Protein AF-A0A4Z1HRL2-F1 (afdb_monomer)

Organism: NCBI:txid54673

Secondary structure (DSSP, 8-state):
-PPPPHHHHHHHHH----PPEEE-PPP--S-----------------------GGGT--PPPPPHHHHHHHHHTSHHHHHHHHHHHHHHHHHHHHH---HHHHHHHHHHHHHHHHHHHHHHHHHHHHHHHHHHHHHHHHHHHHHHHHHHHTTSGGGSHHHHTTS-----EETTEEHHHHHHHHHHH-S-S---HHHHHHHHHHHHHHHHHTSHHHHHHHHHHHHHHHHHGGGGTT-HHHHHHHHHHHHHHHHHHHHHHHHHHHHHHHHHHHHHHHHHHHHHHHHHHHHHHHT--PPPPPEEEPPP---HHHHHHHHHHHHHHSHHHHHHHHHHHHHHHHHGGGGTT-HHHHHHHHHHHHHHHHHHHHHHHHHHHHHHHHHHHHHHHHHHHHHHHHHHTTPPPP-----PPPPHHHHHHHHHHHHHT-HHHHHHHHHHHHHHHHHHHHHHHHHHHHHHHHHHHHHHHHHHHHHHHHHHHHHHHHHHHT--SPPPTT--------S------SS-----THHHHTT-

Solvent-accessible surface area (backbone atoms only — not comparable to full-atom values): 29790 Å² total; per-residue (Å²): 134,81,77,74,49,73,64,54,51,48,47,46,69,54,39,65,70,75,64,59,49,71,25,50,29,60,63,72,66,89,69,73,77,77,77,80,82,82,91,79,90,80,92,69,97,68,84,71,80,80,79,80,49,72,82,72,55,58,88,75,77,84,82,51,75,66,54,52,52,41,54,49,62,18,28,73,65,45,41,52,51,54,50,48,53,51,48,52,51,54,52,50,35,66,74,74,51,75,44,68,66,58,43,51,52,50,28,25,53,25,24,47,50,37,30,55,48,49,33,40,47,37,29,45,49,54,52,50,50,54,53,50,54,44,50,50,25,21,52,51,12,43,47,57,44,47,49,57,46,46,67,71,38,74,75,32,36,71,78,60,28,71,71,49,79,71,50,82,61,62,52,93,92,33,55,53,66,68,52,48,60,54,43,67,74,46,68,62,86,56,85,75,46,70,65,56,54,52,49,53,52,49,51,53,51,51,51,55,48,66,60,27,46,64,46,55,52,52,50,52,51,52,51,52,50,53,58,71,50,27,70,85,58,69,64,34,72,70,62,52,45,52,54,47,34,53,49,26,52,50,47,36,52,51,47,50,49,47,40,28,53,50,45,50,52,50,54,54,49,53,52,52,50,55,50,50,54,50,52,50,49,53,50,46,37,52,46,28,66,75,67,70,55,80,75,72,43,51,75,24,71,48,76,50,80,91,69,54,75,66,53,48,52,51,49,36,51,46,43,34,39,29,34,75,59,28,54,48,53,52,50,52,54,50,51,52,51,60,68,49,30,72,81,59,68,65,36,70,69,60,48,50,55,53,20,52,51,27,40,54,50,31,56,43,45,54,25,45,43,39,24,54,51,50,54,49,50,54,54,49,50,57,52,50,53,52,48,52,56,50,50,45,53,52,31,54,41,67,29,32,73,75,82,74,82,80,78,78,70,82,75,52,68,51,57,49,51,33,50,52,51,54,52,52,48,23,31,66,68,48,37,51,44,50,56,46,51,55,52,52,51,53,51,49,51,53,52,52,50,54,50,52,53,51,50,51,53,50,49,52,51,52,52,52,51,49,53,54,52,52,53,51,50,54,54,51,50,53,51,51,54,53,49,59,62,72,72,65,90,76,84,89,70,97,80,72,82,75,80,79,85,81,83,73,82,82,82,73,91,65,98,72,84,87,71,79,50,75,65,74,60,60,79,77,113

InterPro domains:
  IPR007251 Low affinity iron permease, Fet4 [PF04120] (67-140)
  IPR007251 Low affinity iron permease, Fet4 [PF04120] (203-267)
  IPR007251 Low affinity iron permease, Fet4 [PF04120] (316-393)

Nearest PDB structures (foldseek):
  7ux1-assembly1_A  TM=2.959E-01  e=8.407E+00  Escherichia coli K-12
  7zr1-assembly1_C  TM=1.144E-01  e=2.364E+00  Thermochaetoides thermophila
  8q72-assembly1_B  TM=1.720E-01  e=5.592E+00  Escherichia coli

Mean predicted aligned error: 13.32 Å

pLDDT: mean 78.17, std 18.63, range [27.83, 96.69]

Foldseek 3Di:
DDDPDPVVVVVCVLFVQPFWQKAAWQFDDPDDPPPDDDDDDDPDDDPDPDPCDLVRTDPDDDDDPLNVVLLVLLAPVVLVVLVVVLVVLVVVCVVVPVDLVSLLLLLLVLLLLLLVLLLSLLLVLVVLLSRLVNLLQNLVLLLVLLVVLLVLDPCLPLVNQVVDAFDQDDDPNHGPVVVVVVCLVCLVPDDCPPVNVVVVVVLVVVVCVCLWVVVVVVVVVVVVVLVVCCVVVVVDPVSVSVVSSVVSSVSSSVSSSVSNVSSVVSVSVVSSSSVVSSVSNVSSNVSCVVSVDRDGGDIGIRHRDDDDPLLSVLSSVSSCSNDVNVVVVSVVVVVVLVVCCVVVVVDSVSSVVSSVVSNLSSLLSQLSSLQSSVVSVVSSVVSVVVSLVSVCVSSSSNSHDRPDDPPPDPDDPRRVVSVVVSVVSNDSVVSVVSVVCVVVVVVVVVVVVVVVVVVVVVVVVVVVVVVVVVVVVVVVVVVVVVVVVVPDDDDDDPPDDDDDPPDDDDPPPDDDDPPPDPVVVVVPD

Sequence (525 aa):
MTSPSTWQKFKHFISPTKQPIRAAAISQTSHPTPKKAAGRPSLNGKREPILITTKDVISKPRRNMLDIITKAAGSNWVFVTMMAIMLVWVIFGFINGTTDTWQIVMQNASSIQVYLTDILLLRQASNASNSLLTTIAELQSRNQTSERLLRQLSSCQWMETHKNPAQKLLKDDKPVETNADNILLTSGGGDISKARYMWNNTCKTVAKGLGSIWTYILYWIGIFFWVGIGPLFQFSDTWQLYVNTATAVALTFTSIFLQNIQQQQEDNLEQCLEYALRVDSEVEWRLREITNDYQPNPIFEIPAPTISWVDRSIDIFADVMGSGVGLLITLIVTIVWIAVGPILEFNDNWWLIIGTFTGLAGFIDGFVLRNVYYRDEKVAEVQFEKIVESDDRLLDLLNIPSPYQTTIKPRNFSTRASAAAGEFCASSSVSVASVGVIIEGFLLLILIQAHNIANAVRGADFQSLLKKRLLLNHYICELSENSNRSSSPYPHNPDERSIDNADFYPIDDNDNDIKISVHQIEDRV

Radius of gyration: 38.11 Å; Cα contacts (8 Å, |Δi|>4): 366; chains: 1; bounding box: 109×72×122 Å

Structure (mmCIF, N/CA/C/O backbone):
data_AF-A0A4Z1HRL2-F1
#
_entry.id   AF-A0A4Z1HRL2-F1
#
loop_
_atom_site.group_PDB
_atom_site.id
_atom_site.type_symbol
_atom_site.label_atom_id
_atom_site.label_alt_id
_atom_site.label_comp_id
_atom_site.label_asym_id
_atom_site.label_entity_id
_atom_site.label_seq_id
_atom_site.pdbx_PDB_ins_code
_atom_site.Cartn_x
_atom_site.Cartn_y
_atom_site.Cartn_z
_atom_site.occupancy
_atom_site.B_iso_or_equiv
_atom_site.auth_seq_id
_atom_site.auth_comp_id
_atom_site.auth_asym_id
_atom_site.auth_atom_id
_atom_site.pdbx_PDB_model_num
ATOM 1 N N . MET A 1 1 ? -38.965 14.122 -8.056 1.00 40.12 1 MET A N 1
ATOM 2 C CA . MET A 1 1 ? -37.587 13.594 -7.960 1.00 40.12 1 MET A CA 1
ATOM 3 C C . MET A 1 1 ? -37.202 13.053 -9.326 1.00 40.12 1 MET A C 1
ATOM 5 O O . MET A 1 1 ? -37.711 12.017 -9.728 1.00 40.12 1 MET A O 1
ATOM 9 N N . THR A 1 2 ? -36.417 13.804 -10.094 1.00 49.47 2 THR A N 1
ATOM 10 C CA . THR A 1 2 ? -35.908 13.357 -11.395 1.00 49.47 2 THR A CA 1
ATOM 11 C C . THR A 1 2 ? -34.869 12.259 -11.163 1.00 49.47 2 THR A C 1
ATOM 13 O O . THR A 1 2 ? -33.970 12.423 -10.341 1.00 49.47 2 THR A O 1
ATOM 16 N N . SER A 1 3 ? -35.017 11.112 -11.834 1.00 46.31 3 SER A N 1
ATOM 17 C CA . SER A 1 3 ? -34.006 10.045 -11.816 1.00 46.31 3 SER A CA 1
ATOM 18 C C . SER A 1 3 ? -32.644 10.646 -12.183 1.00 46.31 3 SER A C 1
ATOM 20 O O . SER A 1 3 ? -32.584 11.357 -13.190 1.00 46.31 3 SER A O 1
ATOM 22 N N . PRO A 1 4 ? -31.557 10.345 -11.447 1.00 60.31 4 PRO A N 1
ATOM 23 C CA . PRO A 1 4 ? -30.230 10.819 -11.819 1.00 60.31 4 PRO A CA 1
ATOM 24 C C . PRO A 1 4 ? -29.905 10.377 -13.249 1.00 60.31 4 PRO A C 1
ATOM 26 O O . PRO A 1 4 ? -30.276 9.268 -13.663 1.00 60.31 4 PRO A O 1
ATOM 29 N N . SER A 1 5 ? -29.264 11.260 -14.018 1.00 79.56 5 SER A N 1
ATOM 30 C CA . SER A 1 5 ? -28.914 10.981 -15.413 1.00 79.56 5 SER A CA 1
ATOM 31 C C . SER A 1 5 ? -27.994 9.760 -15.498 1.00 79.56 5 SER A C 1
ATOM 33 O O . SER A 1 5 ? -27.280 9.439 -14.548 1.00 79.56 5 SER A O 1
ATOM 35 N N . THR A 1 6 ? -27.979 9.059 -16.632 1.00 71.56 6 THR A N 1
ATOM 36 C CA . THR A 1 6 ? -27.098 7.897 -16.854 1.00 71.56 6 THR A CA 1
ATOM 37 C C . THR A 1 6 ? -25.632 8.246 -16.581 1.00 71.56 6 THR A C 1
ATOM 39 O O . THR A 1 6 ? -24.905 7.446 -16.004 1.00 71.56 6 THR A O 1
ATOM 42 N N . TRP A 1 7 ? -25.237 9.488 -16.883 1.00 53.06 7 TRP A N 1
ATOM 43 C CA . TRP A 1 7 ? -23.931 10.051 -16.547 1.00 53.06 7 TRP A CA 1
ATOM 44 C C . TRP A 1 7 ? -23.720 10.253 -15.043 1.00 53.06 7 TRP A C 1
ATOM 46 O O . TRP A 1 7 ? -22.651 9.946 -14.536 1.00 53.06 7 TRP A O 1
ATOM 56 N N . GLN A 1 8 ? -24.723 10.722 -14.295 1.00 61.47 8 GLN A N 1
ATOM 57 C CA . GLN A 1 8 ? -24.633 10.820 -12.833 1.00 61.47 8 GLN A CA 1
ATOM 58 C C . GLN A 1 8 ? -24.573 9.444 -12.168 1.00 61.47 8 GLN A C 1
ATOM 60 O O . GLN A 1 8 ? -23.827 9.282 -11.210 1.00 61.47 8 GLN A O 1
ATOM 65 N N . LYS A 1 9 ? -25.302 8.449 -12.691 1.00 66.94 9 LYS A N 1
ATOM 66 C CA . LYS A 1 9 ? -25.217 7.053 -12.234 1.00 66.94 9 LYS A CA 1
ATOM 67 C C . LYS A 1 9 ? -23.841 6.458 -12.528 1.00 66.94 9 LYS A C 1
ATOM 69 O O . LYS A 1 9 ? -23.254 5.854 -11.644 1.00 66.94 9 LYS A O 1
ATOM 74 N N . PHE A 1 10 ? -23.303 6.694 -13.723 1.00 57.84 10 PHE A N 1
ATOM 75 C CA . PHE A 1 10 ? -21.953 6.280 -14.106 1.00 57.84 10 PHE A CA 1
ATOM 76 C C . PHE A 1 10 ? -20.871 6.988 -13.277 1.00 57.84 10 PHE A C 1
ATOM 78 O O . PHE A 1 10 ? -19.960 6.345 -12.776 1.00 57.84 10 PHE A O 1
ATOM 85 N N . LYS A 1 11 ? -21.014 8.294 -13.029 1.00 55.50 11 LYS A N 1
ATOM 86 C CA . LYS A 1 11 ? -20.115 9.077 -12.171 1.00 55.50 11 LYS A CA 1
ATOM 87 C C . LYS A 1 11 ? -20.155 8.609 -10.713 1.00 55.50 11 LYS A C 1
ATOM 89 O O . LYS A 1 11 ? -19.102 8.485 -10.105 1.00 55.50 11 LYS A O 1
ATOM 94 N N . HIS A 1 12 ? -21.338 8.310 -10.174 1.00 58.16 12 HIS A N 1
ATOM 95 C CA . HIS A 1 12 ? -21.486 7.706 -8.843 1.00 58.16 12 HIS A CA 1
ATOM 96 C C . HIS A 1 12 ? -20.959 6.270 -8.775 1.00 58.16 12 HIS A C 1
ATOM 98 O O . HIS A 1 12 ? -20.525 5.842 -7.712 1.00 58.16 12 HIS A O 1
ATOM 104 N N . PHE A 1 13 ? -21.015 5.534 -9.885 1.00 56.78 13 PHE A N 1
ATOM 105 C CA . PHE A 1 13 ? -20.488 4.177 -9.991 1.00 56.78 13 PHE A CA 1
ATOM 106 C C . PHE A 1 13 ? -18.954 4.154 -10.054 1.00 56.78 13 PHE A C 1
ATOM 108 O O . PHE A 1 13 ? -18.340 3.289 -9.445 1.00 56.78 13 PHE A O 1
ATOM 115 N N . ILE A 1 14 ? -18.342 5.112 -10.756 1.00 48.16 14 ILE A N 1
ATOM 116 C CA . ILE A 1 14 ? -16.882 5.216 -10.915 1.00 48.16 14 ILE A CA 1
ATOM 117 C C . ILE A 1 14 ? -16.211 5.918 -9.732 1.00 48.16 14 ILE A C 1
ATOM 119 O O . ILE A 1 14 ? -15.077 5.599 -9.402 1.00 48.16 14 ILE A O 1
ATOM 123 N N . SER A 1 15 ? -16.894 6.865 -9.090 1.00 53.22 15 SER A N 1
ATOM 124 C CA . SER A 1 15 ? -16.384 7.567 -7.913 1.00 53.22 15 SER A CA 1
ATOM 125 C C . SER A 1 15 ? -17.505 7.746 -6.892 1.00 53.22 15 SER A C 1
ATOM 127 O O . SER A 1 15 ? -18.213 8.767 -6.895 1.00 53.22 15 SER A O 1
ATOM 129 N N . PRO A 1 16 ? -17.717 6.758 -6.008 1.00 56.84 16 PRO A N 1
ATOM 130 C CA . PRO A 1 16 ? -18.502 6.992 -4.818 1.00 56.84 16 PRO A CA 1
ATOM 131 C C . PRO A 1 16 ? -17.687 7.936 -3.931 1.00 56.84 16 PRO A C 1
ATOM 133 O O . PRO A 1 16 ? -16.772 7.514 -3.238 1.00 56.84 16 PRO A O 1
ATOM 136 N N . THR A 1 17 ? -18.010 9.233 -3.939 1.00 60.03 17 THR A N 1
ATOM 137 C CA . THR A 1 17 ? -17.521 10.163 -2.907 1.00 60.03 17 THR A CA 1
ATOM 138 C C . THR A 1 17 ? -17.622 9.480 -1.548 1.00 60.03 17 THR A C 1
ATOM 140 O O . THR A 1 17 ? -18.733 9.041 -1.230 1.00 60.03 17 THR A O 1
ATOM 143 N N . LYS A 1 18 ? -16.507 9.382 -0.797 1.00 67.69 18 LYS A N 1
ATOM 144 C CA . LYS A 1 18 ? -16.465 8.742 0.530 1.00 67.69 18 LYS A CA 1
ATOM 145 C C . LYS A 1 18 ? -17.692 9.182 1.325 1.00 67.69 18 LYS A C 1
ATOM 147 O O . LYS A 1 18 ? -17.846 10.358 1.652 1.00 67.69 18 LYS A O 1
ATOM 152 N N . GLN A 1 19 ? -18.622 8.251 1.515 1.00 73.94 19 GLN A N 1
ATOM 153 C CA . GLN A 1 19 ? -19.866 8.514 2.224 1.00 73.94 19 GLN A CA 1
ATOM 154 C C . GLN A 1 19 ? -19.586 8.509 3.727 1.00 73.94 19 GLN A C 1
ATOM 156 O O . GLN A 1 19 ? -18.621 7.872 4.156 1.00 73.94 19 GLN A O 1
ATOM 161 N N . PRO A 1 20 ? -20.397 9.210 4.538 1.00 80.75 20 PRO A N 1
ATOM 162 C CA . PRO A 1 20 ? -20.294 9.061 5.980 1.00 80.75 20 PRO A CA 1
ATOM 163 C C . PRO A 1 20 ? -20.493 7.590 6.353 1.00 80.75 20 PRO A C 1
ATOM 165 O O . PRO A 1 20 ? -21.408 6.927 5.853 1.00 80.75 20 PRO A O 1
ATOM 168 N N . ILE A 1 21 ? -19.627 7.081 7.224 1.00 82.56 21 ILE A N 1
ATOM 169 C CA . ILE A 1 21 ? -19.715 5.702 7.695 1.00 82.56 21 ILE A CA 1
ATOM 170 C C . ILE A 1 21 ? -20.726 5.684 8.829 1.00 82.56 21 ILE A C 1
ATOM 172 O O . ILE A 1 21 ? -20.564 6.378 9.830 1.00 82.56 21 ILE A O 1
ATOM 176 N N . ARG A 1 22 ? -21.789 4.902 8.651 1.00 83.62 22 ARG A N 1
ATOM 177 C CA . ARG A 1 22 ? -22.859 4.732 9.632 1.00 83.62 22 ARG A CA 1
ATOM 178 C C . ARG A 1 22 ? -22.896 3.278 10.051 1.00 83.62 22 ARG A C 1
ATOM 180 O O . ARG A 1 22 ? -23.216 2.420 9.230 1.00 83.62 22 ARG A O 1
ATOM 187 N N . ALA A 1 23 ? -22.588 3.016 11.313 1.00 82.50 23 ALA A N 1
ATOM 188 C CA . ALA A 1 23 ? -22.656 1.679 11.878 1.00 82.50 23 ALA A CA 1
ATOM 189 C C . ALA A 1 23 ? -23.334 1.722 13.247 1.00 82.50 23 ALA A C 1
ATOM 191 O O . ALA A 1 23 ? -23.201 2.684 14.000 1.00 82.50 23 ALA A O 1
ATOM 192 N N . ALA A 1 24 ? -24.083 0.672 13.556 1.00 80.44 24 ALA A N 1
ATOM 193 C CA . ALA A 1 24 ? -24.597 0.419 14.890 1.00 80.44 24 ALA A CA 1
ATOM 194 C C . ALA A 1 24 ? -24.120 -0.964 15.302 1.00 80.44 24 ALA A C 1
ATOM 196 O O . ALA A 1 24 ? -24.225 -1.914 14.522 1.00 80.44 24 ALA A O 1
ATOM 197 N N . ALA A 1 25 ? -23.618 -1.083 16.522 1.00 81.75 25 ALA A N 1
ATOM 198 C CA . ALA A 1 25 ? -23.250 -2.384 17.036 1.00 81.75 25 ALA A CA 1
ATOM 199 C C . ALA A 1 25 ? -24.480 -3.273 17.213 1.00 81.75 25 ALA A C 1
ATOM 201 O O . ALA A 1 25 ? -25.523 -2.818 17.692 1.00 81.75 25 ALA A O 1
ATOM 202 N N . ILE A 1 26 ? -24.343 -4.563 16.900 1.00 80.25 26 ILE A N 1
ATOM 203 C CA . ILE A 1 26 ? -25.412 -5.538 17.132 1.00 80.25 26 ILE A CA 1
ATOM 204 C C . ILE A 1 26 ? -25.733 -5.566 18.629 1.00 80.25 26 ILE A C 1
ATOM 206 O O . ILE A 1 26 ? -24.851 -5.843 19.450 1.00 80.25 26 ILE A O 1
ATOM 210 N N . SER A 1 27 ? -26.986 -5.240 18.959 1.00 77.69 27 SER A N 1
ATOM 211 C CA . SER A 1 27 ? -27.476 -5.164 20.334 1.00 77.69 27 SER A CA 1
ATOM 212 C C . SER A 1 27 ? -27.653 -6.548 20.924 1.00 77.69 27 SER A C 1
ATOM 214 O O . SER A 1 27 ? -28.369 -7.388 20.372 1.00 77.69 27 SER A O 1
ATOM 216 N N . GLN A 1 28 ? -27.033 -6.767 22.078 1.00 70.88 28 GLN A N 1
ATOM 217 C CA . GLN A 1 28 ? -27.177 -8.019 22.806 1.00 70.88 28 GLN A CA 1
ATOM 218 C C . GLN A 1 28 ? -28.538 -8.018 23.513 1.00 70.88 28 GLN A C 1
ATOM 220 O O . GLN A 1 28 ? -28.744 -7.316 24.501 1.00 70.88 28 GLN A O 1
ATOM 225 N N . THR A 1 29 ? -29.508 -8.767 22.983 1.00 61.75 29 THR A N 1
ATOM 226 C CA . THR A 1 29 ? -30.828 -8.918 23.618 1.00 61.75 29 THR A CA 1
ATOM 227 C C . THR A 1 29 ? -30.832 -10.151 24.517 1.00 61.75 29 THR A C 1
ATOM 229 O O . THR A 1 29 ? -30.336 -11.209 24.141 1.00 61.75 29 THR A O 1
ATOM 232 N N . SER A 1 30 ? -31.395 -10.037 25.723 1.00 43.97 30 SER A N 1
ATOM 233 C CA . SER A 1 30 ? -31.474 -11.150 26.682 1.00 43.97 30 SER A CA 1
ATOM 234 C C . SER A 1 30 ? -32.555 -12.180 26.345 1.00 43.97 30 SER A C 1
ATOM 236 O O . SER A 1 30 ? -32.695 -13.169 27.065 1.00 43.97 30 SER A O 1
ATOM 238 N N . HIS A 1 31 ? -33.321 -11.998 25.264 1.00 38.62 31 HIS A N 1
ATOM 239 C CA . HIS A 1 31 ? -34.291 -13.002 24.859 1.00 38.62 31 HIS A CA 1
ATOM 240 C C . HIS A 1 31 ? -33.608 -14.088 24.026 1.00 38.62 31 HIS A C 1
ATOM 242 O O . HIS A 1 31 ? -33.265 -13.836 22.868 1.00 38.62 31 HIS A O 1
ATOM 248 N N . PRO A 1 32 ? -33.469 -15.327 24.545 1.00 36.47 32 PRO A N 1
ATOM 249 C CA . PRO A 1 32 ? -33.245 -16.449 23.659 1.00 36.47 32 PRO A CA 1
ATOM 250 C C . PRO A 1 32 ? -34.434 -16.453 22.705 1.00 36.47 32 PRO A C 1
ATOM 252 O O . PRO A 1 32 ? -35.589 -16.497 23.136 1.00 36.47 32 PRO A O 1
ATOM 255 N N . THR A 1 33 ? -34.175 -16.410 21.403 1.00 30.00 33 THR A N 1
ATOM 256 C CA . THR A 1 33 ? -35.167 -16.916 20.461 1.00 30.00 33 THR A CA 1
ATOM 257 C C . THR A 1 33 ? -35.534 -18.308 20.977 1.00 30.00 33 THR A C 1
ATOM 259 O O . THR A 1 33 ? -34.634 -19.142 21.129 1.00 30.00 33 THR A O 1
ATOM 262 N N . PRO A 1 34 ? -36.803 -18.581 21.337 1.00 32.44 34 PRO A N 1
ATOM 263 C CA . PRO A 1 34 ? -37.165 -19.910 21.775 1.00 32.44 34 PRO A CA 1
ATOM 264 C C . PRO A 1 34 ? -36.888 -20.823 20.587 1.00 32.44 34 PRO A C 1
ATOM 266 O O . PRO A 1 34 ? -37.589 -20.773 19.572 1.00 32.44 34 PRO A O 1
ATOM 269 N N . LYS A 1 35 ? -35.831 -21.640 20.686 1.00 33.06 35 LYS A N 1
ATOM 270 C CA . LYS A 1 35 ? -35.675 -22.805 19.821 1.00 33.06 35 LYS A CA 1
ATOM 271 C C . LYS A 1 35 ? -36.988 -23.566 19.957 1.00 33.06 35 LYS A C 1
ATOM 273 O O . LYS A 1 35 ? -37.329 -24.021 21.048 1.00 33.06 35 LYS A O 1
ATOM 278 N N . LYS A 1 36 ? -37.769 -23.592 18.877 1.00 34.06 36 LYS A N 1
ATOM 279 C CA . LYS A 1 36 ? -39.073 -24.250 18.822 1.00 34.06 36 LYS A CA 1
ATOM 280 C C . LYS A 1 36 ? -38.980 -25.646 19.452 1.00 34.06 36 LYS A C 1
ATOM 282 O O . LYS A 1 36 ? -38.202 -26.474 18.999 1.00 34.06 36 LYS A O 1
ATOM 287 N N . ALA A 1 37 ? -39.783 -25.825 20.499 1.00 36.50 37 ALA A N 1
ATOM 288 C CA . ALA A 1 37 ? -40.445 -27.036 20.977 1.00 36.50 37 ALA A CA 1
ATOM 289 C C . ALA A 1 37 ? -39.797 -28.406 20.675 1.00 36.50 37 ALA A C 1
ATOM 291 O O . ALA A 1 37 ? -39.902 -28.904 19.561 1.00 36.50 37 ALA A O 1
ATOM 292 N N . ALA A 1 38 ? -39.305 -29.077 21.726 1.00 33.31 38 ALA A N 1
ATOM 293 C CA . ALA A 1 38 ? -39.823 -30.383 22.169 1.00 33.31 38 ALA A CA 1
ATOM 294 C C . ALA A 1 38 ? -39.147 -30.837 23.485 1.00 33.31 38 ALA A C 1
ATOM 296 O O . ALA A 1 38 ? -37.965 -31.158 23.514 1.00 33.31 38 ALA A O 1
ATOM 297 N N . GLY A 1 39 ? -39.935 -30.851 24.565 1.00 37.09 39 GLY A N 1
ATOM 298 C CA . GLY A 1 39 ? -39.829 -31.700 25.763 1.00 37.09 39 GLY A CA 1
ATOM 299 C C . GLY A 1 39 ? -38.462 -32.046 26.374 1.00 37.09 39 GLY A C 1
ATOM 300 O O . GLY A 1 39 ? -37.887 -33.076 26.039 1.00 37.09 39 GLY A O 1
ATOM 301 N N . ARG A 1 40 ? -38.063 -31.311 27.423 1.00 27.83 40 ARG A N 1
ATOM 302 C CA . ARG A 1 40 ? -37.635 -31.854 28.738 1.00 27.83 40 ARG A CA 1
ATOM 303 C C . ARG A 1 40 ? -37.293 -30.707 29.704 1.00 27.83 40 ARG A C 1
ATOM 305 O O . ARG A 1 40 ? -36.578 -29.794 29.298 1.00 27.83 40 ARG A O 1
ATOM 312 N N . PRO A 1 41 ? -37.742 -30.738 30.971 1.00 32.94 41 PRO A N 1
ATOM 313 C CA . PRO A 1 41 ? -37.279 -29.781 31.967 1.00 32.94 41 PRO A CA 1
ATOM 314 C C . PRO A 1 41 ? -35.883 -30.199 32.445 1.00 32.94 41 PRO A C 1
ATOM 316 O O . PRO A 1 41 ? -35.720 -31.253 33.056 1.00 32.94 41 PRO A O 1
ATOM 319 N N . SER A 1 42 ? -34.867 -29.389 32.145 1.00 31.77 42 SER A N 1
ATOM 320 C CA . SER A 1 42 ? -33.537 -29.537 32.740 1.00 31.77 42 SER A CA 1
ATOM 321 C C . SER A 1 42 ? -33.499 -28.774 34.066 1.00 31.77 42 SER A C 1
ATOM 323 O O . SER A 1 42 ? -33.449 -27.545 34.090 1.00 31.77 42 SER A O 1
ATOM 325 N N . LEU A 1 43 ? -33.565 -29.520 35.173 1.00 38.66 43 LEU A N 1
ATOM 326 C CA . LEU A 1 43 ? -33.126 -29.073 36.494 1.00 38.66 43 LEU A CA 1
ATOM 327 C C . LEU A 1 43 ? -31.591 -29.042 36.497 1.00 38.66 43 LEU A C 1
ATOM 329 O O . LEU A 1 43 ? -30.960 -30.084 36.654 1.00 38.66 43 LEU A O 1
ATOM 333 N N . ASN A 1 44 ? -31.001 -27.864 36.301 1.00 33.66 44 ASN A N 1
ATOM 334 C CA . ASN A 1 44 ? -29.816 -27.381 37.021 1.00 33.66 44 ASN A CA 1
ATOM 335 C C . ASN A 1 44 ? -29.373 -26.045 36.419 1.00 33.66 44 ASN A C 1
ATOM 337 O O . ASN A 1 44 ? -28.871 -25.978 35.300 1.00 33.66 44 ASN A O 1
ATOM 341 N N . GLY A 1 45 ? -29.558 -24.972 37.189 1.00 34.81 45 GLY A N 1
ATOM 342 C CA . GLY A 1 45 ? -29.150 -23.615 36.842 1.00 34.81 45 GLY A CA 1
ATOM 343 C C . GLY A 1 45 ? -27.636 -23.429 36.892 1.00 34.81 45 GLY A C 1
ATOM 344 O O . GLY A 1 45 ? -27.115 -22.810 37.813 1.00 34.81 45 GLY A O 1
ATOM 345 N N . LYS A 1 46 ? -26.929 -23.920 35.875 1.00 28.41 46 LYS A N 1
ATOM 346 C CA . LYS A 1 46 ? -25.679 -23.301 35.432 1.00 28.41 46 LYS A CA 1
ATOM 347 C C . LYS A 1 46 ? -25.992 -22.576 34.131 1.00 28.41 46 LYS A C 1
ATOM 349 O O . LYS A 1 46 ? -26.223 -23.215 33.111 1.00 28.41 46 LYS A O 1
ATOM 354 N N . ARG A 1 47 ? -26.050 -21.242 34.184 1.00 36.28 47 ARG A N 1
ATOM 355 C CA . ARG A 1 47 ? -25.987 -20.411 32.977 1.00 36.28 47 ARG A CA 1
ATOM 356 C C . ARG A 1 47 ? -24.634 -20.702 32.332 1.00 36.28 47 ARG A C 1
ATOM 358 O O . ARG A 1 47 ? -23.608 -20.275 32.855 1.00 36.28 47 ARG A O 1
ATOM 365 N N . GLU A 1 48 ? -24.620 -21.505 31.273 1.00 31.17 48 GLU A N 1
ATOM 366 C CA . GLU A 1 48 ? -23.433 -21.606 30.429 1.00 31.17 48 GLU A CA 1
ATOM 367 C C . GLU A 1 48 ? -23.154 -20.212 29.846 1.00 31.17 48 GLU A C 1
ATOM 369 O O . GLU A 1 48 ? -24.108 -19.529 29.456 1.00 31.17 48 GLU A O 1
ATOM 374 N N . PRO A 1 49 ? -21.892 -19.748 29.830 1.00 36.44 49 PRO A N 1
ATOM 375 C CA . PRO A 1 49 ? -21.562 -18.478 29.204 1.00 36.44 49 PRO A CA 1
ATOM 376 C C . PRO A 1 49 ? -21.988 -18.548 27.738 1.00 36.44 49 PRO A C 1
ATOM 378 O O . PRO A 1 49 ? -21.619 -19.480 27.020 1.00 36.44 49 PRO A O 1
ATOM 381 N N . ILE A 1 50 ? -22.799 -17.584 27.306 1.00 44.84 50 ILE A N 1
ATOM 382 C CA . ILE A 1 50 ? -23.191 -17.460 25.906 1.00 44.84 50 ILE A CA 1
ATOM 383 C C . ILE A 1 50 ? -21.897 -17.215 25.131 1.00 44.84 50 ILE A C 1
ATOM 385 O O . ILE A 1 50 ? -21.258 -16.177 25.282 1.00 44.84 50 ILE A O 1
ATOM 389 N N . LEU A 1 51 ? -21.464 -18.196 24.339 1.00 41.66 51 LEU A N 1
ATOM 390 C CA . LEU A 1 51 ? -20.306 -18.034 23.471 1.00 41.66 51 LEU A CA 1
ATOM 391 C C . LEU A 1 51 ? -20.719 -17.112 22.321 1.00 41.66 51 LEU A C 1
ATOM 393 O O . LEU A 1 51 ? -21.178 -17.587 21.284 1.00 41.66 51 LEU A O 1
ATOM 397 N N . ILE A 1 52 ? -20.595 -15.799 22.523 1.00 50.16 52 ILE A N 1
ATOM 398 C CA . ILE A 1 52 ? -20.857 -14.798 21.488 1.00 50.16 52 ILE A CA 1
ATOM 399 C C . ILE A 1 52 ? -19.898 -15.074 20.323 1.00 50.16 52 ILE A C 1
ATOM 401 O O . ILE A 1 52 ? -18.672 -14.926 20.437 1.00 50.16 52 ILE A O 1
ATOM 405 N N . THR A 1 53 ? -20.449 -15.542 19.200 1.00 49.53 53 THR A N 1
ATOM 406 C CA . THR A 1 53 ? -19.649 -15.853 18.016 1.00 49.53 53 THR A CA 1
ATOM 407 C C . THR A 1 53 ? -19.386 -14.573 17.230 1.00 49.53 53 THR A C 1
ATOM 409 O O . THR A 1 53 ? -20.170 -13.632 17.273 1.00 49.53 53 THR A O 1
ATOM 412 N N . THR A 1 54 ? -18.286 -14.508 16.475 1.00 48.50 54 THR A N 1
ATOM 413 C CA . THR A 1 54 ? -17.945 -13.315 15.671 1.00 48.50 54 THR A CA 1
ATOM 414 C C . THR A 1 54 ? -19.039 -12.938 14.665 1.00 48.50 54 THR A C 1
ATOM 416 O O . THR A 1 54 ? -19.194 -11.769 14.327 1.00 48.50 54 THR A O 1
ATOM 419 N N . LYS A 1 55 ? -19.855 -13.908 14.231 1.00 47.41 55 LYS A N 1
ATOM 420 C CA . LYS A 1 55 ? -21.002 -13.681 13.339 1.00 47.41 55 LYS A CA 1
ATOM 421 C C . LYS A 1 55 ? -22.161 -12.930 14.003 1.00 47.41 55 LYS A C 1
ATOM 423 O O . LYS A 1 55 ? -22.952 -12.334 13.284 1.00 47.41 55 LYS A O 1
ATOM 428 N N . ASP A 1 56 ? -22.239 -12.936 15.332 1.00 48.56 56 ASP A N 1
ATOM 429 C CA . ASP A 1 56 ? -23.314 -12.296 16.102 1.00 48.56 56 ASP A CA 1
ATOM 430 C C . ASP A 1 56 ? -22.985 -10.838 16.475 1.00 48.56 56 ASP A C 1
ATOM 432 O O . ASP A 1 56 ? -23.778 -10.165 17.129 1.00 48.56 56 ASP A O 1
ATOM 436 N N . VAL A 1 57 ? -21.802 -10.345 16.083 1.00 53.03 57 VAL A N 1
ATOM 437 C CA . VAL A 1 57 ? -21.245 -9.061 16.548 1.00 53.03 57 VAL A CA 1
ATOM 438 C C . VAL A 1 57 ? -20.929 -8.100 15.400 1.00 53.03 57 VAL A C 1
ATOM 440 O O . VAL A 1 57 ? -20.981 -6.893 15.613 1.00 53.03 57 VAL A O 1
ATOM 443 N N . ILE A 1 58 ? -20.644 -8.625 14.205 1.00 56.66 58 ILE A N 1
ATOM 444 C CA . ILE A 1 58 ? -20.033 -7.890 13.092 1.00 56.66 58 ILE A CA 1
ATOM 445 C C . ILE A 1 58 ? -21.059 -7.634 11.975 1.00 56.66 58 ILE A C 1
ATOM 447 O O . ILE A 1 58 ? -21.643 -8.580 11.445 1.00 56.66 58 ILE A O 1
ATOM 451 N N . SER A 1 59 ? -21.224 -6.376 11.543 1.00 58.31 59 SER A N 1
ATOM 452 C CA . SER A 1 59 ? -22.109 -6.005 10.418 1.00 58.31 59 SER A CA 1
ATOM 453 C C . SER A 1 59 ? -21.452 -6.079 9.023 1.00 58.31 59 SER A C 1
ATOM 455 O O . SER A 1 59 ? -22.067 -5.705 8.020 1.00 58.31 59 S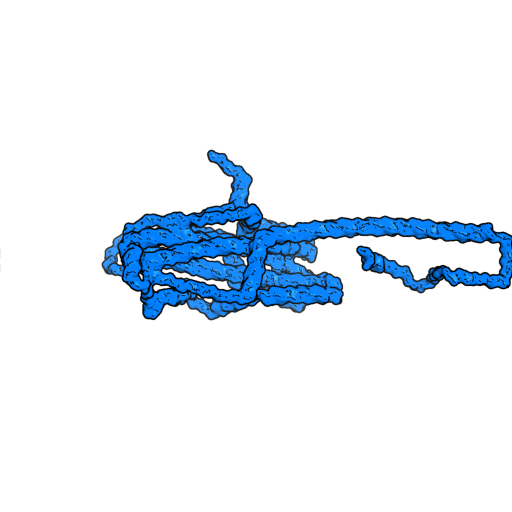ER A O 1
ATOM 457 N N . LYS A 1 60 ? -20.206 -6.573 8.927 1.00 62.25 60 LYS A N 1
ATOM 458 C CA . LYS A 1 60 ? -19.398 -6.551 7.692 1.00 62.25 60 LYS A CA 1
ATOM 459 C C . LYS A 1 60 ? -20.092 -7.262 6.512 1.00 62.25 60 LYS A C 1
ATOM 461 O O . LYS A 1 60 ? -20.549 -8.401 6.651 1.00 62.25 60 LYS A O 1
ATOM 466 N N . PRO A 1 61 ? -20.104 -6.648 5.314 1.00 58.66 61 PRO A N 1
ATOM 467 C CA . PRO A 1 61 ? -20.624 -7.279 4.106 1.00 58.66 61 PRO A CA 1
ATOM 468 C C . PRO A 1 61 ? -19.791 -8.501 3.678 1.00 58.66 61 PRO A C 1
ATOM 470 O O . PRO A 1 61 ? -18.621 -8.657 4.033 1.00 58.66 61 PRO A O 1
ATOM 473 N N . ARG A 1 62 ? -20.402 -9.390 2.881 1.00 60.16 62 ARG A N 1
ATOM 474 C CA . ARG A 1 62 ? -19.752 -10.601 2.353 1.00 60.16 62 ARG A CA 1
ATOM 475 C C . ARG A 1 62 ? -18.586 -10.218 1.428 1.00 60.16 62 ARG A C 1
ATOM 477 O O . ARG A 1 62 ? -18.779 -9.433 0.506 1.00 60.16 62 ARG A O 1
ATOM 484 N N . ARG A 1 63 ? -17.405 -10.811 1.654 1.00 67.56 63 ARG A N 1
ATOM 485 C CA . ARG A 1 63 ? -16.196 -10.595 0.833 1.00 67.56 63 ARG A CA 1
ATOM 486 C C . ARG A 1 63 ? -16.456 -10.986 -0.628 1.00 67.56 63 ARG A C 1
ATOM 488 O O . ARG A 1 63 ? -16.944 -12.089 -0.893 1.00 67.56 63 ARG A O 1
ATOM 495 N N . ASN A 1 64 ? -16.117 -10.098 -1.560 1.00 79.56 64 ASN A N 1
ATOM 496 C CA . ASN A 1 64 ? -16.221 -10.340 -2.999 1.00 79.56 64 ASN A CA 1
ATOM 497 C C . ASN A 1 64 ? -15.038 -11.191 -3.497 1.00 79.56 64 ASN A C 1
ATOM 499 O O . ASN A 1 64 ? -14.010 -11.285 -2.828 1.00 79.56 64 ASN A O 1
ATOM 503 N N . MET A 1 65 ? -15.138 -11.783 -4.698 1.00 78.31 65 MET A N 1
ATOM 504 C CA . MET A 1 65 ? -14.037 -12.584 -5.278 1.00 78.31 65 MET A CA 1
ATOM 505 C C . MET A 1 65 ? -12.725 -11.796 -5.378 1.00 78.31 65 MET A C 1
ATOM 507 O O . MET A 1 65 ? -11.659 -12.337 -5.103 1.00 78.31 65 MET A O 1
ATOM 511 N N . LEU A 1 66 ? -12.806 -10.509 -5.721 1.00 82.00 66 LEU A N 1
ATOM 512 C CA . LEU A 1 66 ? -11.634 -9.639 -5.801 1.00 82.00 66 LEU A CA 1
ATOM 513 C C . LEU A 1 66 ? -10.960 -9.449 -4.437 1.00 82.00 66 LEU A C 1
ATOM 515 O O . LEU A 1 66 ? -9.742 -9.387 -4.375 1.00 82.00 66 LEU A O 1
ATOM 519 N N . ASP A 1 67 ? -11.721 -9.431 -3.341 1.00 81.94 67 ASP A N 1
ATOM 520 C CA . ASP A 1 67 ? -11.152 -9.305 -1.993 1.00 81.94 67 ASP A CA 1
ATOM 521 C C . ASP A 1 67 ? -10.415 -10.585 -1.582 1.00 81.94 67 ASP A C 1
ATOM 523 O O . ASP A 1 67 ? -9.408 -10.531 -0.879 1.00 81.94 67 ASP A O 1
ATOM 527 N N . ILE A 1 68 ? -10.888 -11.744 -2.055 1.00 85.19 68 ILE A N 1
ATOM 528 C CA . ILE A 1 68 ? -10.195 -13.025 -1.874 1.00 85.19 68 ILE A CA 1
ATOM 529 C C . ILE A 1 68 ? -8.862 -13.007 -2.626 1.00 85.19 68 ILE A C 1
ATOM 531 O O . ILE A 1 68 ? -7.854 -13.428 -2.066 1.00 85.19 68 ILE A O 1
ATOM 535 N N . ILE A 1 69 ? -8.844 -12.494 -3.861 1.00 86.25 69 ILE A N 1
ATOM 536 C CA . ILE A 1 69 ? -7.620 -12.370 -4.666 1.00 86.25 69 ILE A CA 1
ATOM 537 C C . ILE A 1 69 ? -6.631 -11.413 -3.997 1.00 86.25 69 ILE A C 1
ATOM 539 O O . ILE A 1 69 ? -5.471 -11.776 -3.827 1.00 86.25 69 ILE A O 1
ATOM 543 N N . THR A 1 70 ? -7.081 -10.235 -3.555 1.00 86.31 70 THR A N 1
ATOM 544 C CA . THR A 1 70 ? -6.236 -9.272 -2.833 1.00 86.31 70 THR A CA 1
ATOM 545 C C . THR A 1 70 ? -5.633 -9.892 -1.575 1.00 86.31 70 THR A C 1
ATOM 547 O O . THR A 1 70 ? -4.421 -9.834 -1.381 1.00 86.31 70 THR A O 1
ATOM 550 N N . LYS A 1 71 ? -6.449 -10.584 -0.769 1.00 87.50 71 LYS A N 1
ATOM 551 C CA . LYS A 1 71 ? -5.963 -11.271 0.434 1.00 87.50 71 LYS A CA 1
ATOM 552 C C . LYS A 1 71 ? -4.990 -12.408 0.109 1.00 87.50 71 LYS A C 1
ATOM 554 O O . LYS A 1 71 ? -4.022 -12.625 0.836 1.00 87.50 71 LYS A O 1
ATOM 559 N N . ALA A 1 72 ? -5.232 -13.144 -0.976 1.00 88.88 72 ALA A N 1
ATOM 560 C CA . ALA A 1 72 ? -4.330 -14.194 -1.432 1.00 88.88 72 ALA A CA 1
ATOM 561 C C . ALA A 1 72 ? -2.977 -13.617 -1.875 1.00 88.88 72 ALA A C 1
ATOM 563 O O . ALA A 1 72 ? -1.943 -14.179 -1.513 1.00 88.88 72 ALA A O 1
ATOM 564 N N . ALA A 1 73 ? -2.975 -12.484 -2.582 1.00 88.81 73 ALA A N 1
ATOM 565 C CA . ALA A 1 73 ? -1.764 -11.821 -3.058 1.00 88.81 73 ALA A CA 1
ATOM 566 C C . ALA A 1 73 ? -0.835 -11.379 -1.911 1.00 88.81 73 ALA A C 1
ATOM 568 O O . ALA A 1 73 ? 0.372 -11.575 -1.999 1.00 88.81 73 ALA A O 1
ATOM 569 N N . GLY A 1 74 ? -1.388 -10.892 -0.794 1.00 89.31 74 GLY A N 1
ATOM 570 C CA . GLY A 1 74 ? -0.616 -10.556 0.412 1.00 89.31 74 GLY A CA 1
ATOM 571 C C . GLY A 1 74 ? -0.217 -11.748 1.293 1.00 89.31 74 GLY A C 1
ATOM 572 O O . GLY A 1 74 ? 0.432 -11.575 2.326 1.00 89.31 74 GLY A O 1
ATOM 573 N N . SER A 1 75 ? -0.587 -12.979 0.934 1.00 91.44 75 SER A N 1
ATOM 574 C CA . SER A 1 75 ? -0.298 -14.147 1.770 1.00 91.44 75 SER A CA 1
ATOM 575 C C . SER A 1 75 ? 1.197 -14.494 1.810 1.00 91.44 75 SER A C 1
ATOM 577 O O . SER A 1 75 ? 1.925 -14.343 0.829 1.00 91.44 75 SER A O 1
ATOM 579 N N . ASN A 1 76 ? 1.652 -15.061 2.936 1.00 90.44 76 ASN A N 1
ATOM 580 C CA . ASN A 1 76 ? 3.036 -15.543 3.077 1.00 90.44 76 ASN A CA 1
ATOM 581 C C . ASN A 1 76 ? 3.417 -16.559 1.988 1.00 90.44 76 ASN A C 1
ATOM 583 O O . ASN A 1 76 ? 4.574 -16.631 1.589 1.00 90.44 76 ASN A O 1
ATOM 587 N N . TRP A 1 77 ? 2.454 -17.356 1.512 1.00 90.38 77 TRP A N 1
ATOM 588 C CA . TRP A 1 77 ? 2.709 -18.352 0.475 1.00 90.38 77 TRP A CA 1
ATOM 589 C C . TRP A 1 77 ? 3.002 -17.695 -0.875 1.00 90.38 77 TRP A C 1
ATOM 591 O O . TRP A 1 77 ? 4.001 -18.034 -1.502 1.00 90.38 77 TRP A O 1
ATOM 601 N N . VAL A 1 78 ? 2.197 -16.706 -1.285 1.00 92.12 78 VAL A N 1
ATOM 602 C CA . VAL A 1 78 ? 2.452 -15.945 -2.518 1.00 92.12 78 VAL A CA 1
ATOM 603 C C . VAL A 1 78 ? 3.781 -15.202 -2.437 1.00 92.12 78 VAL A C 1
ATOM 605 O O . VAL A 1 78 ? 4.547 -15.254 -3.396 1.00 92.12 78 VAL A O 1
ATOM 608 N N . PHE A 1 79 ? 4.107 -14.604 -1.287 1.00 92.69 79 PHE A N 1
ATOM 609 C CA . PHE A 1 79 ? 5.411 -13.973 -1.076 1.00 92.69 79 PHE A CA 1
ATOM 610 C C . PHE A 1 79 ? 6.571 -14.952 -1.319 1.00 92.69 79 PHE A C 1
ATOM 612 O O . PHE A 1 79 ? 7.467 -14.671 -2.114 1.00 92.69 79 PHE A O 1
ATOM 619 N N . VAL A 1 80 ? 6.548 -16.126 -0.675 1.00 92.06 80 VAL A N 1
ATOM 620 C CA . VAL A 1 80 ? 7.610 -17.135 -0.823 1.00 92.06 80 VAL A CA 1
ATOM 621 C C . VAL A 1 80 ? 7.691 -17.652 -2.260 1.00 92.06 80 VAL A C 1
ATOM 623 O O . VAL A 1 80 ? 8.792 -17.806 -2.785 1.00 92.06 80 VAL A O 1
ATOM 626 N N . THR A 1 81 ? 6.552 -17.877 -2.918 1.00 93.00 81 THR A N 1
ATOM 627 C CA . THR A 1 81 ? 6.514 -18.311 -4.320 1.00 93.00 81 THR A CA 1
ATOM 628 C C . THR A 1 81 ? 7.097 -17.250 -5.253 1.00 93.00 81 THR A C 1
ATOM 630 O O . THR A 1 81 ? 7.933 -17.582 -6.089 1.00 93.00 81 THR A O 1
ATOM 633 N N . MET A 1 82 ? 6.734 -15.975 -5.090 1.00 93.25 82 MET A N 1
ATOM 634 C CA . MET A 1 82 ? 7.304 -14.880 -5.885 1.00 93.25 82 MET A CA 1
ATOM 635 C C . MET A 1 82 ? 8.810 -14.731 -5.650 1.00 93.25 82 MET A C 1
ATOM 637 O O . MET A 1 82 ? 9.565 -14.531 -6.599 1.00 93.25 82 MET A O 1
ATOM 641 N N . MET A 1 83 ? 9.278 -14.920 -4.414 1.00 92.81 83 MET A N 1
ATOM 642 C CA . MET A 1 83 ? 10.711 -14.951 -4.106 1.00 92.81 83 MET A CA 1
ATOM 643 C C . MET A 1 83 ? 11.437 -16.128 -4.740 1.00 92.81 83 MET A C 1
ATOM 645 O O . MET A 1 83 ? 12.539 -15.948 -5.252 1.00 92.81 83 MET A O 1
ATOM 649 N N . ALA A 1 84 ? 10.825 -17.310 -4.762 1.00 93.88 84 ALA A N 1
ATOM 650 C CA . ALA A 1 84 ? 11.388 -18.462 -5.449 1.00 93.88 84 ALA A CA 1
ATOM 651 C C . ALA A 1 84 ? 11.475 -18.221 -6.963 1.00 93.88 84 ALA A C 1
ATOM 653 O O . ALA A 1 84 ? 12.517 -18.491 -7.551 1.00 93.88 84 ALA A O 1
ATOM 654 N N . ILE A 1 85 ? 10.428 -17.661 -7.580 1.00 92.50 85 ILE A N 1
ATOM 655 C CA . ILE A 1 85 ? 10.419 -17.310 -9.009 1.00 92.50 85 ILE A CA 1
ATOM 656 C C . ILE A 1 85 ? 11.527 -16.300 -9.314 1.00 92.50 85 ILE A C 1
ATOM 658 O O . ILE A 1 85 ? 12.328 -16.529 -10.218 1.00 92.50 85 ILE A O 1
ATOM 662 N N . MET A 1 86 ? 11.623 -15.224 -8.529 1.00 90.94 86 MET A N 1
ATOM 663 C CA . MET A 1 86 ? 12.656 -14.201 -8.700 1.00 90.94 86 MET A CA 1
ATOM 664 C C . MET A 1 86 ? 14.065 -14.789 -8.538 1.00 90.94 86 MET A C 1
ATOM 666 O O . MET A 1 86 ? 14.950 -14.501 -9.337 1.00 90.94 86 MET A O 1
ATOM 670 N N . LEU A 1 87 ? 14.278 -15.651 -7.541 1.00 91.62 87 LEU A N 1
ATOM 671 C CA . LEU A 1 87 ? 15.568 -16.297 -7.293 1.00 91.62 87 LEU A CA 1
ATOM 672 C C . LEU A 1 87 ? 15.950 -17.270 -8.414 1.00 91.62 87 LEU A C 1
ATOM 674 O O . LEU A 1 87 ? 17.092 -17.249 -8.867 1.00 91.62 87 LEU A O 1
ATOM 678 N N . VAL A 1 88 ? 15.005 -18.084 -8.896 1.00 91.38 88 VAL A N 1
ATOM 679 C CA . VAL A 1 88 ? 15.216 -18.967 -10.054 1.00 91.38 88 VAL A CA 1
ATOM 680 C C . VAL A 1 88 ? 15.600 -18.145 -11.278 1.00 91.38 88 VAL A C 1
ATOM 682 O O . VAL A 1 88 ? 16.545 -18.507 -11.974 1.00 91.38 88 VAL A O 1
ATOM 685 N N . TRP A 1 89 ? 14.926 -17.017 -11.504 1.00 88.81 89 TRP A N 1
ATOM 686 C CA . TRP A 1 89 ? 15.238 -16.111 -12.604 1.00 88.81 89 TRP A CA 1
ATOM 687 C C . TRP A 1 89 ? 16.654 -15.533 -12.474 1.00 88.81 89 TRP A C 1
ATOM 689 O O . TRP A 1 89 ? 17.460 -15.624 -13.395 1.00 88.81 89 TRP A O 1
ATOM 699 N N . VAL A 1 90 ? 17.023 -15.001 -11.309 1.00 86.75 90 VAL A N 1
ATOM 700 C CA . VAL A 1 90 ? 18.376 -14.463 -11.088 1.00 86.75 90 VAL A CA 1
ATOM 701 C C . VAL A 1 90 ? 19.446 -15.539 -11.321 1.00 86.75 90 VAL A C 1
ATOM 703 O O . VAL A 1 90 ? 20.421 -15.286 -12.026 1.00 86.75 90 VAL A O 1
ATOM 706 N N . ILE A 1 91 ? 19.247 -16.755 -10.803 1.00 89.00 91 ILE A N 1
ATOM 707 C CA . ILE A 1 91 ? 20.184 -17.875 -10.986 1.00 89.00 91 ILE A CA 1
ATOM 708 C C . ILE A 1 91 ? 20.315 -18.259 -12.463 1.00 89.00 91 ILE A C 1
ATOM 710 O O . ILE A 1 91 ? 21.434 -18.421 -12.948 1.00 89.00 91 ILE A O 1
ATOM 714 N N . PHE A 1 92 ? 19.203 -18.372 -13.193 1.00 87.38 92 PHE A N 1
ATOM 715 C CA . PHE A 1 92 ? 19.237 -18.681 -14.624 1.00 87.38 92 PHE A CA 1
ATOM 716 C C . PHE A 1 92 ? 19.990 -17.618 -15.429 1.00 87.38 92 PHE A C 1
ATOM 718 O O . PHE A 1 92 ? 20.761 -17.973 -16.320 1.00 87.38 92 PHE A O 1
ATOM 725 N N . GLY A 1 93 ? 19.830 -16.339 -15.075 1.00 84.56 93 GLY A N 1
ATOM 726 C CA . GLY A 1 93 ? 20.577 -15.242 -15.691 1.00 84.56 93 GLY A CA 1
ATOM 727 C C . GLY A 1 93 ? 22.089 -15.357 -15.490 1.00 84.56 93 GLY A C 1
ATOM 728 O O . GLY A 1 93 ? 22.852 -15.110 -16.419 1.00 84.56 93 GLY A O 1
ATOM 729 N N . PHE A 1 94 ? 22.533 -15.793 -14.307 1.00 83.12 94 PHE A N 1
ATOM 730 C CA . PHE A 1 94 ? 23.956 -16.039 -14.050 1.00 83.12 94 PHE A CA 1
ATOM 731 C C . PHE A 1 94 ? 24.500 -17.261 -14.801 1.00 83.12 94 PHE A C 1
ATOM 733 O O . PHE A 1 94 ? 25.642 -17.228 -15.251 1.00 83.12 94 PHE A O 1
ATOM 740 N N . ILE A 1 95 ? 23.709 -18.331 -14.939 1.00 86.88 95 ILE A N 1
ATOM 741 C CA . ILE A 1 95 ? 24.150 -19.576 -15.592 1.00 86.88 95 ILE A CA 1
ATOM 742 C C . ILE A 1 95 ? 24.244 -19.410 -17.113 1.00 86.88 95 ILE A C 1
ATOM 744 O O . ILE A 1 95 ? 25.241 -19.809 -17.711 1.00 86.88 95 ILE A O 1
ATOM 748 N N . ASN A 1 96 ? 23.218 -18.832 -17.742 1.00 80.06 96 ASN A N 1
ATOM 749 C CA . ASN A 1 96 ? 23.114 -18.765 -19.203 1.00 80.06 96 ASN A CA 1
ATOM 750 C C . ASN A 1 96 ? 23.819 -17.540 -19.815 1.00 80.06 96 ASN A C 1
ATOM 752 O O . ASN A 1 96 ? 23.831 -17.391 -21.036 1.00 80.06 96 ASN A O 1
ATOM 756 N N . GLY A 1 97 ? 24.407 -16.680 -18.978 1.00 75.44 97 GLY A N 1
ATOM 757 C CA . GLY A 1 97 ? 24.894 -15.363 -19.372 1.00 75.44 97 GLY A CA 1
ATOM 758 C C . GLY A 1 97 ? 23.747 -14.355 -19.453 1.00 75.44 97 GLY A C 1
ATOM 759 O O . GLY A 1 97 ? 22.676 -14.638 -19.990 1.00 75.44 97 GLY A O 1
ATOM 760 N N . THR A 1 98 ? 23.961 -13.160 -18.904 1.00 76.94 98 THR A N 1
ATOM 761 C CA . THR A 1 98 ? 22.968 -12.080 -18.868 1.00 76.94 98 THR A CA 1
ATOM 762 C C . THR A 1 98 ? 22.831 -11.428 -20.243 1.00 76.94 98 THR A C 1
ATOM 764 O O . THR A 1 98 ? 23.352 -10.337 -20.468 1.00 76.94 98 THR A O 1
ATOM 767 N N . THR A 1 99 ? 22.160 -12.102 -21.178 1.00 85.19 99 THR A N 1
ATOM 768 C CA . THR A 1 99 ? 21.852 -11.527 -22.494 1.00 85.19 99 THR A CA 1
ATOM 769 C C . THR A 1 99 ? 20.976 -10.283 -22.352 1.00 85.19 99 THR A C 1
ATOM 771 O O . THR A 1 99 ? 20.252 -10.129 -21.362 1.00 85.19 99 THR A O 1
ATOM 774 N N . ASP A 1 100 ? 21.018 -9.397 -23.346 1.00 86.62 100 ASP A N 1
ATOM 775 C CA . ASP A 1 100 ? 20.225 -8.167 -23.312 1.00 86.62 100 ASP A CA 1
ATOM 776 C C . ASP A 1 100 ? 18.724 -8.490 -23.264 1.00 86.62 100 ASP A C 1
ATOM 778 O O . ASP A 1 100 ? 18.017 -8.019 -22.376 1.00 86.62 100 ASP A O 1
ATOM 782 N N . THR A 1 101 ? 18.252 -9.424 -24.098 1.00 85.81 101 THR A N 1
ATOM 783 C CA . THR A 1 101 ? 16.863 -9.912 -24.065 1.00 85.81 101 THR A CA 1
ATOM 784 C C . THR A 1 101 ? 16.471 -10.468 -22.692 1.00 85.81 101 THR A C 1
ATOM 786 O O . THR A 1 101 ? 15.370 -10.202 -22.213 1.00 85.81 101 THR A O 1
ATOM 789 N N . TRP A 1 102 ? 17.358 -11.207 -22.009 1.00 86.94 102 TRP A N 1
ATOM 790 C CA . TRP A 1 102 ? 17.070 -11.743 -20.673 1.00 86.94 102 TRP A CA 1
ATOM 791 C C . TRP A 1 102 ? 16.791 -10.634 -19.656 1.00 86.94 102 TRP A C 1
ATOM 793 O O . TRP A 1 102 ? 15.823 -10.703 -18.892 1.00 86.94 102 TRP A O 1
ATOM 803 N N . GLN A 1 103 ? 17.640 -9.609 -19.654 1.00 88.62 103 GLN A N 1
ATOM 804 C CA . GLN A 1 103 ? 17.521 -8.471 -18.750 1.00 88.62 103 GLN A CA 1
ATOM 805 C C . GLN A 1 103 ? 16.312 -7.588 -19.104 1.00 88.62 103 GLN A C 1
ATOM 807 O O . GLN A 1 103 ? 15.572 -7.185 -18.207 1.00 88.62 103 GLN A O 1
ATOM 812 N N . ILE A 1 104 ? 16.046 -7.361 -20.396 1.00 88.88 104 ILE A N 1
ATOM 813 C CA . ILE A 1 104 ? 14.872 -6.617 -20.878 1.00 88.88 104 ILE A CA 1
ATOM 814 C C . ILE A 1 104 ? 13.588 -7.313 -20.424 1.00 88.88 104 ILE A C 1
ATOM 816 O O . ILE A 1 104 ? 12.721 -6.680 -19.819 1.00 88.88 104 ILE A O 1
ATOM 820 N N . VAL A 1 105 ? 13.452 -8.622 -20.652 1.00 89.06 105 VAL A N 1
ATOM 821 C CA . VAL A 1 105 ? 12.256 -9.369 -20.229 1.00 89.06 105 VAL A CA 1
ATOM 822 C C . VAL A 1 105 ? 12.081 -9.287 -18.715 1.00 89.06 105 VAL A C 1
ATOM 824 O O . VAL A 1 105 ? 10.980 -9.017 -18.237 1.00 89.06 105 VAL A O 1
ATOM 827 N N . MET A 1 106 ? 13.164 -9.462 -17.955 1.00 88.88 106 MET A N 1
ATOM 828 C CA . MET A 1 106 ? 13.139 -9.377 -16.497 1.00 88.88 106 MET A CA 1
ATOM 829 C C . MET A 1 106 ? 12.649 -8.007 -16.008 1.00 88.88 106 MET A C 1
ATOM 831 O O . MET A 1 106 ? 11.744 -7.935 -15.170 1.00 88.88 106 MET A O 1
ATOM 835 N N . GLN A 1 107 ? 13.224 -6.922 -16.529 1.00 90.81 107 GLN A N 1
ATOM 836 C CA . GLN A 1 107 ? 12.881 -5.559 -16.132 1.00 90.81 107 GLN A CA 1
ATOM 837 C C . GLN A 1 107 ? 11.411 -5.253 -16.435 1.00 90.81 107 GLN A C 1
ATOM 839 O O . GLN A 1 107 ? 10.682 -4.745 -15.580 1.00 90.81 107 GLN A O 1
ATOM 844 N N . ASN A 1 108 ? 10.957 -5.583 -17.643 1.00 91.44 108 ASN A N 1
ATOM 845 C CA . ASN A 1 108 ? 9.589 -5.298 -18.058 1.00 91.44 108 ASN A CA 1
ATOM 846 C C . ASN A 1 108 ? 8.584 -6.169 -17.283 1.00 91.44 108 ASN A C 1
ATOM 848 O O . ASN A 1 108 ? 7.576 -5.648 -16.808 1.00 91.44 108 ASN A O 1
ATOM 852 N N . ALA A 1 109 ? 8.887 -7.449 -17.040 1.00 89.94 109 ALA A N 1
ATOM 853 C CA . ALA A 1 109 ? 8.071 -8.317 -16.187 1.00 89.94 109 ALA A CA 1
ATOM 854 C C . ALA A 1 109 ? 7.967 -7.787 -14.746 1.00 89.94 109 ALA A C 1
ATOM 856 O O . ALA A 1 109 ? 6.878 -7.772 -14.172 1.00 89.94 109 ALA A O 1
ATOM 857 N N . SER A 1 110 ? 9.076 -7.291 -14.193 1.00 92.19 110 SER A N 1
ATOM 858 C CA . SER A 1 110 ? 9.112 -6.640 -12.878 1.00 92.19 110 SER A CA 1
ATOM 859 C C . SER A 1 110 ? 8.200 -5.411 -12.837 1.00 92.19 110 SER A C 1
ATOM 861 O O . SER A 1 110 ? 7.400 -5.267 -11.919 1.00 92.19 110 SER A O 1
ATOM 863 N N . SER A 1 111 ? 8.245 -4.552 -13.861 1.00 91.81 111 SER A N 1
ATOM 864 C CA . SER A 1 111 ? 7.380 -3.364 -13.925 1.00 91.81 111 SER A CA 1
ATOM 865 C C . SER A 1 111 ? 5.886 -3.714 -14.008 1.00 91.81 111 SER A C 1
ATOM 867 O O . SER A 1 111 ? 5.069 -3.073 -13.349 1.00 91.81 111 SER A O 1
ATOM 869 N N . ILE A 1 112 ? 5.528 -4.769 -14.753 1.00 90.69 112 ILE A N 1
ATOM 870 C CA . ILE A 1 112 ? 4.153 -5.283 -14.826 1.00 90.69 112 ILE A CA 1
ATOM 871 C C . ILE A 1 112 ? 3.717 -5.808 -13.454 1.00 90.69 112 ILE A C 1
ATOM 873 O O . ILE A 1 112 ? 2.599 -5.535 -13.019 1.00 90.69 112 ILE A O 1
ATOM 877 N N . GLN A 1 113 ? 4.588 -6.547 -12.760 1.00 92.31 113 GLN A N 1
ATOM 878 C CA . GLN A 1 113 ? 4.299 -7.053 -11.420 1.00 92.31 113 GLN A CA 1
ATOM 879 C C . GLN A 1 113 ? 4.062 -5.912 -10.430 1.00 92.31 113 GLN A C 1
ATOM 881 O O . GLN A 1 113 ? 3.059 -5.952 -9.721 1.00 92.31 113 GLN A O 1
ATOM 886 N N . VAL A 1 114 ? 4.953 -4.918 -10.380 1.00 92.00 114 VAL A N 1
ATOM 887 C CA . VAL A 1 114 ? 4.829 -3.778 -9.459 1.00 92.00 114 VAL A CA 1
ATOM 888 C C . VAL A 1 114 ? 3.517 -3.041 -9.710 1.00 92.00 114 VAL A C 1
ATOM 890 O O . VAL A 1 114 ? 2.755 -2.843 -8.772 1.00 92.00 114 VAL A O 1
ATOM 893 N N . TYR A 1 115 ? 3.190 -2.764 -10.974 1.00 91.19 115 TYR A N 1
ATOM 894 C CA . TYR A 1 115 ? 1.919 -2.149 -11.361 1.00 91.19 115 TYR A CA 1
ATOM 895 C C . TYR A 1 115 ? 0.694 -2.950 -10.878 1.00 91.19 115 TYR A C 1
ATOM 897 O O . TYR A 1 115 ? -0.233 -2.400 -10.282 1.00 91.19 115 TYR A O 1
ATOM 905 N N . LEU A 1 116 ? 0.692 -4.273 -11.074 1.00 89.62 116 LEU A N 1
ATOM 906 C CA . LEU A 1 116 ? -0.390 -5.135 -10.586 1.00 89.62 116 LEU A CA 1
ATOM 907 C C . LEU A 1 116 ? -0.481 -5.148 -9.057 1.00 89.62 116 LEU A C 1
ATOM 909 O O . LEU A 1 116 ? -1.581 -5.139 -8.501 1.00 89.62 116 LEU A O 1
ATOM 913 N N . THR A 1 117 ? 0.658 -5.186 -8.370 1.00 91.31 117 THR A N 1
ATOM 914 C CA . THR A 1 117 ? 0.692 -5.157 -6.910 1.00 91.31 117 THR A CA 1
ATOM 915 C C . THR A 1 117 ? 0.220 -3.813 -6.368 1.00 91.31 117 THR A C 1
ATOM 917 O O . THR A 1 117 ? -0.540 -3.824 -5.405 1.00 91.31 117 THR A O 1
ATOM 920 N N . ASP A 1 118 ? 0.556 -2.688 -6.997 1.00 91.31 118 ASP A N 1
ATOM 921 C CA . ASP A 1 118 ? 0.097 -1.360 -6.578 1.00 91.31 118 ASP A CA 1
ATOM 922 C C . ASP A 1 118 ? -1.430 -1.227 -6.684 1.00 91.31 118 ASP A C 1
ATOM 924 O O . ASP A 1 118 ? -2.074 -0.758 -5.743 1.00 91.31 118 ASP A O 1
ATOM 928 N N . ILE A 1 119 ? -2.041 -1.755 -7.751 1.00 89.31 119 ILE A N 1
ATOM 929 C CA . ILE A 1 119 ? -3.507 -1.851 -7.873 1.00 89.31 119 ILE A CA 1
ATOM 930 C C . ILE A 1 1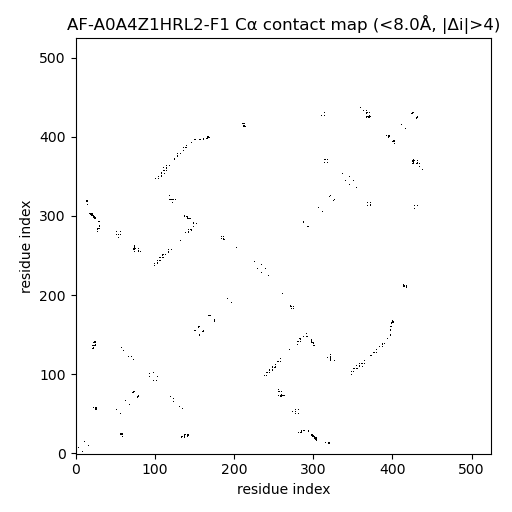19 ? -4.111 -2.658 -6.714 1.00 89.31 119 ILE A C 1
ATOM 932 O O . ILE A 1 119 ? -5.106 -2.255 -6.098 1.00 89.31 119 ILE A O 1
ATOM 936 N N . LEU A 1 120 ? -3.523 -3.817 -6.406 1.00 90.31 120 LEU A N 1
ATOM 937 C CA . LEU A 1 120 ? -4.008 -4.680 -5.331 1.00 90.31 120 LEU A CA 1
ATOM 938 C C . LEU A 1 120 ? -3.807 -4.046 -3.951 1.00 90.31 120 LEU A C 1
ATOM 940 O O . LEU A 1 120 ? -4.689 -4.186 -3.106 1.00 90.31 120 LEU A O 1
ATOM 944 N N . LEU A 1 121 ? -2.698 -3.337 -3.737 1.00 91.25 121 LEU A N 1
ATOM 945 C CA . LEU A 1 121 ? -2.419 -2.567 -2.527 1.00 91.25 121 LEU A CA 1
ATOM 946 C C . LEU A 1 121 ? -3.428 -1.433 -2.356 1.00 91.25 121 LEU A C 1
ATOM 948 O O . LEU A 1 121 ? -3.943 -1.237 -1.266 1.00 91.25 121 LEU A O 1
ATOM 952 N N . LEU A 1 122 ? -3.787 -0.726 -3.425 1.00 89.38 122 LEU A N 1
ATOM 953 C CA . LEU A 1 122 ? -4.771 0.354 -3.362 1.00 89.38 122 LEU A CA 1
ATOM 954 C C . LEU A 1 122 ? -6.166 -0.165 -2.999 1.00 89.38 122 LEU A C 1
ATOM 956 O O . LEU A 1 122 ? -6.882 0.423 -2.183 1.00 89.38 122 LEU A O 1
ATOM 960 N N . ARG A 1 123 ? -6.526 -1.328 -3.550 1.00 88.31 123 ARG A N 1
ATOM 961 C CA . ARG A 1 123 ? -7.734 -2.059 -3.162 1.00 88.31 123 ARG A CA 1
ATOM 962 C C . ARG A 1 123 ? -7.691 -2.488 -1.697 1.00 88.31 123 ARG A C 1
ATOM 964 O O . ARG A 1 123 ? -8.688 -2.351 -0.986 1.00 88.31 123 ARG A O 1
ATOM 971 N N . GLN A 1 124 ? -6.553 -3.020 -1.261 1.00 88.38 124 GLN A N 1
ATOM 972 C CA . GLN A 1 124 ? -6.325 -3.450 0.111 1.00 88.38 124 GLN A CA 1
ATOM 973 C C . GLN A 1 124 ? -6.479 -2.273 1.085 1.00 88.38 124 GLN A C 1
ATOM 975 O O . GLN A 1 124 ? -7.288 -2.367 2.005 1.00 88.38 124 GLN A O 1
ATOM 980 N N . ALA A 1 125 ? -5.830 -1.139 0.801 1.00 86.44 125 ALA A N 1
ATOM 981 C CA . ALA A 1 125 ? -5.917 0.116 1.549 1.00 86.44 125 ALA A CA 1
ATOM 982 C C . ALA A 1 125 ? -7.363 0.552 1.779 1.00 86.44 125 ALA A C 1
ATOM 984 O O . ALA A 1 125 ? -7.795 0.773 2.911 1.00 86.44 125 ALA A O 1
ATOM 985 N N . SER A 1 126 ? -8.126 0.635 0.686 1.00 85.31 126 SER A N 1
ATOM 986 C CA . SER A 1 126 ? -9.511 1.099 0.702 1.00 85.31 126 SER A CA 1
ATOM 987 C C . SER A 1 126 ? -10.409 0.152 1.504 1.00 85.31 126 SER A C 1
ATOM 989 O O . SER A 1 126 ? -11.196 0.586 2.350 1.00 85.31 126 SER A O 1
ATOM 991 N N . ASN A 1 127 ? -10.260 -1.160 1.302 1.00 84.81 127 ASN A N 1
ATOM 992 C CA . ASN A 1 127 ? -11.014 -2.169 2.042 1.00 84.81 127 ASN A CA 1
ATOM 993 C C . ASN A 1 127 ? -10.676 -2.158 3.543 1.00 84.81 127 ASN A C 1
ATOM 995 O O . ASN A 1 127 ? -11.582 -2.209 4.380 1.00 84.81 127 ASN A O 1
ATOM 999 N N . ALA A 1 128 ? -9.388 -2.082 3.885 1.00 86.31 128 ALA A N 1
ATOM 1000 C CA . ALA A 1 128 ? -8.907 -2.073 5.260 1.00 86.31 128 ALA A CA 1
ATOM 1001 C C . ALA A 1 128 ? -9.381 -0.823 6.011 1.00 86.31 128 ALA A C 1
ATOM 1003 O O . ALA A 1 128 ? -9.942 -0.943 7.099 1.00 86.31 128 ALA A O 1
ATOM 1004 N N . SER A 1 129 ? -9.251 0.352 5.393 1.00 87.94 129 SER A N 1
ATOM 1005 C CA . SER A 1 129 ? -9.706 1.642 5.924 1.00 87.94 129 SER A CA 1
ATOM 1006 C C . SER A 1 129 ? -11.211 1.645 6.219 1.00 87.94 129 SER A C 1
ATOM 1008 O O . SER A 1 129 ? -11.632 1.916 7.347 1.00 87.94 129 SER A O 1
ATOM 1010 N N . ASN A 1 130 ? -12.038 1.224 5.255 1.00 86.75 130 ASN A N 1
ATOM 1011 C CA . ASN A 1 130 ? -13.489 1.138 5.443 1.00 86.75 130 ASN A CA 1
ATOM 1012 C C . ASN A 1 130 ? -13.878 0.130 6.537 1.00 86.75 130 ASN A C 1
ATOM 1014 O O . ASN A 1 130 ? -14.747 0.414 7.366 1.00 86.75 130 ASN A O 1
ATOM 1018 N N . SER A 1 131 ? -13.230 -1.039 6.571 1.00 87.38 131 SER A N 1
ATOM 1019 C CA . SER A 1 131 ? -13.464 -2.053 7.607 1.00 87.38 131 SER A CA 1
ATOM 1020 C C . SER A 1 131 ? -13.080 -1.540 8.998 1.00 87.38 131 SER A C 1
ATOM 1022 O O . SER A 1 131 ? -13.814 -1.769 9.963 1.00 87.38 131 SER A O 1
ATOM 1024 N N . LEU A 1 132 ? -11.941 -0.857 9.109 1.00 90.75 132 LEU A N 1
ATOM 1025 C CA . LEU A 1 132 ? -11.437 -0.290 10.355 1.00 90.75 132 LEU A CA 1
ATOM 1026 C C . LEU A 1 132 ? -12.404 0.758 10.906 1.00 90.75 132 LEU A C 1
ATOM 1028 O O . LEU A 1 132 ? -12.864 0.632 12.037 1.00 90.75 132 LEU A O 1
ATOM 1032 N N . LEU A 1 133 ? -12.778 1.742 10.088 1.00 90.31 133 LEU A N 1
ATOM 1033 C CA . LEU A 1 133 ? -13.690 2.808 10.499 1.00 90.31 133 LEU A CA 1
ATOM 1034 C C . LEU A 1 133 ? -15.092 2.284 10.836 1.00 90.31 133 LEU A C 1
ATOM 1036 O O . LEU A 1 133 ? -15.709 2.767 11.780 1.00 90.31 133 LEU A O 1
ATOM 1040 N N . THR A 1 134 ? -15.580 1.263 10.125 1.00 89.44 134 THR A N 1
ATOM 1041 C CA . THR A 1 134 ? -16.848 0.595 10.476 1.00 89.44 134 THR A CA 1
ATOM 1042 C C . THR A 1 134 ? -16.762 -0.050 11.858 1.00 89.44 134 THR A C 1
ATOM 1044 O O . THR A 1 134 ? -17.664 0.115 12.673 1.00 89.44 134 THR A O 1
ATOM 1047 N N . THR A 1 135 ? -15.655 -0.737 12.148 1.00 89.69 135 THR A N 1
ATOM 1048 C CA . THR A 1 135 ? -15.438 -1.391 13.448 1.00 89.69 135 THR A CA 1
ATOM 1049 C C . THR A 1 135 ? -15.330 -0.363 14.579 1.00 89.69 135 THR A C 1
ATOM 1051 O O . THR A 1 135 ? -15.936 -0.529 15.631 1.00 89.69 135 THR A O 1
ATOM 1054 N N . ILE A 1 136 ? -14.621 0.741 14.343 1.00 91.00 136 ILE A N 1
ATOM 1055 C CA . ILE A 1 136 ? -14.531 1.878 15.271 1.00 91.00 136 ILE A CA 1
ATOM 1056 C C . ILE A 1 136 ? -15.921 2.472 15.545 1.00 91.00 136 ILE A C 1
ATOM 1058 O O . ILE A 1 136 ? -16.255 2.733 16.698 1.00 91.00 136 ILE A O 1
ATOM 1062 N N . ALA A 1 137 ? -16.752 2.656 14.515 1.00 90.62 137 ALA A N 1
ATOM 1063 C CA . ALA A 1 137 ? -18.118 3.149 14.687 1.00 90.62 137 ALA A CA 1
ATOM 1064 C C . ALA A 1 137 ? -18.992 2.175 15.502 1.00 90.62 137 ALA A C 1
ATOM 1066 O O . ALA A 1 137 ? -19.789 2.619 16.328 1.00 90.62 137 ALA A O 1
ATOM 1067 N N . GLU A 1 138 ? -18.829 0.857 15.327 1.00 90.19 138 GLU A N 1
ATOM 1068 C CA . GLU A 1 138 ? -19.488 -0.151 16.172 1.00 90.19 138 GLU A CA 1
ATOM 1069 C C . GLU A 1 138 ? -19.031 -0.051 17.640 1.00 90.19 138 GLU A C 1
ATOM 1071 O O . GLU A 1 138 ? -19.878 -0.034 18.534 1.00 90.19 138 GLU A O 1
ATOM 1076 N N . LEU A 1 139 ? -17.726 0.088 17.902 1.00 91.56 139 LEU A N 1
ATOM 1077 C CA . LEU A 1 139 ? -17.195 0.287 19.260 1.00 91.56 139 LEU A CA 1
ATOM 1078 C C . LEU A 1 139 ? -17.775 1.556 19.905 1.00 91.56 139 LEU A C 1
ATOM 1080 O O . LEU A 1 139 ? -18.319 1.507 21.005 1.00 91.56 139 LEU A O 1
ATOM 1084 N N . GLN A 1 140 ? -17.778 2.685 19.189 1.00 92.88 140 GLN A N 1
ATOM 1085 C CA . GLN A 1 140 ? -18.344 3.940 19.704 1.00 92.88 140 GLN A CA 1
ATOM 1086 C C . GLN A 1 140 ? -19.861 3.864 19.930 1.00 92.88 140 GLN A C 1
ATOM 1088 O O . GLN A 1 140 ? -20.366 4.391 20.922 1.00 92.88 140 GLN A O 1
ATOM 1093 N N . SER A 1 141 ? -20.592 3.166 19.056 1.00 92.06 141 SER A N 1
ATOM 1094 C CA . SER A 1 141 ? -22.019 2.867 19.234 1.00 92.06 141 SER A CA 1
ATOM 1095 C C . SER A 1 141 ? -22.281 2.085 20.533 1.00 92.06 141 SER A C 1
ATOM 1097 O O . SER A 1 141 ? -23.210 2.419 21.282 1.00 92.06 141 SER A O 1
ATOM 1099 N N . ARG A 1 142 ? -21.440 1.087 20.854 1.00 91.19 142 ARG A N 1
ATOM 1100 C CA . ARG A 1 142 ? -21.518 0.369 22.139 1.00 91.19 142 ARG A CA 1
ATOM 1101 C C . ARG A 1 142 ? -21.139 1.251 23.310 1.00 91.19 142 ARG A C 1
ATOM 1103 O O . ARG A 1 142 ? -21.886 1.261 24.280 1.00 91.19 142 ARG A O 1
ATOM 1110 N N . ASN A 1 143 ? -20.067 2.030 23.213 1.00 93.12 143 ASN A N 1
ATOM 1111 C CA . ASN A 1 143 ? -19.635 2.915 24.294 1.00 93.12 143 ASN A CA 1
ATOM 1112 C C . ASN A 1 143 ? -20.714 3.913 24.706 1.00 93.12 143 ASN A C 1
ATOM 1114 O O . ASN A 1 143 ? -20.969 4.067 25.897 1.00 93.12 143 ASN A O 1
ATOM 1118 N N . GLN A 1 144 ? -21.429 4.511 23.748 1.00 92.06 144 GLN A N 1
ATOM 1119 C CA . GLN A 1 144 ? -22.574 5.378 24.053 1.00 92.06 144 GLN A CA 1
ATOM 1120 C C . GLN A 1 144 ? -23.676 4.642 24.826 1.00 92.06 144 GLN A C 1
ATOM 1122 O O . GLN A 1 144 ? -24.311 5.205 25.720 1.00 92.06 144 GLN A O 1
ATOM 1127 N N . THR A 1 145 ? -23.904 3.370 24.498 1.00 91.75 145 THR A N 1
ATOM 1128 C CA . THR A 1 145 ? -24.860 2.531 25.225 1.00 91.75 145 THR A CA 1
ATOM 1129 C C . THR A 1 145 ? -24.339 2.194 26.616 1.00 91.75 145 THR A C 1
ATOM 1131 O O . THR A 1 145 ? -25.060 2.408 27.585 1.00 91.75 145 THR A O 1
ATOM 1134 N N . SER A 1 146 ? -23.095 1.737 26.740 1.00 92.31 146 SER A N 1
ATOM 1135 C CA . SER A 1 146 ? -22.451 1.431 28.018 1.00 92.31 146 SER A CA 1
ATOM 1136 C C . SER A 1 146 ? -22.465 2.635 28.957 1.00 92.31 146 SER A C 1
ATOM 1138 O O . SER A 1 146 ? -22.858 2.494 30.111 1.00 92.31 146 SER A O 1
ATOM 1140 N N . GLU A 1 147 ? -22.148 3.834 28.463 1.00 92.06 147 GLU A N 1
ATOM 1141 C CA . GLU A 1 147 ? -22.212 5.075 29.239 1.00 92.06 147 GLU A CA 1
ATOM 1142 C C . GLU A 1 147 ? -23.631 5.334 29.760 1.00 92.06 147 GLU A C 1
ATOM 1144 O O . GLU A 1 147 ? -23.843 5.587 30.948 1.00 92.06 147 GLU A O 1
ATOM 1149 N N . ARG A 1 148 ? -24.628 5.232 28.874 1.00 91.62 148 ARG A N 1
ATOM 1150 C CA . ARG A 1 148 ? -26.041 5.423 29.212 1.00 91.62 148 ARG A CA 1
ATOM 1151 C C . ARG A 1 148 ? -26.512 4.432 30.277 1.00 91.62 148 ARG A C 1
ATOM 1153 O O . ARG A 1 148 ? -27.227 4.839 31.188 1.00 91.62 148 ARG A O 1
ATOM 1160 N N . LEU A 1 149 ? -26.120 3.161 30.167 1.00 90.69 149 LEU A N 1
ATOM 1161 C CA . LEU A 1 149 ? -26.479 2.108 31.121 1.00 90.69 149 LEU A CA 1
ATOM 1162 C C . LEU A 1 149 ? -25.769 2.298 32.467 1.00 90.69 149 LEU A C 1
ATOM 1164 O O . LEU A 1 149 ? -26.409 2.213 33.511 1.00 90.69 149 LEU A O 1
ATOM 1168 N N . LEU A 1 150 ? -24.476 2.631 32.464 1.00 90.75 150 LEU A N 1
ATOM 1169 C CA . LEU A 1 150 ? -23.724 2.907 33.691 1.00 90.75 150 LEU A CA 1
ATOM 1170 C C . LEU A 1 150 ? -24.315 4.083 34.470 1.00 90.75 150 LEU A C 1
ATOM 1172 O O . LEU A 1 150 ? -24.462 4.002 35.685 1.00 90.75 150 LEU A O 1
ATOM 1176 N N . ARG A 1 151 ? -24.739 5.149 33.782 1.00 88.81 151 ARG A N 1
ATOM 1177 C CA . ARG A 1 151 ? -25.377 6.315 34.419 1.00 88.81 151 ARG A CA 1
ATOM 1178 C C . ARG A 1 151 ? -26.714 5.999 35.104 1.00 88.81 151 ARG A C 1
ATOM 1180 O O . ARG A 1 151 ? -27.144 6.783 35.946 1.00 88.81 151 ARG A O 1
ATOM 1187 N N . GLN A 1 152 ? -27.375 4.890 34.762 1.00 87.88 152 GLN A N 1
ATOM 1188 C CA . GLN A 1 152 ? -28.604 4.449 35.436 1.00 87.88 152 GLN A CA 1
ATOM 1189 C C . GLN A 1 152 ? -28.325 3.760 36.781 1.00 87.88 152 GLN A C 1
ATOM 1191 O O . GLN A 1 152 ? -29.223 3.670 37.618 1.00 87.88 152 GLN A O 1
ATOM 1196 N N . LEU A 1 153 ? -27.099 3.281 37.009 1.00 86.19 153 LEU A N 1
ATOM 1197 C CA . LEU A 1 153 ? -26.711 2.624 38.254 1.00 86.19 153 LEU A CA 1
ATOM 1198 C C . LEU A 1 153 ? -26.424 3.675 39.331 1.00 86.19 153 LEU A C 1
ATOM 1200 O O . LEU A 1 153 ? -25.601 4.569 39.134 1.00 86.19 153 LEU A O 1
ATOM 1204 N N . SER A 1 154 ? -27.064 3.553 40.499 1.00 72.75 154 SER A N 1
ATOM 1205 C CA . SER A 1 154 ? -26.863 4.492 41.614 1.00 72.75 154 SER A CA 1
ATOM 1206 C C . SER A 1 154 ? -25.399 4.551 42.058 1.00 72.75 154 SER A C 1
ATOM 1208 O O . SER A 1 154 ? -24.864 5.637 42.240 1.00 72.75 154 SER A O 1
ATOM 1210 N N . SER A 1 155 ? -24.723 3.396 42.090 1.00 71.69 155 SER A N 1
ATOM 1211 C CA . SER A 1 155 ? -23.311 3.250 42.470 1.00 71.69 155 SER A CA 1
ATOM 1212 C C . SER A 1 155 ? -22.316 3.968 41.553 1.00 71.69 155 SER A C 1
ATOM 1214 O O . SER A 1 155 ? -21.152 4.107 41.915 1.00 71.69 155 SER A O 1
ATOM 1216 N N . CYS A 1 156 ? -22.747 4.372 40.357 1.00 71.94 156 CYS A N 1
ATOM 1217 C CA . CYS A 1 156 ? -21.930 5.078 39.370 1.00 71.94 156 CYS A CA 1
ATOM 1218 C C . CYS A 1 156 ? -22.257 6.582 39.320 1.00 71.94 156 CYS A C 1
ATOM 1220 O O . CYS A 1 156 ? -21.778 7.297 38.437 1.00 71.94 156 CYS A O 1
ATOM 1222 N N . GLN A 1 157 ? -23.081 7.090 40.247 1.00 73.12 157 GLN A N 1
ATOM 1223 C CA . GLN A 1 157 ? -23.283 8.527 40.403 1.00 73.12 157 GLN A CA 1
ATOM 1224 C C . GLN A 1 157 ? -21.987 9.178 40.886 1.00 73.12 157 GLN A C 1
ATOM 1226 O O . GLN A 1 157 ? -21.412 8.764 41.887 1.00 73.12 157 GLN A O 1
ATOM 1231 N N . TRP A 1 158 ? -21.565 10.249 40.209 1.00 65.06 158 TRP A N 1
ATOM 1232 C CA . TRP A 1 158 ? -20.250 10.879 40.391 1.00 65.06 158 TRP A CA 1
ATOM 1233 C C . TRP A 1 158 ? -19.866 11.142 41.862 1.00 65.06 158 TRP A C 1
ATOM 1235 O O . TRP A 1 158 ? -18.719 10.919 42.249 1.00 65.06 158 TRP A O 1
ATOM 1245 N N . MET A 1 159 ? -20.831 11.566 42.691 1.00 59.03 159 MET A N 1
ATOM 1246 C CA . MET A 1 159 ? -20.644 11.808 44.130 1.00 59.03 159 MET A CA 1
ATOM 1247 C C . MET A 1 159 ? -20.368 10.540 44.953 1.00 59.03 159 MET A C 1
ATOM 1249 O O . MET A 1 159 ? -19.675 10.615 45.966 1.00 59.03 159 MET A O 1
ATOM 1253 N N . GLU A 1 160 ? -20.918 9.394 44.560 1.00 61.88 160 GLU A N 1
ATOM 1254 C CA . GLU A 1 160 ? -20.694 8.115 45.237 1.00 61.88 160 GLU A CA 1
ATOM 1255 C C . GLU A 1 160 ? -19.363 7.490 44.807 1.00 61.88 160 GLU A C 1
ATOM 1257 O O . GLU A 1 160 ? -18.630 6.974 45.654 1.00 61.88 160 GLU A O 1
ATOM 1262 N N . THR A 1 161 ? -18.997 7.607 43.525 1.00 60.97 161 THR A N 1
ATOM 1263 C CA . THR A 1 161 ? -17.793 6.972 42.978 1.00 60.97 161 THR A CA 1
ATOM 1264 C C . THR A 1 161 ? -16.498 7.569 43.543 1.00 60.97 161 THR A C 1
ATOM 1266 O O . THR A 1 161 ? -15.604 6.824 43.941 1.00 60.97 161 THR A O 1
ATOM 1269 N N . HIS A 1 162 ? -16.413 8.900 43.671 1.00 65.12 162 HIS A N 1
ATOM 1270 C CA . HIS A 1 162 ? -15.216 9.613 44.161 1.00 65.12 162 HIS A CA 1
ATOM 1271 C C . HIS A 1 162 ? -15.088 9.646 45.693 1.00 65.12 162 HIS A C 1
ATOM 1273 O O . HIS A 1 162 ? -14.149 10.232 46.233 1.00 65.12 162 HIS A O 1
ATOM 1279 N N . LYS A 1 163 ? -16.026 9.027 46.419 1.00 62.91 163 LYS A N 1
ATOM 1280 C CA . LYS A 1 163 ? -15.961 8.913 47.883 1.00 62.91 163 LYS A CA 1
ATOM 1281 C C . LYS A 1 163 ? -14.884 7.921 48.337 1.00 62.91 163 LYS A C 1
ATOM 1283 O O . LYS A 1 163 ? -14.351 8.056 49.437 1.00 62.91 163 LYS A O 1
ATOM 1288 N N . ASN A 1 164 ? -14.577 6.934 47.498 1.00 66.75 164 ASN A N 1
ATOM 1289 C CA . ASN A 1 164 ? -13.589 5.892 47.759 1.00 66.75 164 ASN A CA 1
ATOM 1290 C C . ASN A 1 164 ? -12.308 6.147 46.941 1.00 66.75 164 ASN A C 1
ATOM 1292 O O . ASN A 1 164 ? -12.378 6.749 45.870 1.00 66.75 164 ASN A O 1
ATOM 1296 N N . PRO A 1 165 ? -11.127 5.704 47.411 1.00 69.81 165 PRO A N 1
ATOM 1297 C CA . PRO A 1 165 ? -9.904 5.780 46.614 1.00 69.81 165 PRO A CA 1
ATOM 1298 C C . PRO A 1 165 ? -10.021 4.918 45.347 1.00 69.81 165 PRO A C 1
ATOM 1300 O O . PRO A 1 165 ? -10.711 3.899 45.360 1.00 69.81 165 PRO A O 1
ATOM 1303 N N . ALA A 1 166 ? -9.319 5.319 44.282 1.00 72.19 166 ALA A N 1
ATOM 1304 C CA . ALA A 1 166 ? -9.349 4.654 42.979 1.00 72.19 166 ALA A CA 1
ATOM 1305 C C . ALA A 1 166 ? -9.146 3.132 43.088 1.00 72.19 166 ALA A C 1
ATOM 1307 O O . ALA A 1 166 ? -8.206 2.653 43.738 1.00 72.19 166 ALA A O 1
ATOM 1308 N N . GLN A 1 167 ? -10.031 2.368 42.446 1.00 71.88 167 GLN A N 1
ATOM 1309 C CA . GLN A 1 167 ? -10.080 0.919 42.593 1.00 71.88 167 GLN A CA 1
ATOM 1310 C C . GLN A 1 167 ? -9.070 0.245 41.658 1.00 71.88 167 GLN A C 1
ATOM 1312 O O . GLN A 1 167 ? -9.207 0.271 40.438 1.00 71.88 167 GLN A O 1
ATOM 1317 N N . LYS A 1 168 ? -8.052 -0.412 42.227 1.00 71.81 168 LYS A N 1
ATOM 1318 C CA . LYS A 1 168 ? -7.136 -1.266 41.456 1.00 71.81 168 LYS A CA 1
ATOM 1319 C C . LYS A 1 168 ? -7.767 -2.637 41.250 1.00 71.81 168 LYS A C 1
ATOM 1321 O O . LYS A 1 168 ? -7.950 -3.385 42.210 1.00 71.81 168 LYS A O 1
ATOM 1326 N N . LEU A 1 169 ? -8.080 -2.976 40.003 1.00 72.81 169 LEU A N 1
ATO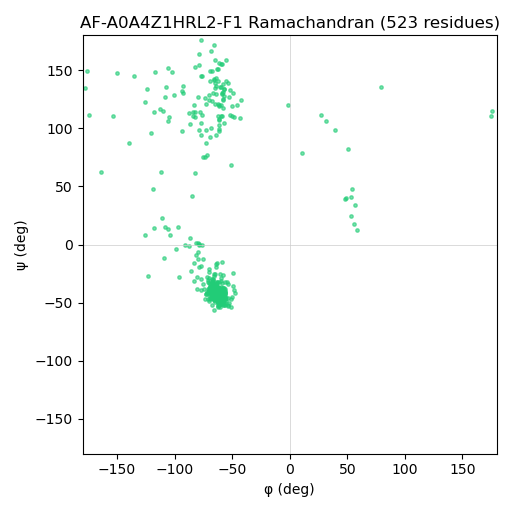M 1327 C CA . LEU A 1 169 ? -8.606 -4.292 39.653 1.00 72.81 169 LEU A CA 1
ATOM 1328 C C . LEU A 1 169 ? -7.455 -5.296 39.515 1.00 72.81 169 LEU A C 1
ATOM 1330 O O . LEU A 1 169 ? -6.657 -5.243 38.576 1.00 72.81 169 LEU A O 1
ATOM 1334 N N . LEU A 1 170 ? -7.378 -6.216 40.478 1.00 72.50 170 LEU A N 1
ATOM 1335 C CA . LEU A 1 170 ? -6.429 -7.325 40.503 1.00 72.50 170 LEU A CA 1
ATOM 1336 C C . LEU A 1 170 ? -7.173 -8.635 40.216 1.00 72.50 170 LEU A C 1
ATOM 1338 O O . LEU A 1 170 ? -8.236 -8.890 40.781 1.00 72.50 170 LEU A O 1
ATOM 1342 N N . LYS A 1 171 ? -6.601 -9.480 39.359 1.00 69.38 171 LYS A N 1
ATOM 1343 C CA . LYS A 1 171 ? -7.026 -10.865 39.137 1.00 69.38 171 LYS A CA 1
ATOM 1344 C C . LYS A 1 171 ? -5.811 -11.765 39.348 1.00 69.38 171 LYS A C 1
ATOM 1346 O O . LYS A 1 171 ? -4.790 -11.557 38.698 1.00 69.38 171 LYS A O 1
ATOM 1351 N N . ASP A 1 172 ? -5.921 -12.725 40.265 1.00 68.19 172 ASP A N 1
ATOM 1352 C CA . ASP A 1 172 ? -4.820 -13.615 40.675 1.00 68.19 172 ASP A CA 1
ATOM 1353 C C . ASP A 1 172 ? -3.557 -12.836 41.118 1.00 68.19 172 ASP A C 1
ATOM 1355 O O . ASP A 1 172 ? -2.451 -13.087 40.638 1.00 68.19 172 ASP A O 1
ATOM 1359 N N . ASP A 1 173 ? -3.741 -11.826 41.982 1.00 68.19 173 ASP A N 1
ATOM 1360 C CA . ASP A 1 173 ? -2.705 -10.908 42.504 1.00 68.19 173 ASP A CA 1
ATOM 1361 C C . ASP A 1 173 ? -1.914 -10.103 41.451 1.00 68.19 173 ASP A C 1
ATOM 1363 O O . ASP A 1 173 ? -0.922 -9.442 41.767 1.00 68.19 173 ASP A O 1
ATOM 1367 N N . LYS A 1 174 ? -2.374 -10.086 40.194 1.00 68.62 174 LYS A N 1
ATOM 1368 C CA . LYS A 1 174 ? -1.811 -9.271 39.109 1.00 68.62 174 LYS A CA 1
ATOM 1369 C C . LYS A 1 174 ? -2.838 -8.264 38.589 1.00 68.62 174 LYS A C 1
ATOM 1371 O O . LYS A 1 174 ? -4.033 -8.562 38.600 1.00 68.62 174 LYS A O 1
ATOM 1376 N N . PRO A 1 175 ? -2.414 -7.078 38.118 1.00 66.62 175 PRO A N 1
ATOM 1377 C CA . PRO A 1 175 ? -3.331 -6.143 37.476 1.00 66.62 175 PRO A CA 1
ATOM 1378 C C . PRO A 1 175 ? -3.969 -6.799 36.249 1.00 66.62 175 PRO A C 1
ATOM 1380 O O . PRO A 1 175 ? -3.291 -7.472 35.469 1.00 66.62 175 PRO A O 1
ATOM 1383 N N . VAL A 1 176 ? -5.286 -6.625 36.099 1.00 69.81 176 VAL A N 1
ATOM 1384 C CA . VAL A 1 176 ? -6.086 -7.257 35.030 1.00 69.81 176 VAL A CA 1
ATOM 1385 C C . VAL A 1 176 ? -5.518 -6.953 33.635 1.00 69.81 176 VAL A C 1
ATOM 1387 O O . VAL A 1 176 ? -5.538 -7.820 32.761 1.00 69.81 176 VAL A O 1
ATOM 1390 N N . GLU A 1 177 ? -4.921 -5.775 33.465 1.00 66.88 177 GLU A N 1
ATOM 1391 C CA . GLU A 1 177 ? -4.251 -5.302 32.247 1.00 66.88 177 GLU A CA 1
ATOM 1392 C C . GLU A 1 177 ? -3.102 -6.215 31.785 1.00 66.88 177 GLU A C 1
ATOM 1394 O O . GLU A 1 177 ? -2.972 -6.489 30.596 1.00 66.88 177 GLU A O 1
ATOM 1399 N N . THR A 1 178 ? -2.311 -6.791 32.701 1.00 61.75 178 THR A N 1
ATOM 1400 C CA . THR A 1 178 ? -1.187 -7.680 32.336 1.00 61.75 178 THR A CA 1
ATOM 1401 C C . THR A 1 178 ? -1.661 -8.976 31.676 1.00 61.75 178 THR A C 1
ATOM 1403 O O . THR A 1 178 ? -0.935 -9.601 30.900 1.00 61.75 178 THR A O 1
ATOM 1406 N N . ASN A 1 179 ? -2.892 -9.401 31.961 1.00 60.88 179 ASN A N 1
ATOM 1407 C CA . ASN A 1 179 ? -3.479 -10.548 31.283 1.00 60.88 179 ASN A CA 1
ATOM 1408 C C . ASN A 1 179 ? -3.949 -10.177 29.870 1.00 60.88 179 ASN A C 1
ATOM 1410 O O . ASN A 1 179 ? -3.888 -11.032 28.993 1.00 60.88 179 ASN A O 1
ATOM 1414 N N . ALA A 1 180 ? -4.356 -8.928 29.622 1.00 60.97 180 ALA A N 1
ATOM 1415 C CA . ALA A 1 180 ? -4.824 -8.480 28.311 1.00 60.97 180 ALA A CA 1
ATOM 1416 C C . ALA A 1 180 ? -3.716 -8.541 27.250 1.00 60.97 180 ALA A C 1
ATOM 1418 O O . ALA A 1 180 ? -3.954 -9.086 26.175 1.00 60.97 180 ALA A O 1
ATOM 1419 N N . ASP A 1 181 ? -2.492 -8.112 27.574 1.00 60.56 181 ASP A N 1
ATOM 1420 C CA . ASP A 1 181 ? -1.338 -8.219 26.666 1.00 60.56 181 ASP A CA 1
ATOM 1421 C C . ASP A 1 181 ? -1.068 -9.675 26.264 1.00 60.56 181 ASP A C 1
ATOM 1423 O O . ASP A 1 181 ? -0.882 -10.002 25.091 1.00 60.56 181 ASP A O 1
ATOM 1427 N N . ASN A 1 182 ? -1.110 -10.583 27.241 1.00 59.00 182 ASN A N 1
ATOM 1428 C CA . ASN A 1 182 ? -0.921 -12.012 27.007 1.00 59.00 182 ASN A CA 1
ATOM 1429 C C . ASN A 1 182 ? -2.081 -12.623 26.207 1.00 59.00 182 ASN A C 1
ATOM 1431 O O . ASN A 1 182 ? -1.848 -13.497 25.371 1.00 59.00 182 ASN A O 1
ATOM 1435 N N . ILE A 1 183 ? -3.315 -12.159 26.421 1.00 63.22 183 ILE A N 1
ATOM 1436 C CA . ILE A 1 183 ? -4.497 -12.617 25.684 1.00 63.22 183 ILE A CA 1
ATOM 1437 C C . ILE A 1 183 ? -4.483 -12.101 24.244 1.00 63.22 183 ILE A C 1
ATOM 1439 O O . ILE A 1 183 ? -4.745 -12.877 23.336 1.00 63.22 183 ILE A O 1
ATOM 1443 N N . LEU A 1 184 ? -4.110 -10.847 23.989 1.00 60.84 184 LEU A N 1
ATOM 1444 C CA . LEU A 1 184 ? -3.968 -10.322 22.626 1.00 60.84 184 LEU A CA 1
ATOM 1445 C C . LEU A 1 184 ? -2.886 -11.075 21.843 1.00 60.84 184 LEU A C 1
ATOM 1447 O O . LEU A 1 184 ? -3.073 -11.384 20.667 1.00 60.84 184 LEU A O 1
ATOM 1451 N N . LEU A 1 185 ? -1.792 -11.458 22.508 1.00 56.12 185 LEU A N 1
ATOM 1452 C CA . LEU A 1 185 ? -0.738 -12.285 21.917 1.00 56.12 185 LEU A CA 1
ATOM 1453 C C . LEU A 1 185 ? -1.165 -13.748 21.670 1.00 56.12 185 LEU A C 1
ATOM 1455 O O . LEU A 1 185 ? -0.586 -14.400 20.801 1.00 56.12 185 LEU A O 1
ATOM 1459 N N . THR A 1 186 ? -2.163 -14.268 22.399 1.00 55.53 186 THR A N 1
ATOM 1460 C CA . THR A 1 186 ? -2.623 -15.676 22.327 1.00 55.53 186 THR A CA 1
ATOM 1461 C C . THR A 1 186 ? -3.997 -15.875 21.676 1.00 55.53 186 THR A C 1
ATOM 1463 O O . THR A 1 186 ? -4.336 -17.000 21.315 1.00 55.53 186 THR A O 1
ATOM 1466 N N . SER A 1 187 ? -4.771 -14.809 21.443 1.00 51.81 187 SER A N 1
ATOM 1467 C CA . SER A 1 187 ? -6.102 -14.822 20.805 1.00 51.81 187 SER A CA 1
ATOM 1468 C C . SER A 1 187 ? -6.067 -15.413 19.385 1.00 51.81 187 SER A C 1
ATOM 1470 O O . SER A 1 187 ? -7.090 -15.838 18.843 1.00 51.81 187 SER A O 1
ATOM 1472 N N . GLY A 1 188 ? -4.875 -15.538 18.783 1.00 51.34 188 GLY A N 1
ATOM 1473 C CA . GLY A 1 188 ? -4.605 -16.422 17.644 1.00 51.34 188 GLY A CA 1
ATOM 1474 C C . GLY A 1 188 ? -4.561 -17.869 18.080 1.00 51.34 188 GLY A C 1
ATOM 1475 O O . GLY A 1 188 ? -3.473 -18.412 18.176 1.00 51.34 188 GLY A O 1
ATOM 1476 N N . GLY A 1 189 ? -5.737 -18.453 18.335 1.00 42.97 189 GLY A N 1
ATOM 1477 C CA . GLY A 1 189 ? -5.980 -19.770 18.938 1.00 42.97 189 GLY A CA 1
ATOM 1478 C C . GLY A 1 189 ? -5.247 -20.977 18.336 1.00 42.97 189 GLY A C 1
ATOM 1479 O O . GLY A 1 189 ? -5.864 -21.887 17.790 1.00 42.97 189 GLY A O 1
ATOM 1480 N N . GLY A 1 190 ? -3.936 -21.032 18.506 1.00 52.97 190 GLY A N 1
ATOM 1481 C CA . GLY A 1 190 ? -3.088 -22.183 18.254 1.00 52.97 190 GLY A CA 1
ATOM 1482 C C . GLY A 1 190 ? -1.659 -21.855 18.657 1.00 52.97 190 GLY A C 1
ATOM 1483 O O . GLY A 1 190 ? -1.243 -20.701 18.566 1.00 52.97 190 GLY A O 1
ATOM 1484 N N . ASP A 1 191 ? -0.902 -22.865 19.086 1.00 54.16 191 ASP A N 1
ATOM 1485 C CA . ASP A 1 191 ? 0.540 -22.737 19.281 1.00 54.16 191 ASP A CA 1
ATOM 1486 C C . ASP A 1 191 ? 1.145 -22.077 18.037 1.00 54.16 191 ASP A C 1
ATOM 1488 O O . ASP A 1 191 ? 1.170 -22.663 16.948 1.00 54.16 191 ASP A O 1
ATOM 1492 N N . ILE A 1 192 ? 1.592 -20.823 18.169 1.00 63.19 192 ILE A N 1
ATOM 1493 C CA . ILE A 1 192 ? 2.303 -20.139 17.093 1.00 63.19 192 ILE A CA 1
ATOM 1494 C C . ILE A 1 192 ? 3.517 -21.009 16.808 1.00 63.19 192 ILE A C 1
ATOM 1496 O O . ILE A 1 192 ? 4.425 -21.122 17.634 1.00 63.19 192 ILE A O 1
ATOM 1500 N N . SER A 1 193 ? 3.520 -21.659 15.642 1.00 76.00 193 SER A N 1
ATOM 1501 C CA . SER A 1 193 ? 4.637 -22.509 15.262 1.00 76.00 193 SER A CA 1
ATOM 1502 C C . SER A 1 193 ? 5.923 -21.692 15.374 1.00 76.00 193 SER A C 1
ATOM 1504 O O . SER A 1 193 ? 5.962 -20.517 14.994 1.00 76.00 193 SER A O 1
ATOM 1506 N N . LYS A 1 194 ? 6.995 -22.301 15.894 1.00 81.06 194 LYS A N 1
ATOM 1507 C CA . LYS A 1 194 ? 8.300 -21.627 16.011 1.00 81.06 194 LYS A CA 1
ATOM 1508 C C . LYS A 1 194 ? 8.703 -20.973 14.683 1.00 81.06 194 LYS A C 1
ATOM 1510 O O . LYS A 1 194 ? 9.229 -19.866 14.676 1.00 81.06 194 LYS A O 1
ATOM 1515 N N . ALA A 1 195 ? 8.360 -21.616 13.563 1.00 79.75 195 ALA A N 1
ATOM 1516 C CA . ALA A 1 195 ? 8.533 -21.090 12.214 1.00 79.75 195 ALA A CA 1
ATOM 1517 C C . ALA A 1 195 ? 7.802 -19.756 11.976 1.00 79.75 195 ALA A C 1
ATOM 1519 O O . ALA A 1 195 ? 8.416 -18.822 11.474 1.00 79.75 195 ALA A O 1
ATOM 1520 N N . ARG A 1 196 ? 6.529 -19.626 12.372 1.00 78.38 196 ARG A N 1
ATOM 1521 C CA . ARG A 1 196 ? 5.760 -18.379 12.223 1.00 78.38 196 ARG A CA 1
ATOM 1522 C C . ARG A 1 196 ? 6.306 -17.260 13.111 1.00 78.38 196 ARG A C 1
ATOM 1524 O O . ARG A 1 196 ? 6.390 -16.123 12.664 1.00 78.38 196 ARG A O 1
ATOM 1531 N N . TYR A 1 197 ? 6.710 -17.570 14.342 1.00 80.25 197 TYR A N 1
ATOM 1532 C CA . TYR A 1 197 ? 7.336 -16.576 15.219 1.00 80.25 197 TYR A CA 1
ATOM 1533 C C . TYR A 1 197 ? 8.655 -16.054 14.632 1.00 80.25 197 TYR A C 1
ATOM 1535 O O . TYR A 1 197 ? 8.855 -14.842 14.537 1.00 80.25 197 TYR A O 1
ATOM 1543 N N . MET A 1 198 ? 9.525 -16.966 14.181 1.00 83.19 198 MET A N 1
ATOM 1544 C CA . MET A 1 198 ? 10.777 -16.602 13.516 1.00 83.19 198 MET A CA 1
ATOM 1545 C C . MET A 1 198 ? 10.516 -15.782 12.254 1.00 83.19 198 MET A C 1
ATOM 1547 O O . MET A 1 198 ? 11.126 -14.732 12.095 1.00 83.19 198 MET A O 1
ATOM 1551 N N . TRP A 1 199 ? 9.569 -16.207 11.411 1.00 84.12 199 TRP A N 1
ATOM 1552 C CA . TRP A 1 199 ? 9.156 -15.472 10.216 1.00 84.12 199 TRP A CA 1
ATOM 1553 C C . TRP A 1 199 ? 8.753 -14.034 10.545 1.00 84.12 199 TRP A C 1
ATOM 1555 O O . TRP A 1 199 ? 9.329 -13.092 10.010 1.00 84.12 199 TRP A O 1
ATOM 1565 N N . ASN A 1 200 ? 7.846 -13.853 11.507 1.00 83.12 200 ASN A N 1
ATOM 1566 C CA . ASN A 1 200 ? 7.369 -12.533 11.914 1.00 83.12 200 ASN A CA 1
ATOM 1567 C C . ASN A 1 200 ? 8.507 -11.651 12.443 1.00 83.12 200 ASN A C 1
ATOM 1569 O O . ASN A 1 200 ? 8.537 -10.450 12.175 1.00 83.12 200 ASN A O 1
ATOM 1573 N N . ASN A 1 201 ? 9.446 -12.223 13.200 1.00 84.50 201 ASN A N 1
ATOM 1574 C CA . ASN A 1 201 ? 10.593 -11.481 13.712 1.00 84.50 201 ASN A CA 1
ATOM 1575 C C . ASN A 1 201 ? 11.582 -11.091 12.599 1.00 84.50 201 ASN A C 1
ATOM 1577 O O . ASN A 1 201 ? 12.078 -9.960 12.581 1.00 84.50 201 ASN A O 1
ATOM 1581 N N . THR A 1 202 ? 11.826 -11.989 11.644 1.00 87.88 202 THR A N 1
ATOM 1582 C CA . THR A 1 202 ? 12.634 -11.713 10.450 1.00 87.88 202 THR A CA 1
ATOM 1583 C C . THR A 1 202 ? 12.001 -10.599 9.625 1.00 87.88 202 THR A C 1
ATOM 1585 O O . THR A 1 202 ? 12.649 -9.585 9.383 1.00 87.88 202 THR A O 1
ATOM 1588 N N . CYS A 1 203 ? 10.715 -10.717 9.294 1.00 85.88 203 CYS A N 1
ATOM 1589 C CA . CYS A 1 203 ? 9.936 -9.702 8.591 1.00 85.88 203 CYS A CA 1
ATOM 1590 C C . CYS A 1 203 ? 10.002 -8.330 9.277 1.00 85.88 203 CYS A C 1
ATOM 1592 O O . CYS A 1 203 ? 10.290 -7.328 8.629 1.00 85.88 203 CYS A O 1
ATOM 1594 N N . LYS A 1 204 ? 9.836 -8.269 10.605 1.00 85.44 204 LYS A N 1
ATOM 1595 C CA . LYS A 1 204 ? 9.984 -7.019 11.374 1.00 85.44 204 LYS A CA 1
ATOM 1596 C C . LYS A 1 204 ? 11.388 -6.424 11.270 1.00 85.44 204 LYS A C 1
ATOM 1598 O O . LYS A 1 204 ? 11.533 -5.205 11.204 1.00 85.44 204 LYS A O 1
ATOM 1603 N N . THR A 1 205 ? 12.417 -7.264 11.285 1.00 88.81 205 THR A N 1
ATOM 1604 C CA . THR A 1 205 ? 13.815 -6.823 11.182 1.00 88.81 205 THR A CA 1
ATOM 1605 C C . THR A 1 205 ? 14.112 -6.283 9.785 1.00 88.81 205 THR A C 1
ATOM 1607 O O . THR A 1 205 ? 14.654 -5.186 9.661 1.00 88.81 205 THR A O 1
ATOM 1610 N N . VAL A 1 206 ? 13.679 -6.997 8.743 1.00 90.50 206 VAL A N 1
ATOM 1611 C CA . VAL A 1 206 ? 13.811 -6.576 7.342 1.00 90.50 206 VAL A CA 1
ATOM 1612 C C . VAL A 1 206 ? 13.042 -5.281 7.092 1.00 90.50 206 VAL A C 1
ATOM 1614 O O . VAL A 1 206 ? 13.614 -4.347 6.546 1.00 90.50 206 VAL A O 1
ATOM 1617 N N . ALA A 1 207 ? 11.800 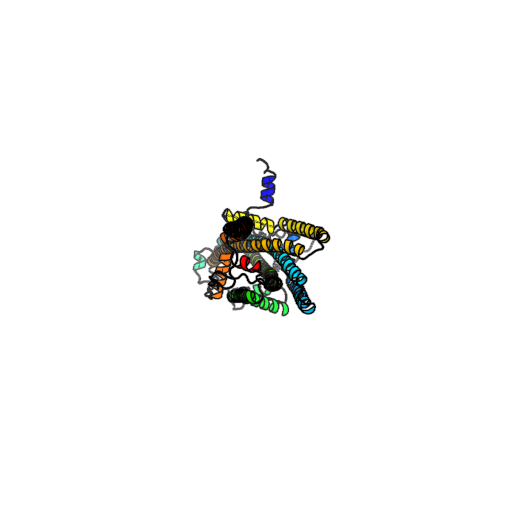-5.159 7.569 1.00 88.19 207 ALA A N 1
ATOM 1618 C CA . ALA A 1 207 ? 11.006 -3.937 7.430 1.00 88.19 207 ALA A CA 1
ATOM 1619 C C . ALA A 1 207 ? 11.667 -2.724 8.109 1.00 88.19 207 ALA A C 1
ATOM 1621 O O . ALA A 1 207 ? 11.726 -1.644 7.523 1.00 88.19 207 ALA A O 1
ATOM 1622 N N . LYS A 1 208 ? 12.229 -2.900 9.316 1.00 86.12 208 LYS A N 1
ATOM 1623 C CA . LYS A 1 208 ? 12.999 -1.844 10.000 1.00 86.12 208 LYS A CA 1
ATOM 1624 C C . LYS A 1 208 ? 14.258 -1.449 9.231 1.00 86.12 208 LYS A C 1
ATOM 1626 O O . LYS A 1 208 ? 14.605 -0.272 9.218 1.00 86.12 208 LYS A O 1
ATOM 1631 N N . GLY A 1 209 ? 14.935 -2.420 8.619 1.00 86.88 209 GLY A N 1
ATOM 1632 C CA . GLY A 1 209 ? 16.088 -2.182 7.755 1.00 86.88 209 GLY A CA 1
ATOM 1633 C C . GLY A 1 209 ? 15.699 -1.415 6.492 1.00 86.88 209 GLY A C 1
ATOM 1634 O O . GLY A 1 209 ? 16.214 -0.326 6.262 1.00 86.88 209 GLY A O 1
ATOM 1635 N N . LEU A 1 210 ? 14.748 -1.927 5.710 1.00 87.94 210 LEU A N 1
ATOM 1636 C CA . LEU A 1 210 ? 14.301 -1.317 4.453 1.00 87.94 210 LEU A CA 1
ATOM 1637 C C . LEU A 1 210 ? 13.740 0.099 4.641 1.00 87.94 210 LEU A C 1
ATOM 1639 O O . LEU A 1 210 ? 14.043 0.975 3.842 1.00 87.94 210 LEU A O 1
ATOM 1643 N N . GLY A 1 211 ? 12.988 0.347 5.720 1.00 83.69 211 GLY A N 1
ATOM 1644 C CA . GLY A 1 211 ? 12.440 1.673 6.043 1.00 83.69 211 GLY A CA 1
ATOM 1645 C C . GLY A 1 211 ? 13.428 2.648 6.702 1.00 83.69 211 GLY A C 1
ATOM 1646 O O . GLY A 1 211 ? 13.045 3.762 7.074 1.00 83.69 211 GLY A O 1
ATOM 1647 N N . SER A 1 212 ? 14.684 2.239 6.903 1.00 87.06 212 SER A N 1
ATOM 1648 C CA . SER A 1 212 ? 15.727 3.058 7.524 1.00 87.06 212 SER A CA 1
ATOM 1649 C C . SER A 1 212 ? 16.285 4.103 6.560 1.00 87.06 212 SER A C 1
ATOM 1651 O O . SER A 1 212 ? 16.506 3.826 5.381 1.00 87.06 212 SER A O 1
ATOM 1653 N N . ILE A 1 213 ? 16.636 5.283 7.085 1.00 88.00 213 ILE A N 1
ATOM 1654 C CA . ILE A 1 213 ? 17.292 6.340 6.298 1.00 88.00 213 ILE A CA 1
ATOM 1655 C C . ILE A 1 213 ? 18.635 5.874 5.715 1.00 88.00 213 ILE A C 1
ATOM 1657 O O . ILE A 1 213 ? 19.041 6.321 4.648 1.00 88.00 213 ILE A O 1
ATOM 1661 N N . TRP A 1 214 ? 19.313 4.939 6.387 1.00 89.06 214 TRP A N 1
ATOM 1662 C CA . TRP A 1 214 ? 20.584 4.388 5.920 1.00 89.06 214 TRP A CA 1
ATOM 1663 C C . TRP A 1 214 ? 20.433 3.608 4.617 1.00 89.06 214 TRP A C 1
ATOM 1665 O O . TRP A 1 214 ? 21.286 3.721 3.744 1.00 89.06 214 TRP A O 1
ATOM 1675 N N . THR A 1 215 ? 19.331 2.877 4.453 1.00 89.50 215 THR A N 1
ATOM 1676 C CA . THR A 1 215 ? 19.034 2.141 3.217 1.00 89.50 215 THR A CA 1
ATOM 1677 C C . THR A 1 215 ? 18.831 3.105 2.054 1.00 89.50 215 THR A C 1
ATOM 1679 O O . THR A 1 215 ? 19.372 2.890 0.975 1.00 89.50 215 THR A O 1
ATOM 1682 N N . TYR A 1 216 ? 18.137 4.220 2.298 1.00 87.31 216 TYR A N 1
ATOM 1683 C CA . TYR A 1 216 ? 17.974 5.294 1.317 1.00 87.31 216 TYR A CA 1
ATOM 1684 C C . TYR A 1 216 ? 19.311 5.951 0.930 1.00 87.31 216 TYR A C 1
ATOM 1686 O O . TYR A 1 216 ? 19.575 6.173 -0.249 1.00 87.31 216 TYR A O 1
ATOM 1694 N N . ILE A 1 217 ? 20.184 6.222 1.906 1.00 91.19 217 ILE A N 1
ATOM 1695 C CA . ILE A 1 217 ? 21.526 6.767 1.648 1.00 91.19 217 ILE A CA 1
ATOM 1696 C C . ILE A 1 217 ? 22.356 5.785 0.811 1.00 91.19 217 ILE A C 1
ATOM 1698 O O . ILE A 1 217 ? 22.963 6.189 -0.177 1.00 91.19 217 ILE A O 1
ATOM 1702 N N . LEU A 1 218 ? 22.359 4.498 1.170 1.00 92.81 218 LEU A N 1
ATOM 1703 C CA . LEU A 1 218 ? 23.076 3.459 0.425 1.00 92.81 218 LEU A CA 1
ATOM 1704 C C . LEU A 1 218 ? 22.559 3.315 -1.009 1.00 92.81 218 LEU A C 1
ATOM 1706 O O . LEU A 1 218 ? 23.364 3.165 -1.926 1.00 92.81 218 LEU A O 1
ATOM 1710 N N . TYR A 1 219 ? 21.242 3.413 -1.211 1.00 92.44 219 TYR A N 1
ATOM 1711 C CA . TYR A 1 219 ? 20.636 3.411 -2.540 1.00 92.44 219 TYR A CA 1
ATOM 1712 C C . TYR A 1 219 ? 21.205 4.538 -3.413 1.00 92.44 219 TYR A C 1
ATOM 1714 O O . TYR A 1 219 ? 21.721 4.277 -4.498 1.00 92.44 219 TYR A O 1
ATOM 1722 N N . TRP A 1 220 ? 21.206 5.781 -2.918 1.00 94.31 220 TRP A N 1
ATOM 1723 C CA . TRP A 1 220 ? 21.739 6.922 -3.671 1.00 94.31 220 TRP A CA 1
ATOM 1724 C C . TRP A 1 220 ? 23.246 6.865 -3.888 1.00 94.31 220 TRP A C 1
ATOM 1726 O O . TRP A 1 220 ? 23.710 7.237 -4.963 1.00 94.31 220 TRP A O 1
ATOM 1736 N N . ILE A 1 221 ? 24.013 6.360 -2.918 1.00 96.06 221 ILE A N 1
ATOM 1737 C CA . ILE A 1 221 ? 25.444 6.095 -3.112 1.00 96.06 221 ILE A CA 1
ATOM 1738 C C . ILE A 1 221 ? 25.642 5.134 -4.291 1.00 96.06 221 ILE A C 1
ATOM 1740 O O . ILE A 1 221 ? 26.490 5.394 -5.140 1.00 96.06 221 ILE A O 1
ATOM 1744 N N . GLY A 1 222 ? 24.836 4.072 -4.382 1.00 95.12 222 GLY A N 1
ATOM 1745 C CA . GLY A 1 222 ? 24.861 3.139 -5.509 1.00 95.12 222 GLY A CA 1
ATOM 1746 C C . GLY A 1 222 ? 24.545 3.806 -6.851 1.00 95.12 222 GLY A C 1
ATOM 1747 O O . GLY A 1 222 ? 25.271 3.593 -7.819 1.00 95.12 222 GLY A O 1
ATOM 1748 N N . ILE A 1 223 ? 23.519 4.663 -6.903 1.00 95.50 223 ILE A N 1
ATOM 1749 C CA . ILE A 1 223 ? 23.162 5.408 -8.122 1.00 95.50 223 ILE A CA 1
ATOM 1750 C C . ILE A 1 223 ? 24.282 6.367 -8.538 1.00 95.50 223 ILE A C 1
ATOM 1752 O O . ILE A 1 223 ? 24.687 6.362 -9.697 1.00 95.50 223 ILE A O 1
ATOM 1756 N N . PHE A 1 224 ? 24.831 7.159 -7.614 1.00 96.69 224 PHE A N 1
ATOM 1757 C CA . PHE A 1 224 ? 25.926 8.078 -7.938 1.00 96.69 224 PHE A CA 1
ATOM 1758 C C . PHE A 1 224 ? 27.200 7.347 -8.350 1.00 96.69 224 PHE A C 1
ATOM 1760 O O . PHE A 1 224 ? 27.901 7.803 -9.250 1.00 96.69 224 PHE A O 1
ATOM 1767 N N . PHE A 1 225 ? 27.482 6.199 -7.734 1.00 95.38 225 PHE A N 1
ATOM 1768 C CA . PHE A 1 225 ? 28.578 5.331 -8.142 1.00 95.38 225 PHE A CA 1
ATOM 1769 C C . PHE A 1 225 ? 28.383 4.819 -9.577 1.00 95.38 225 PHE A C 1
ATOM 1771 O O . PHE A 1 225 ? 29.304 4.908 -10.388 1.00 95.38 225 PHE A O 1
ATOM 1778 N N . TRP A 1 226 ? 27.176 4.360 -9.920 1.00 95.81 226 TRP A N 1
ATOM 1779 C CA . TRP A 1 226 ? 26.836 3.942 -11.282 1.00 95.81 226 TRP A CA 1
ATOM 1780 C C . TRP A 1 226 ? 26.958 5.099 -12.293 1.00 95.81 226 TRP A C 1
ATOM 1782 O O . TRP A 1 226 ? 27.586 4.934 -13.338 1.00 95.81 226 TRP A O 1
ATOM 1792 N N . VAL A 1 227 ? 26.456 6.297 -11.969 1.00 95.50 227 VAL A N 1
ATOM 1793 C CA . VAL A 1 227 ? 26.608 7.486 -12.832 1.00 95.50 227 VAL A CA 1
ATOM 1794 C C . VAL A 1 227 ? 28.082 7.855 -13.016 1.00 95.50 227 VAL A C 1
ATOM 1796 O O . VAL A 1 227 ? 28.508 8.121 -14.136 1.00 95.50 227 VAL A O 1
ATOM 1799 N N . GLY A 1 228 ? 28.871 7.856 -11.939 1.00 95.56 228 GLY A N 1
ATOM 1800 C CA . GLY A 1 228 ? 30.279 8.259 -11.968 1.00 95.56 228 GLY A CA 1
ATOM 1801 C C . GLY A 1 228 ? 31.178 7.318 -12.772 1.00 95.56 228 GLY A C 1
ATOM 1802 O O . GLY A 1 228 ? 32.161 7.766 -13.357 1.00 95.56 228 GLY A O 1
ATOM 1803 N N . ILE A 1 229 ? 30.834 6.030 -12.835 1.00 95.44 229 ILE A N 1
ATOM 1804 C CA . ILE A 1 229 ? 31.557 5.027 -13.631 1.00 95.44 229 ILE A CA 1
ATOM 1805 C C . ILE A 1 229 ? 31.068 4.982 -15.086 1.00 95.44 229 ILE A C 1
ATOM 1807 O O . ILE A 1 229 ? 31.829 4.587 -15.969 1.00 95.44 229 ILE A O 1
ATOM 1811 N N . GLY A 1 230 ? 29.845 5.441 -15.360 1.00 93.94 230 GLY A N 1
ATOM 1812 C CA . GLY A 1 230 ? 29.239 5.436 -16.693 1.00 93.94 230 GLY A CA 1
ATOM 1813 C C . GLY A 1 230 ? 30.112 5.972 -17.839 1.00 93.94 230 GLY A C 1
ATOM 1814 O O . GLY A 1 230 ? 30.162 5.306 -18.876 1.00 93.94 230 GLY A O 1
ATOM 1815 N N . PRO A 1 231 ? 30.873 7.077 -17.683 1.00 95.56 231 PRO A N 1
ATOM 1816 C CA . PRO A 1 231 ? 31.771 7.573 -18.727 1.00 95.56 231 PRO A CA 1
ATOM 1817 C C . PRO A 1 231 ? 32.845 6.567 -19.163 1.00 95.56 231 PRO A C 1
ATOM 1819 O O . PRO A 1 231 ? 33.193 6.529 -20.340 1.00 95.56 231 PRO A O 1
ATOM 1822 N N . LEU A 1 232 ? 33.341 5.716 -18.252 1.00 94.50 232 LEU A N 1
ATOM 1823 C CA . LEU A 1 232 ? 34.326 4.675 -18.585 1.00 94.50 232 LEU A CA 1
ATOM 1824 C C . LEU A 1 232 ? 33.744 3.606 -19.519 1.00 94.50 232 LEU A C 1
ATOM 1826 O O . LEU A 1 232 ? 34.481 2.994 -20.287 1.00 94.50 232 LEU A O 1
ATOM 1830 N N . PHE A 1 233 ? 32.427 3.408 -19.467 1.00 91.62 233 PHE A N 1
ATOM 1831 C CA . PHE A 1 233 ? 31.678 2.467 -20.301 1.00 91.62 233 PHE A CA 1
ATOM 1832 C C . PHE A 1 233 ? 30.868 3.167 -21.401 1.00 91.62 233 PHE A C 1
ATOM 1834 O O . PHE A 1 233 ? 29.994 2.543 -22.000 1.00 91.62 233 PHE A O 1
ATOM 1841 N N . GLN A 1 234 ? 31.131 4.458 -21.651 1.00 92.38 234 GLN A N 1
ATOM 1842 C CA . GLN A 1 234 ? 30.446 5.282 -22.657 1.00 92.38 234 GLN A CA 1
ATOM 1843 C C . GLN A 1 234 ? 28.912 5.279 -22.532 1.00 92.38 234 GLN A C 1
ATOM 1845 O O . GLN A 1 234 ? 28.214 5.502 -23.515 1.00 92.38 234 GLN A O 1
ATOM 1850 N N . PHE A 1 235 ? 28.382 5.009 -21.333 1.00 91.00 235 PHE A N 1
ATOM 1851 C CA . PHE A 1 235 ? 26.946 4.812 -21.109 1.00 91.00 235 PHE A CA 1
ATOM 1852 C C . PHE A 1 235 ? 26.291 3.825 -22.098 1.00 91.00 235 PHE A C 1
ATOM 1854 O O . PHE A 1 235 ? 25.165 4.050 -22.540 1.00 91.00 235 PHE A O 1
ATOM 1861 N N . SER A 1 236 ? 26.9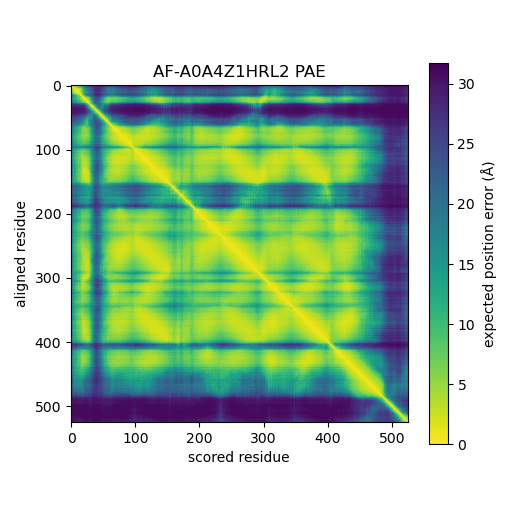86 2.731 -22.431 1.00 91.56 236 SER A N 1
ATOM 1862 C CA . SER A 1 236 ? 26.490 1.705 -23.357 1.00 91.56 236 SER A CA 1
ATOM 1863 C C . SER A 1 236 ? 25.129 1.123 -22.953 1.00 91.56 236 SER A C 1
ATOM 1865 O O . SER A 1 236 ? 24.751 1.138 -21.778 1.00 91.56 236 SER A O 1
ATOM 1867 N N . ASP A 1 237 ? 24.411 0.541 -23.915 1.00 88.88 237 ASP A N 1
ATOM 1868 C CA . ASP A 1 237 ? 23.090 -0.058 -23.677 1.00 88.88 237 ASP A CA 1
ATOM 1869 C C . ASP A 1 237 ? 23.142 -1.138 -22.585 1.00 88.88 237 ASP A C 1
ATOM 1871 O O . ASP A 1 237 ? 22.340 -1.128 -21.650 1.00 88.88 237 ASP A O 1
ATOM 1875 N N . THR A 1 238 ? 24.162 -2.004 -22.611 1.00 87.56 238 THR A N 1
ATOM 1876 C CA . THR A 1 238 ? 24.375 -3.022 -21.571 1.00 87.56 238 THR A CA 1
ATOM 1877 C C . THR A 1 238 ? 24.641 -2.397 -20.193 1.00 87.56 238 THR A C 1
ATOM 1879 O O . THR A 1 238 ? 24.177 -2.912 -19.176 1.00 87.56 238 THR A O 1
ATOM 1882 N N . TRP A 1 239 ? 25.352 -1.263 -20.126 1.00 91.44 239 TRP A N 1
ATOM 1883 C CA . TRP A 1 239 ? 25.607 -0.557 -18.864 1.00 91.44 239 TRP A CA 1
ATOM 1884 C C . TRP A 1 239 ? 24.327 0.019 -18.244 1.00 91.44 239 TRP A C 1
ATOM 1886 O O . TRP A 1 239 ? 24.135 -0.052 -17.024 1.00 91.44 239 TRP A O 1
ATOM 1896 N N . GLN A 1 240 ? 23.437 0.561 -19.079 1.00 90.19 240 GLN A N 1
ATOM 1897 C CA . GLN A 1 240 ? 22.111 1.028 -18.664 1.00 90.19 240 GLN A CA 1
ATOM 1898 C C . GLN A 1 240 ? 21.231 -0.136 -18.200 1.00 90.19 240 GLN A C 1
ATOM 1900 O O . GLN A 1 240 ? 20.515 -0.042 -17.201 1.00 90.19 240 GLN A O 1
ATOM 1905 N N . LEU A 1 241 ? 21.338 -1.274 -18.878 1.00 87.94 241 LEU A N 1
ATOM 1906 C CA . LEU A 1 241 ? 20.549 -2.454 -18.575 1.00 87.94 241 LEU A CA 1
ATOM 1907 C C . LEU A 1 241 ? 20.886 -3.068 -17.204 1.00 87.94 241 LEU A C 1
ATOM 1909 O O . LEU A 1 241 ? 19.982 -3.543 -16.512 1.00 87.94 241 LEU A O 1
ATOM 1913 N N . TYR A 1 242 ? 22.136 -2.961 -16.739 1.00 88.31 242 TYR A N 1
ATOM 1914 C CA . TYR A 1 242 ? 22.515 -3.406 -15.393 1.00 88.31 242 TYR A CA 1
ATOM 1915 C C . TYR A 1 242 ? 21.794 -2.643 -14.278 1.00 88.31 242 TYR A C 1
ATOM 1917 O O . TYR A 1 242 ? 21.255 -3.269 -13.360 1.00 88.31 242 TYR A O 1
ATOM 1925 N N . VAL A 1 243 ? 21.758 -1.305 -14.336 1.00 91.94 243 VAL A N 1
ATOM 1926 C CA . VAL A 1 243 ? 21.068 -0.518 -13.296 1.00 91.94 243 VAL A CA 1
ATOM 1927 C C . VAL A 1 243 ? 19.560 -0.716 -13.370 1.00 91.94 243 VAL A C 1
ATOM 1929 O O . VAL A 1 243 ? 18.900 -0.839 -12.336 1.00 91.94 243 VAL A O 1
ATOM 1932 N N . ASN A 1 244 ? 19.016 -0.835 -14.579 1.00 89.50 244 ASN A N 1
ATOM 1933 C CA . ASN A 1 244 ? 17.604 -1.107 -14.783 1.00 89.50 244 ASN A CA 1
ATOM 1934 C C . ASN A 1 244 ? 17.204 -2.472 -14.209 1.00 89.50 244 ASN A C 1
ATOM 1936 O O . ASN A 1 244 ? 16.210 -2.577 -13.496 1.00 89.50 244 ASN A O 1
ATOM 1940 N N . THR A 1 245 ? 18.015 -3.507 -14.436 1.00 89.12 245 THR A N 1
ATOM 1941 C CA . THR A 1 245 ? 17.787 -4.843 -13.871 1.00 89.12 245 THR A CA 1
ATOM 1942 C C . THR A 1 245 ? 17.882 -4.813 -12.345 1.00 89.12 245 THR A C 1
ATOM 1944 O O . THR A 1 245 ? 17.007 -5.335 -11.656 1.00 89.12 245 THR A O 1
ATOM 1947 N N . ALA A 1 246 ? 18.906 -4.159 -11.785 1.00 90.62 246 ALA A N 1
ATOM 1948 C CA . ALA A 1 246 ? 19.089 -4.067 -10.336 1.00 90.62 246 ALA A CA 1
ATOM 1949 C C . ALA A 1 246 ? 17.927 -3.332 -9.640 1.00 90.62 246 ALA A C 1
ATOM 1951 O O . ALA A 1 246 ? 17.420 -3.793 -8.614 1.00 90.62 246 ALA A O 1
ATOM 1952 N N . THR A 1 247 ? 17.474 -2.212 -10.210 1.00 92.06 247 THR A N 1
ATOM 1953 C CA . THR A 1 247 ? 16.333 -1.444 -9.685 1.00 92.06 247 THR A CA 1
ATOM 1954 C C . THR A 1 247 ? 15.013 -2.192 -9.861 1.00 92.06 247 THR A C 1
ATOM 1956 O O . THR A 1 247 ? 14.200 -2.190 -8.940 1.00 92.06 247 THR A O 1
ATOM 1959 N N . ALA A 1 248 ? 14.827 -2.919 -10.965 1.00 90.94 248 ALA A N 1
ATOM 1960 C CA . ALA A 1 248 ? 13.673 -3.788 -11.181 1.00 90.94 248 ALA A CA 1
ATOM 1961 C C . ALA A 1 248 ? 13.581 -4.927 -10.148 1.00 90.94 248 ALA A C 1
ATOM 1963 O O . ALA A 1 248 ? 12.505 -5.150 -9.588 1.00 90.94 248 ALA A O 1
ATOM 1964 N N . VAL A 1 249 ? 14.700 -5.598 -9.823 1.00 91.25 249 VAL A N 1
ATOM 1965 C CA . VAL A 1 249 ? 14.748 -6.598 -8.731 1.00 91.25 249 VAL A CA 1
ATOM 1966 C C . VAL A 1 249 ? 14.350 -5.942 -7.413 1.00 91.25 249 VAL A C 1
ATOM 1968 O O . VAL A 1 249 ? 13.524 -6.479 -6.675 1.00 91.25 249 VAL A O 1
ATOM 1971 N N . ALA A 1 250 ? 14.948 -4.787 -7.109 1.00 92.31 250 ALA A N 1
ATOM 1972 C CA . ALA A 1 250 ? 14.713 -4.088 -5.855 1.00 92.31 250 ALA A CA 1
ATOM 1973 C C . ALA A 1 250 ? 13.238 -3.694 -5.699 1.00 92.31 250 ALA A C 1
ATOM 1975 O O . ALA A 1 250 ? 12.659 -3.970 -4.652 1.00 92.31 250 ALA A O 1
ATOM 1976 N N . LEU A 1 251 ? 12.628 -3.114 -6.738 1.00 91.38 251 LEU A N 1
ATOM 1977 C CA . LEU A 1 251 ? 11.213 -2.732 -6.754 1.00 91.38 251 LEU A CA 1
ATOM 1978 C C . LEU A 1 251 ? 10.286 -3.943 -6.652 1.00 91.38 251 LEU A C 1
ATOM 1980 O O . LEU A 1 251 ? 9.333 -3.910 -5.879 1.00 91.38 251 LEU A O 1
ATOM 1984 N N . THR A 1 252 ? 10.590 -5.026 -7.369 1.00 92.88 252 THR A N 1
ATOM 1985 C CA . THR A 1 252 ? 9.823 -6.278 -7.284 1.00 92.88 252 THR A CA 1
ATOM 1986 C C . THR A 1 252 ? 9.812 -6.794 -5.855 1.00 92.88 252 THR A C 1
ATOM 1988 O O . THR A 1 252 ? 8.756 -7.034 -5.272 1.00 92.88 252 THR A O 1
ATOM 1991 N N . PHE A 1 253 ? 10.999 -6.907 -5.255 1.00 93.38 253 PHE A N 1
ATOM 1992 C CA . PHE A 1 253 ? 11.156 -7.361 -3.883 1.00 93.38 253 PHE A CA 1
ATOM 1993 C C . PHE A 1 253 ? 10.416 -6.460 -2.890 1.00 93.38 253 PHE A C 1
ATOM 1995 O O . PHE A 1 253 ? 9.650 -6.964 -2.068 1.00 93.38 253 PHE A O 1
ATOM 2002 N N . THR A 1 254 ? 10.627 -5.141 -2.946 1.00 92.31 254 THR A N 1
ATOM 2003 C CA . THR A 1 254 ? 10.010 -4.213 -1.991 1.00 92.31 254 THR A CA 1
ATOM 2004 C C . THR A 1 254 ? 8.496 -4.164 -2.147 1.00 92.31 254 THR A C 1
ATOM 2006 O O . THR A 1 254 ? 7.809 -4.145 -1.129 1.00 92.31 254 THR A O 1
ATOM 2009 N N . SER A 1 255 ? 7.974 -4.216 -3.374 1.00 92.62 255 SER A N 1
ATOM 2010 C CA . SER A 1 255 ? 6.538 -4.222 -3.674 1.00 92.62 255 SER A CA 1
ATOM 2011 C C . SER A 1 255 ? 5.844 -5.456 -3.085 1.00 92.62 255 SER A C 1
ATOM 2013 O O . SER A 1 255 ? 4.927 -5.321 -2.269 1.00 92.62 255 SER A O 1
ATOM 2015 N N . ILE A 1 256 ? 6.333 -6.670 -3.378 1.00 93.56 256 ILE A N 1
ATOM 2016 C CA . ILE A 1 256 ? 5.721 -7.889 -2.823 1.00 93.56 256 ILE A CA 1
ATOM 2017 C C . ILE A 1 256 ? 5.913 -7.999 -1.304 1.00 93.56 256 ILE A C 1
ATOM 2019 O O . ILE A 1 256 ? 5.056 -8.535 -0.598 1.00 93.56 256 ILE A O 1
ATOM 2023 N N . PHE A 1 257 ? 7.039 -7.499 -0.782 1.00 93.50 257 PHE A N 1
ATOM 2024 C CA . PHE A 1 257 ? 7.324 -7.521 0.647 1.00 93.50 257 PHE A CA 1
ATOM 2025 C C . PHE A 1 257 ? 6.394 -6.565 1.388 1.00 93.50 257 PHE A C 1
ATOM 2027 O O . PHE A 1 257 ? 5.839 -6.925 2.425 1.00 93.50 257 PHE A O 1
ATOM 2034 N N . LEU A 1 258 ? 6.169 -5.373 0.830 1.00 91.75 258 LEU A N 1
ATOM 2035 C CA . LEU A 1 258 ? 5.219 -4.405 1.359 1.00 91.75 258 LEU A CA 1
ATOM 2036 C C . LEU A 1 258 ? 3.806 -4.993 1.390 1.00 91.75 258 LEU A C 1
ATOM 2038 O O . LEU A 1 258 ? 3.157 -4.922 2.432 1.00 91.75 258 LEU A O 1
ATOM 2042 N N . GLN A 1 259 ? 3.373 -5.649 0.309 1.00 92.12 259 GLN A N 1
ATOM 2043 C CA . GLN A 1 259 ? 2.070 -6.317 0.243 1.00 92.12 259 GLN A CA 1
ATOM 2044 C C . GLN A 1 259 ? 1.912 -7.401 1.314 1.00 92.12 259 GLN A C 1
ATOM 2046 O O . GLN A 1 259 ? 0.888 -7.463 1.998 1.00 92.12 259 GLN A O 1
ATOM 2051 N N . ASN A 1 260 ? 2.946 -8.217 1.528 1.00 92.88 260 ASN A N 1
ATOM 2052 C CA . ASN A 1 260 ? 2.916 -9.243 2.562 1.00 92.88 260 ASN A CA 1
ATOM 2053 C C . ASN A 1 260 ? 2.860 -8.662 3.983 1.00 92.88 260 ASN A C 1
ATOM 2055 O O . ASN A 1 260 ? 2.042 -9.090 4.801 1.00 92.88 260 ASN A O 1
ATOM 2059 N N . ILE A 1 261 ? 3.706 -7.672 4.278 1.00 90.38 261 ILE A N 1
ATOM 2060 C CA . ILE A 1 261 ? 3.750 -7.033 5.597 1.00 90.38 261 ILE A CA 1
ATOM 2061 C C . ILE A 1 261 ? 2.436 -6.325 5.904 1.00 90.38 261 ILE A C 1
ATOM 2063 O O . ILE A 1 261 ? 1.923 -6.477 7.013 1.00 90.38 261 ILE A O 1
ATOM 2067 N N . GLN A 1 262 ? 1.883 -5.575 4.949 1.00 89.19 262 GLN A N 1
ATOM 2068 C CA . GLN A 1 262 ? 0.619 -4.869 5.142 1.00 89.19 262 GLN A CA 1
ATOM 2069 C C . GLN A 1 262 ? -0.529 -5.845 5.393 1.00 89.19 262 GLN A C 1
ATOM 2071 O O . GLN A 1 262 ? -1.231 -5.694 6.391 1.00 89.19 262 GLN A O 1
ATOM 2076 N N . GLN A 1 263 ? -0.652 -6.907 4.589 1.00 90.81 263 GLN A N 1
ATOM 2077 C CA . GLN A 1 263 ? -1.683 -7.930 4.806 1.00 90.81 263 GLN A CA 1
ATOM 2078 C C . GLN A 1 263 ? -1.560 -8.581 6.183 1.00 90.81 263 GLN A C 1
ATOM 2080 O O . GLN A 1 263 ? -2.561 -8.813 6.861 1.00 90.81 263 GLN A O 1
ATOM 2085 N N . GLN A 1 264 ? -0.332 -8.836 6.631 1.00 87.19 264 GLN A N 1
ATOM 2086 C CA . GLN A 1 264 ? -0.097 -9.366 7.962 1.00 87.19 264 GLN A CA 1
ATOM 2087 C C . GLN A 1 264 ? -0.492 -8.379 9.074 1.00 87.19 264 GLN A C 1
ATOM 2089 O O . GLN A 1 264 ? -1.042 -8.805 10.089 1.00 87.19 264 GLN A O 1
ATOM 2094 N N . GLN A 1 265 ? -0.182 -7.085 8.932 1.00 87.62 265 GLN A N 1
ATOM 2095 C CA . GLN A 1 265 ? -0.591 -6.078 9.918 1.00 87.62 265 GLN A CA 1
ATOM 2096 C C . GLN A 1 265 ? -2.115 -5.959 9.985 1.00 87.62 265 GLN A C 1
ATOM 2098 O O . GLN A 1 265 ? -2.667 -5.921 11.082 1.00 87.62 265 GLN A O 1
ATOM 2103 N N . GLU A 1 266 ? -2.786 -5.961 8.836 1.00 88.00 266 GLU A N 1
ATOM 2104 C CA . GLU A 1 266 ? -4.245 -5.899 8.748 1.00 88.00 266 GLU A CA 1
ATOM 2105 C C . GLU A 1 266 ? -4.918 -7.118 9.379 1.00 88.00 266 GLU A C 1
ATOM 2107 O O . GLU A 1 266 ? -5.864 -6.947 10.141 1.00 88.00 266 GLU A O 1
ATOM 2112 N N . ASP A 1 267 ? -4.411 -8.331 9.137 1.00 86.31 267 ASP A N 1
ATOM 2113 C CA . ASP A 1 267 ? -4.943 -9.548 9.762 1.00 86.31 267 ASP A CA 1
ATOM 2114 C C . ASP A 1 267 ? -4.795 -9.506 11.295 1.00 86.31 267 ASP A C 1
ATOM 2116 O O . ASP A 1 267 ? -5.724 -9.861 12.023 1.00 86.31 267 ASP A O 1
ATOM 2120 N N . ASN A 1 268 ? -3.647 -9.034 11.797 1.00 84.75 268 ASN A N 1
ATOM 2121 C CA . ASN A 1 268 ? -3.425 -8.881 13.239 1.00 84.75 268 ASN A CA 1
ATOM 2122 C C . ASN A 1 268 ? -4.352 -7.813 13.845 1.00 84.75 268 ASN A C 1
ATOM 2124 O O . ASN A 1 268 ? -4.874 -7.999 14.946 1.00 84.75 268 ASN A O 1
ATOM 2128 N N . LEU A 1 269 ? -4.549 -6.694 13.141 1.00 86.25 269 LEU A N 1
ATOM 2129 C CA . LEU A 1 269 ? -5.434 -5.616 13.574 1.00 86.25 269 LEU A CA 1
ATOM 2130 C C . LEU A 1 269 ? -6.899 -6.066 13.568 1.00 86.25 269 LEU A C 1
ATOM 2132 O O . LEU A 1 269 ? -7.591 -5.855 14.559 1.00 86.25 269 LEU A O 1
ATOM 2136 N N . GLU A 1 270 ? -7.358 -6.727 12.499 1.00 85.38 270 GLU A N 1
ATOM 2137 C CA . GLU A 1 270 ? -8.710 -7.295 12.400 1.00 85.38 270 GLU A CA 1
ATOM 2138 C C . GLU A 1 270 ? -8.971 -8.232 13.579 1.00 85.38 270 GLU A C 1
ATOM 2140 O O . GLU A 1 270 ? -9.983 -8.101 14.259 1.00 85.38 270 GLU A O 1
ATOM 2145 N N . GLN A 1 271 ? -8.019 -9.107 13.894 1.00 83.81 271 GLN A N 1
ATOM 2146 C CA . GLN A 1 271 ? -8.144 -10.028 15.012 1.00 83.81 271 GLN A CA 1
ATOM 2147 C C . GLN A 1 271 ? -8.198 -9.331 16.382 1.00 83.81 271 GLN A C 1
ATOM 2149 O O . GLN A 1 271 ? -8.983 -9.725 17.249 1.00 83.81 271 GLN A O 1
ATOM 2154 N N . CYS A 1 272 ? -7.361 -8.313 16.592 1.00 84.81 272 CYS A N 1
ATOM 2155 C CA . CYS A 1 272 ? -7.371 -7.512 17.815 1.00 84.81 272 CYS A CA 1
ATOM 2156 C C . CYS A 1 272 ? -8.731 -6.824 18.003 1.00 84.81 272 CYS A C 1
ATOM 2158 O O . CYS A 1 272 ? -9.336 -6.913 19.071 1.00 84.81 272 CYS A O 1
ATOM 2160 N N . LEU A 1 273 ? -9.250 -6.215 16.935 1.00 86.69 273 LEU A N 1
ATOM 2161 C CA . LEU A 1 273 ? -10.543 -5.540 16.941 1.00 86.69 273 LEU A CA 1
ATOM 2162 C C . LEU A 1 273 ? -11.712 -6.513 17.124 1.00 86.69 273 LEU A C 1
ATOM 2164 O O . LEU A 1 273 ? -12.637 -6.210 17.868 1.00 86.69 273 LEU A O 1
ATOM 2168 N N . GLU A 1 274 ? -11.678 -7.697 16.508 1.00 84.44 274 GLU A N 1
ATOM 2169 C CA . GLU A 1 274 ? -12.692 -8.737 16.732 1.00 84.44 274 GLU A CA 1
ATOM 2170 C C . GLU A 1 274 ? -12.718 -9.204 18.190 1.00 84.44 274 GLU A C 1
ATOM 2172 O O . GLU A 1 274 ? -13.789 -9.443 18.755 1.00 84.44 274 GLU A O 1
ATOM 2177 N N . TYR A 1 275 ? -11.544 -9.325 18.814 1.00 83.50 275 TYR A N 1
ATOM 2178 C CA . TYR A 1 275 ? -11.447 -9.641 20.232 1.00 83.50 275 TYR A CA 1
ATOM 2179 C C . TYR A 1 275 ? -12.011 -8.506 21.100 1.00 83.50 275 TYR A C 1
ATOM 2181 O O . TYR A 1 275 ? -12.820 -8.783 21.986 1.00 83.50 275 TYR A O 1
ATOM 2189 N N . ALA A 1 276 ? -11.656 -7.249 20.812 1.00 85.44 276 ALA A N 1
ATOM 2190 C CA . ALA A 1 276 ? -12.196 -6.078 21.505 1.00 85.44 276 ALA A CA 1
ATOM 2191 C C . ALA A 1 276 ? -13.730 -6.015 21.395 1.00 85.44 276 ALA A C 1
ATOM 2193 O O . ALA A 1 276 ? -14.420 -5.976 22.408 1.00 85.44 276 ALA A O 1
ATOM 2194 N N . LEU A 1 277 ? -14.277 -6.162 20.184 1.00 85.62 277 LEU A N 1
ATOM 2195 C CA . LEU A 1 277 ? -15.721 -6.209 19.946 1.00 85.62 277 LEU A CA 1
ATOM 2196 C C . LEU A 1 277 ? -16.421 -7.322 20.739 1.00 85.62 277 LEU A C 1
ATOM 2198 O O . LEU A 1 277 ? -17.552 -7.131 21.191 1.00 85.62 277 LEU A O 1
ATOM 2202 N N . ARG A 1 278 ? -15.781 -8.490 20.901 1.00 84.06 278 ARG A N 1
ATOM 2203 C CA . ARG A 1 278 ? -16.322 -9.586 21.719 1.00 84.06 278 ARG A CA 1
ATOM 2204 C C . ARG A 1 278 ? -16.354 -9.205 23.199 1.00 84.06 278 ARG A C 1
ATOM 2206 O O . ARG A 1 278 ? -17.371 -9.444 23.847 1.00 84.06 278 ARG A O 1
ATOM 2213 N N . VAL A 1 279 ? -15.277 -8.627 23.729 1.00 84.69 279 VAL A N 1
ATOM 2214 C CA . VAL A 1 279 ? -15.232 -8.164 25.126 1.00 84.69 279 VAL A CA 1
ATOM 2215 C C . VAL A 1 279 ? -16.308 -7.104 25.365 1.00 84.69 279 VAL A C 1
ATOM 2217 O O . VAL A 1 279 ? -17.098 -7.251 26.295 1.00 84.69 279 VAL A O 1
ATOM 2220 N N . ASP A 1 280 ? -16.429 -6.125 24.472 1.00 88.19 280 ASP A N 1
ATOM 2221 C CA . ASP A 1 280 ? -17.446 -5.076 24.563 1.00 88.19 280 ASP A CA 1
ATOM 2222 C C . ASP A 1 280 ? -18.868 -5.627 24.515 1.00 88.19 280 ASP A C 1
ATOM 2224 O O . ASP A 1 280 ? -19.739 -5.166 25.247 1.00 88.19 280 ASP A O 1
ATOM 2228 N N . SER A 1 281 ? -19.120 -6.643 23.683 1.00 85.94 281 SER A N 1
ATOM 2229 C CA . SER A 1 281 ? -20.439 -7.278 23.624 1.00 85.94 281 SER A CA 1
ATOM 2230 C C . SER A 1 281 ? -20.816 -7.979 24.934 1.00 85.94 281 SER A C 1
ATOM 2232 O O . SER A 1 281 ? -21.972 -7.922 25.349 1.00 85.94 281 SER A O 1
ATOM 2234 N N . GLU A 1 282 ? -19.848 -8.584 25.626 1.00 85.75 282 GLU A N 1
ATOM 2235 C CA . GLU A 1 282 ? -20.065 -9.200 26.940 1.00 85.75 282 GLU A CA 1
ATOM 2236 C C . GLU A 1 282 ? -20.308 -8.132 28.017 1.00 85.75 282 GLU A C 1
ATOM 2238 O O . GLU A 1 282 ? -21.187 -8.297 28.865 1.00 85.75 282 GLU A O 1
ATOM 2243 N N . VAL A 1 283 ? -19.568 -7.018 27.971 1.00 88.50 283 VAL A N 1
ATOM 2244 C CA . VAL A 1 283 ? -19.786 -5.869 28.865 1.00 88.50 283 VAL A CA 1
ATOM 2245 C C . VAL A 1 283 ? -21.189 -5.294 28.660 1.00 88.50 283 VAL A C 1
ATOM 2247 O O . VAL A 1 283 ? -21.936 -5.158 29.630 1.00 88.50 283 VAL A O 1
ATOM 2250 N N . GLU A 1 284 ? -21.580 -5.030 27.410 1.00 89.06 284 GLU A N 1
ATOM 2251 C CA . GLU A 1 284 ? -22.914 -4.541 27.049 1.00 89.06 284 GLU A CA 1
ATOM 2252 C C . GLU A 1 284 ? -24.000 -5.489 27.575 1.00 89.06 284 GLU A C 1
ATOM 2254 O O . GLU A 1 284 ? -24.943 -5.051 28.234 1.00 89.06 284 GLU A O 1
ATOM 2259 N N . TRP A 1 285 ? -23.854 -6.796 27.337 1.00 86.56 285 TRP A N 1
ATOM 2260 C CA . TRP A 1 285 ? -24.818 -7.801 27.781 1.00 86.56 285 TRP A CA 1
ATOM 2261 C C . TRP A 1 285 ? -25.016 -7.785 29.303 1.00 86.56 285 TRP A C 1
ATOM 2263 O O . TRP A 1 285 ? -26.157 -7.740 29.774 1.00 86.56 285 TRP A O 1
ATOM 2273 N N . ARG A 1 286 ? -23.927 -7.739 30.083 1.00 87.88 286 ARG A N 1
ATOM 2274 C CA . ARG A 1 286 ? -24.003 -7.664 31.553 1.00 87.88 286 ARG A CA 1
ATOM 2275 C C . ARG A 1 286 ? -24.647 -6.373 32.032 1.00 87.88 286 ARG A C 1
ATOM 2277 O O . ARG A 1 286 ? -25.472 -6.405 32.941 1.00 87.88 286 ARG A O 1
ATOM 2284 N N . LEU A 1 287 ? -24.299 -5.240 31.423 1.00 89.12 287 LEU A N 1
ATOM 2285 C CA . LEU A 1 287 ? -24.895 -3.953 31.777 1.00 89.12 287 LEU A CA 1
ATOM 2286 C C . LEU A 1 287 ? -26.402 -3.948 31.514 1.00 89.12 287 LEU A C 1
ATOM 2288 O O . LEU A 1 287 ? -27.163 -3.476 32.359 1.00 89.12 287 LEU A O 1
ATOM 2292 N N . ARG A 1 288 ? -26.848 -4.521 30.391 1.00 87.81 288 ARG A N 1
ATOM 2293 C CA . ARG A 1 288 ? -28.276 -4.661 30.065 1.00 87.81 288 ARG A CA 1
ATOM 2294 C C . ARG A 1 288 ? -29.005 -5.587 31.029 1.00 87.81 288 ARG A C 1
ATOM 2296 O O . ARG A 1 288 ? -30.142 -5.298 31.390 1.00 87.81 288 ARG A O 1
ATOM 2303 N N . GLU A 1 289 ? -28.362 -6.665 31.475 1.00 88.19 289 GLU A N 1
ATOM 2304 C CA . GLU A 1 289 ? -28.942 -7.560 32.481 1.00 88.19 289 GLU A CA 1
ATOM 2305 C C . GLU A 1 289 ? -29.155 -6.846 33.826 1.00 88.19 289 GLU A C 1
ATOM 2307 O O . GLU A 1 289 ? -30.206 -7.011 34.442 1.00 88.19 289 GLU A O 1
ATOM 2312 N N . ILE A 1 290 ? -28.197 -6.020 34.265 1.00 89.50 290 ILE A N 1
ATOM 2313 C CA . ILE A 1 290 ? -28.280 -5.301 35.548 1.00 89.50 290 ILE A CA 1
ATOM 2314 C C . ILE A 1 290 ? -29.300 -4.153 35.487 1.00 89.50 290 ILE A C 1
ATOM 2316 O O . ILE A 1 290 ? -30.068 -3.953 36.425 1.00 89.50 290 ILE A O 1
ATOM 2320 N N . THR A 1 291 ? -29.308 -3.390 34.394 1.00 88.12 291 THR A N 1
ATOM 2321 C CA . THR A 1 291 ? -30.180 -2.210 34.219 1.00 88.12 291 THR A CA 1
ATOM 2322 C C . THR A 1 291 ? -31.589 -2.554 33.739 1.00 88.12 291 THR A C 1
ATOM 2324 O O . THR A 1 291 ? -32.494 -1.729 33.846 1.00 88.12 291 THR A O 1
ATOM 2327 N N . ASN A 1 292 ? -31.788 -3.773 33.226 1.00 86.25 292 ASN A N 1
ATOM 2328 C CA . ASN A 1 292 ? -33.016 -4.226 32.576 1.00 86.25 292 ASN A CA 1
ATOM 2329 C C . ASN A 1 292 ? -33.433 -3.335 31.382 1.00 86.25 292 ASN A C 1
ATOM 2331 O O . ASN A 1 292 ? -34.621 -3.129 31.126 1.00 86.25 292 ASN A O 1
ATOM 2335 N N . ASP A 1 293 ? -32.447 -2.801 30.651 1.00 81.69 293 ASP A N 1
ATOM 2336 C CA . ASP A 1 293 ? -32.636 -1.909 29.506 1.00 81.69 293 ASP A CA 1
ATOM 2337 C C . ASP A 1 293 ? -32.260 -2.596 28.181 1.00 81.69 293 ASP A C 1
ATOM 2339 O O . ASP A 1 293 ? -31.102 -2.922 27.901 1.00 81.69 293 ASP A O 1
ATOM 2343 N N . TYR A 1 294 ? -33.262 -2.781 27.322 1.00 81.69 294 TYR A N 1
ATOM 2344 C CA . TYR A 1 294 ? -33.123 -3.476 26.038 1.00 81.69 294 TYR A CA 1
ATOM 2345 C C . TYR A 1 294 ? -33.270 -2.551 24.828 1.00 81.69 294 TYR A C 1
ATOM 2347 O O . TYR A 1 294 ? -33.590 -3.015 23.735 1.00 81.69 294 TYR A O 1
ATOM 2355 N N . GLN A 1 295 ? -33.046 -1.242 24.996 1.00 84.56 295 GLN A N 1
ATOM 2356 C CA . GLN A 1 295 ? -33.084 -0.321 23.859 1.00 84.56 295 GLN A CA 1
ATOM 2357 C C . GLN A 1 295 ? -31.961 -0.643 22.864 1.00 84.56 295 GLN A C 1
ATOM 2359 O O . GLN A 1 295 ? -30.839 -0.922 23.296 1.00 84.56 295 GLN A O 1
ATOM 2364 N N . PRO A 1 296 ? -32.224 -0.604 21.547 1.00 84.94 296 PRO A N 1
ATOM 2365 C CA . PRO A 1 296 ? -31.200 -0.875 20.547 1.00 84.94 296 PRO A CA 1
ATOM 2366 C C . PRO A 1 296 ? -30.058 0.146 20.628 1.00 84.94 296 PRO A C 1
ATOM 2368 O O . PRO A 1 296 ? -30.261 1.293 21.028 1.00 84.94 296 PRO A O 1
ATOM 2371 N N . ASN A 1 297 ? -28.860 -0.285 20.239 1.00 88.19 297 ASN A N 1
ATOM 2372 C CA . ASN A 1 297 ? -27.680 0.574 20.190 1.00 88.19 297 ASN A CA 1
ATOM 2373 C C . ASN A 1 297 ? -27.901 1.715 19.179 1.00 88.19 297 ASN A C 1
ATOM 2375 O O . ASN A 1 297 ? -28.476 1.480 18.108 1.00 88.19 297 ASN A O 1
ATOM 2379 N N . PRO A 1 298 ? -27.454 2.944 19.488 1.00 88.75 298 PRO A N 1
ATOM 2380 C CA . PRO A 1 298 ? -27.595 4.073 18.583 1.00 88.75 298 PRO A CA 1
ATOM 2381 C C . PRO A 1 298 ? -26.728 3.875 17.338 1.00 88.75 298 PRO A C 1
ATOM 2383 O O . PRO A 1 298 ? -25.653 3.278 17.392 1.00 88.75 298 PRO A O 1
ATOM 2386 N N . ILE A 1 299 ? -27.179 4.412 16.206 1.00 87.06 299 ILE A N 1
ATOM 2387 C CA . ILE A 1 299 ? -26.348 4.485 15.003 1.00 87.06 299 ILE A CA 1
ATOM 2388 C C . ILE A 1 299 ? -25.288 5.556 15.238 1.00 87.06 299 ILE A C 1
ATOM 23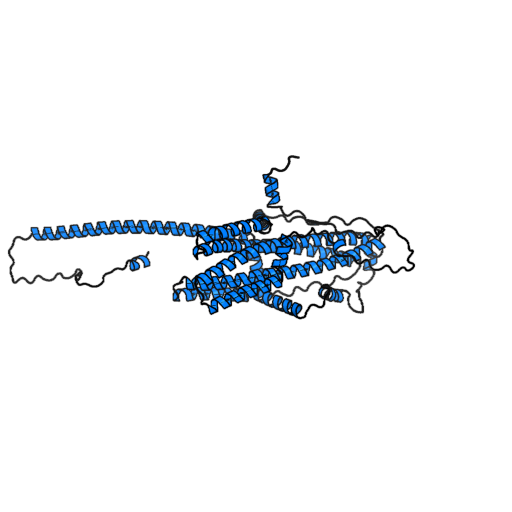90 O O . ILE A 1 299 ? -25.624 6.720 15.454 1.00 87.06 299 ILE A O 1
ATOM 2394 N N . PHE A 1 300 ? -24.021 5.159 15.168 1.00 89.38 300 PHE A N 1
ATOM 2395 C CA . PHE A 1 300 ? -22.899 6.077 15.213 1.00 89.38 300 PHE A CA 1
ATOM 2396 C C . PHE A 1 300 ? -22.493 6.464 13.788 1.00 89.38 300 PHE A C 1
ATOM 2398 O O . PHE A 1 300 ? -22.327 5.605 12.917 1.00 89.38 300 PHE A O 1
ATOM 2405 N N . GLU A 1 301 ? -22.356 7.767 13.541 1.00 89.25 301 GLU A N 1
ATOM 2406 C CA . GLU A 1 301 ? -21.969 8.315 12.242 1.00 89.25 301 GLU A CA 1
ATOM 2407 C C . GLU A 1 301 ? -20.587 8.962 12.332 1.00 89.25 301 GLU A C 1
ATOM 2409 O O . GLU A 1 301 ? -20.396 9.965 13.020 1.00 89.25 301 GLU A O 1
ATOM 2414 N N . ILE A 1 302 ? -19.631 8.406 11.590 1.00 89.19 302 ILE A N 1
ATOM 2415 C CA . ILE A 1 302 ? -18.346 9.049 11.333 1.00 89.19 302 ILE A CA 1
ATOM 2416 C C . ILE A 1 302 ? -18.531 9.941 10.097 1.00 89.19 302 ILE A C 1
ATOM 2418 O O . ILE A 1 302 ? -18.770 9.420 8.998 1.00 89.19 302 ILE A O 1
ATOM 2422 N N . PRO A 1 303 ? -18.444 11.278 10.240 1.00 87.19 303 PRO A N 1
ATOM 2423 C CA . PRO A 1 303 ? -18.634 12.185 9.118 1.00 87.19 303 PRO A CA 1
ATOM 2424 C C . PRO A 1 303 ? -17.520 12.008 8.084 1.00 87.19 303 PRO A C 1
ATOM 2426 O O . PRO A 1 303 ? -16.352 11.826 8.433 1.00 87.19 303 PRO A O 1
ATOM 2429 N N . ALA A 1 304 ? -17.881 12.100 6.803 1.00 84.38 304 ALA A N 1
ATOM 2430 C CA . ALA A 1 304 ? -16.902 12.092 5.725 1.00 84.38 304 ALA A CA 1
ATOM 2431 C C . ALA A 1 304 ? -15.985 13.328 5.831 1.00 84.38 304 ALA A C 1
ATOM 2433 O O . ALA A 1 304 ? -16.482 14.436 6.066 1.00 84.38 304 ALA A O 1
ATOM 2434 N N . PRO A 1 305 ? -14.661 13.171 5.656 1.00 82.31 305 PRO A N 1
ATOM 2435 C CA . PRO A 1 305 ? -13.738 14.294 5.721 1.00 82.31 305 PRO A CA 1
ATOM 2436 C C . PRO A 1 305 ? -14.018 15.287 4.588 1.00 82.31 305 PRO A C 1
ATOM 2438 O O . PRO A 1 305 ? -14.332 14.906 3.459 1.00 82.31 305 PRO A O 1
ATOM 2441 N N . THR A 1 306 ? -13.871 16.580 4.871 1.00 80.62 306 THR A N 1
ATOM 2442 C CA . THR A 1 306 ? -13.919 17.617 3.838 1.00 80.62 306 THR A CA 1
ATOM 2443 C C . THR A 1 306 ? -12.603 17.609 3.074 1.00 80.62 306 THR A C 1
ATOM 2445 O O . THR A 1 306 ? -11.562 17.955 3.630 1.00 80.62 306 THR A O 1
ATOM 2448 N N . ILE A 1 307 ? -12.649 17.203 1.810 1.00 85.06 307 ILE A N 1
ATOM 2449 C CA . ILE A 1 307 ? -11.464 17.061 0.961 1.00 85.06 307 ILE A CA 1
ATOM 2450 C C . ILE A 1 307 ? -11.332 18.229 -0.018 1.00 85.06 307 ILE A C 1
ATOM 2452 O O . ILE A 1 307 ? -12.331 18.792 -0.476 1.00 85.06 307 ILE A O 1
ATOM 2456 N N . SER A 1 308 ? -10.090 18.584 -0.354 1.00 89.44 308 SER A N 1
ATOM 2457 C CA . SER A 1 308 ? -9.818 19.550 -1.418 1.00 89.44 308 SER A CA 1
ATOM 2458 C C . SER A 1 308 ? -10.186 18.971 -2.791 1.00 89.44 308 SER A C 1
ATOM 2460 O O . SER A 1 308 ? -10.403 17.768 -2.953 1.00 89.44 308 SER A O 1
ATOM 2462 N N . TRP A 1 309 ? -10.252 19.817 -3.821 1.00 85.69 309 TRP A N 1
ATOM 2463 C CA . TRP A 1 309 ? -10.515 19.343 -5.185 1.00 85.69 309 TRP A CA 1
ATOM 2464 C C . TRP A 1 309 ? -9.370 18.472 -5.739 1.00 85.69 309 TRP A C 1
ATOM 2466 O O . TRP A 1 309 ? -9.621 17.566 -6.536 1.00 85.69 309 TRP A O 1
ATOM 2476 N N . VAL A 1 310 ? -8.130 18.731 -5.301 1.00 89.62 310 VAL A N 1
ATOM 2477 C CA . VAL A 1 310 ? -6.948 17.943 -5.675 1.00 89.62 310 VAL A CA 1
ATOM 2478 C C . VAL A 1 310 ? -7.056 16.554 -5.065 1.00 89.62 310 VAL A C 1
ATOM 2480 O O . VAL A 1 310 ? -7.022 15.565 -5.791 1.00 89.62 310 VAL A O 1
ATOM 2483 N N . ASP A 1 311 ? -7.299 16.484 -3.756 1.00 89.62 311 ASP A N 1
ATOM 2484 C CA . ASP A 1 311 ? -7.500 15.219 -3.041 1.00 89.62 311 ASP A CA 1
ATOM 2485 C C . ASP A 1 311 ? -8.660 14.421 -3.629 1.00 89.62 311 ASP A C 1
ATOM 2487 O O . ASP A 1 311 ? -8.573 13.209 -3.777 1.00 89.62 311 ASP A O 1
ATOM 2491 N N . ARG A 1 312 ? -9.729 15.106 -4.049 1.00 88.06 312 ARG A N 1
ATOM 2492 C CA . ARG A 1 312 ? -10.849 14.470 -4.742 1.00 88.06 312 ARG A CA 1
ATOM 2493 C C . ARG A 1 312 ? -10.435 13.832 -6.066 1.00 88.06 312 ARG A C 1
ATOM 2495 O O . ARG A 1 312 ? -10.978 12.794 -6.425 1.00 88.06 312 ARG A O 1
ATOM 2502 N N . SER A 1 313 ? -9.524 14.454 -6.806 1.00 87.38 313 SER A N 1
ATOM 2503 C CA . SER A 1 313 ? -9.026 13.902 -8.071 1.00 87.38 313 SER A CA 1
ATOM 2504 C C . SER A 1 313 ? -8.144 12.676 -7.824 1.00 87.38 313 SER A C 1
ATOM 2506 O O . SER A 1 313 ? -8.272 11.686 -8.540 1.00 87.38 313 SER A O 1
ATOM 2508 N N . ILE A 1 314 ? -7.322 12.719 -6.770 1.00 91.12 314 ILE A N 1
ATOM 2509 C CA . ILE A 1 314 ? -6.523 11.580 -6.302 1.00 91.12 314 ILE A CA 1
ATOM 2510 C C . ILE A 1 314 ? -7.438 10.428 -5.862 1.00 91.12 314 ILE A C 1
ATOM 2512 O O . ILE A 1 314 ? -7.234 9.300 -6.295 1.00 91.12 314 ILE A O 1
ATOM 2516 N N . ASP A 1 315 ? -8.487 10.712 -5.085 1.00 88.75 315 ASP A N 1
ATOM 2517 C CA . ASP A 1 315 ? -9.465 9.711 -4.640 1.00 88.75 315 ASP A CA 1
ATOM 2518 C C . ASP A 1 315 ? -10.196 9.072 -5.832 1.00 88.75 315 ASP A C 1
ATOM 2520 O O . ASP A 1 315 ? -10.344 7.858 -5.873 1.00 88.75 315 ASP A O 1
ATOM 2524 N N . ILE A 1 316 ? -10.590 9.857 -6.846 1.00 85.69 316 ILE A N 1
ATOM 2525 C CA . ILE A 1 316 ? -11.196 9.316 -8.078 1.00 85.69 316 ILE A CA 1
ATOM 2526 C C . ILE A 1 316 ? -10.245 8.335 -8.762 1.00 85.69 316 ILE A C 1
ATOM 2528 O O . ILE A 1 316 ? -10.661 7.251 -9.164 1.00 85.69 316 ILE A O 1
ATOM 2532 N N . PHE A 1 317 ? -8.982 8.721 -8.922 1.00 89.12 317 PHE A N 1
ATOM 2533 C CA . PHE A 1 317 ? -7.987 7.856 -9.541 1.00 89.12 317 PHE A CA 1
ATOM 2534 C C . PHE A 1 317 ? -7.781 6.578 -8.717 1.00 89.12 317 PHE A C 1
ATOM 2536 O O . PHE A 1 317 ? -7.785 5.479 -9.273 1.00 89.12 317 PHE A O 1
ATOM 2543 N N . ALA A 1 318 ? -7.687 6.712 -7.394 1.00 89.56 318 ALA A N 1
ATOM 2544 C CA . ALA A 1 318 ? -7.505 5.591 -6.491 1.00 89.56 318 ALA A CA 1
ATOM 2545 C C . ALA A 1 318 ? -8.692 4.623 -6.482 1.00 89.56 318 ALA A C 1
ATOM 2547 O O . ALA A 1 318 ? -8.504 3.409 -6.522 1.00 89.56 318 ALA A O 1
ATOM 2548 N N . ASP A 1 319 ? -9.916 5.146 -6.495 1.00 84.94 319 ASP A N 1
ATOM 2549 C CA . ASP A 1 319 ? -11.128 4.340 -6.590 1.00 84.94 319 ASP A CA 1
ATOM 2550 C C . ASP A 1 319 ? -11.190 3.612 -7.936 1.00 84.94 319 ASP A C 1
ATOM 2552 O O . ASP A 1 319 ? -11.510 2.426 -7.984 1.00 84.94 319 ASP A O 1
ATOM 2556 N N . VAL A 1 320 ? -10.835 4.275 -9.041 1.00 85.19 320 VAL A N 1
ATOM 2557 C CA . VAL A 1 320 ? -10.789 3.636 -10.364 1.00 85.19 320 VAL A CA 1
ATOM 2558 C C . VAL A 1 320 ? -9.790 2.485 -10.365 1.00 85.19 320 VAL A C 1
ATOM 2560 O O . VAL A 1 320 ? -10.180 1.363 -10.698 1.00 85.19 320 VAL A O 1
ATOM 2563 N N . MET A 1 321 ? -8.546 2.740 -9.953 1.00 85.81 321 MET A N 1
ATOM 2564 C CA . MET A 1 321 ? -7.477 1.742 -9.982 1.00 85.81 321 MET A CA 1
ATOM 2565 C C . MET A 1 321 ? -7.718 0.605 -8.978 1.00 85.81 321 MET A C 1
ATOM 2567 O O . MET A 1 321 ? -7.620 -0.556 -9.356 1.00 85.81 321 MET A O 1
ATOM 2571 N N . GLY A 1 322 ? -8.124 0.902 -7.738 1.00 82.25 322 GLY A N 1
ATOM 2572 C CA . GLY A 1 322 ? -8.386 -0.092 -6.685 1.00 82.25 322 GLY A CA 1
ATOM 2573 C C . GLY A 1 322 ? -9.747 -0.806 -6.786 1.00 82.25 322 GLY A C 1
ATOM 2574 O O . GLY A 1 322 ? -9.997 -1.813 -6.106 1.00 82.25 322 GLY A O 1
ATOM 2575 N N . SER A 1 323 ? -10.664 -0.322 -7.627 1.00 82.88 323 SER A N 1
ATOM 2576 C CA . SER A 1 323 ? -11.934 -1.009 -7.894 1.00 82.88 323 SER A CA 1
ATOM 2577 C C . SER A 1 323 ? -11.764 -2.196 -8.849 1.00 82.88 323 SER A C 1
ATOM 2579 O O . SER A 1 323 ? -10.706 -2.452 -9.419 1.00 82.88 323 SER A O 1
ATOM 2581 N N . GLY A 1 324 ? -12.854 -2.935 -9.076 1.00 77.06 324 GLY A N 1
ATOM 2582 C CA . GLY A 1 324 ? -12.879 -3.957 -10.125 1.00 77.06 324 GLY A CA 1
ATOM 2583 C C . GLY A 1 324 ? -12.712 -3.392 -11.541 1.00 77.06 324 GLY A C 1
ATOM 2584 O O . GLY A 1 324 ? -12.395 -4.156 -12.447 1.00 77.06 324 GLY A O 1
ATOM 2585 N N . VAL A 1 325 ? -12.904 -2.080 -11.740 1.00 81.62 325 VAL A N 1
ATOM 2586 C CA . VAL A 1 325 ? -12.745 -1.429 -13.047 1.00 81.62 325 VAL A CA 1
ATOM 2587 C C . VAL A 1 325 ? -11.272 -1.367 -13.443 1.00 81.62 325 VAL A C 1
ATOM 2589 O O . VAL A 1 325 ? -10.956 -1.758 -14.561 1.00 81.62 325 VAL A O 1
ATOM 2592 N N . GLY A 1 326 ? -10.377 -0.956 -12.537 1.00 81.12 326 GLY A N 1
ATOM 2593 C CA . GLY A 1 326 ? -8.932 -0.936 -12.784 1.00 81.12 326 GLY A CA 1
ATOM 2594 C C . GLY A 1 326 ? -8.407 -2.309 -13.192 1.00 81.12 326 GLY A C 1
ATOM 2595 O O . GLY A 1 326 ? -7.836 -2.456 -14.266 1.00 81.12 326 GLY A O 1
ATOM 2596 N N . LEU A 1 327 ? -8.737 -3.348 -12.417 1.00 80.19 327 LEU A N 1
ATOM 2597 C CA . LEU A 1 327 ? -8.368 -4.733 -12.742 1.00 80.19 327 LEU A CA 1
ATOM 2598 C C . LEU A 1 327 ? -8.929 -5.212 -14.090 1.00 80.19 327 LEU A C 1
ATOM 2600 O O . LEU A 1 327 ? -8.238 -5.919 -14.821 1.00 80.19 327 LEU A O 1
ATOM 2604 N N . LEU A 1 328 ? -10.167 -4.839 -14.434 1.00 84.56 328 LEU A N 1
ATOM 2605 C CA . LEU A 1 328 ? -10.757 -5.163 -15.735 1.00 84.56 328 LEU A CA 1
ATOM 2606 C C . LEU A 1 328 ? -9.992 -4.475 -16.873 1.00 84.56 328 LEU A C 1
ATOM 2608 O O . LEU A 1 328 ? -9.702 -5.117 -17.880 1.00 84.56 328 LEU A O 1
ATOM 2612 N N . ILE A 1 329 ? -9.660 -3.191 -16.714 1.00 85.69 329 ILE A N 1
ATOM 2613 C CA . ILE A 1 329 ? -8.875 -2.431 -17.692 1.00 85.69 329 ILE A CA 1
ATOM 2614 C C . ILE A 1 329 ? -7.511 -3.090 -17.875 1.00 85.69 329 ILE A C 1
ATOM 2616 O O . ILE A 1 329 ? -7.135 -3.385 -19.007 1.00 85.69 329 ILE A O 1
ATOM 2620 N N . THR A 1 330 ? -6.806 -3.390 -16.783 1.00 84.38 330 THR A N 1
ATOM 2621 C CA . THR A 1 330 ? -5.508 -4.063 -16.839 1.00 84.38 330 THR A CA 1
ATOM 2622 C C . THR A 1 330 ? -5.611 -5.417 -17.534 1.00 84.38 330 THR A C 1
ATOM 2624 O O . THR A 1 330 ? -4.824 -5.694 -18.431 1.00 84.38 330 THR A O 1
ATOM 2627 N N . LEU A 1 331 ? -6.623 -6.229 -17.210 1.00 86.12 331 LEU A N 1
ATOM 2628 C CA . LEU A 1 331 ? -6.852 -7.518 -17.864 1.00 86.12 331 LEU A CA 1
ATOM 2629 C C . LEU A 1 331 ? -7.073 -7.362 -19.376 1.00 86.12 331 LEU A C 1
ATOM 2631 O O . LEU A 1 3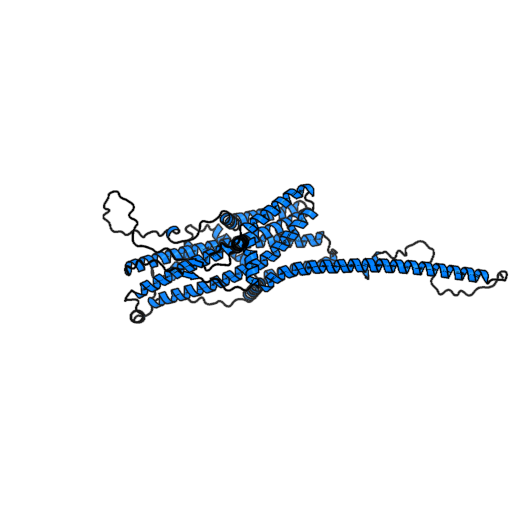31 ? -6.485 -8.105 -20.158 1.00 86.12 331 LEU A O 1
ATOM 2635 N N . ILE A 1 332 ? -7.896 -6.397 -19.794 1.00 90.19 332 ILE A N 1
ATOM 2636 C CA . ILE A 1 332 ? -8.147 -6.116 -21.214 1.00 90.19 332 ILE A CA 1
ATOM 2637 C C . ILE A 1 332 ? -6.848 -5.699 -21.909 1.00 90.19 332 ILE A C 1
ATOM 2639 O O . ILE A 1 332 ? -6.524 -6.244 -22.962 1.00 90.19 332 ILE A O 1
ATOM 2643 N N . VAL A 1 333 ? -6.087 -4.777 -21.314 1.00 89.00 333 VAL A N 1
ATOM 2644 C CA . VAL A 1 333 ? -4.802 -4.314 -21.859 1.00 89.00 333 VAL A CA 1
ATOM 2645 C C . VAL A 1 333 ? -3.819 -5.477 -21.989 1.00 89.00 333 VAL A C 1
ATOM 2647 O O . VAL A 1 333 ? -3.209 -5.634 -23.044 1.00 89.00 333 VAL A O 1
ATOM 2650 N N . THR A 1 334 ? -3.712 -6.344 -20.978 1.00 87.06 334 THR A N 1
ATOM 2651 C CA . THR A 1 334 ? -2.856 -7.537 -21.027 1.00 87.06 334 THR A CA 1
ATOM 2652 C C . THR A 1 334 ? -3.297 -8.515 -22.114 1.00 87.06 334 THR A C 1
ATOM 2654 O O . THR A 1 334 ? -2.451 -9.015 -22.850 1.00 87.06 334 THR A O 1
ATOM 2657 N N . ILE A 1 335 ? -4.600 -8.775 -22.266 1.00 90.62 335 ILE A N 1
ATOM 2658 C CA . ILE A 1 335 ? -5.118 -9.663 -23.320 1.00 90.62 335 ILE A CA 1
ATOM 2659 C C . ILE A 1 335 ? -4.782 -9.107 -24.705 1.00 90.62 335 ILE A C 1
ATOM 2661 O O . ILE A 1 335 ? -4.299 -9.848 -25.559 1.00 90.62 335 ILE A O 1
ATOM 2665 N N . VAL A 1 336 ? -5.004 -7.808 -24.926 1.00 91.12 336 VAL A N 1
ATOM 2666 C CA . VAL A 1 336 ? -4.673 -7.144 -26.195 1.00 91.12 336 VAL A CA 1
ATOM 2667 C C . VAL A 1 336 ? -3.169 -7.211 -26.458 1.00 91.12 336 VAL A C 1
ATOM 2669 O O . VAL A 1 336 ? -2.761 -7.558 -27.564 1.00 91.12 336 VAL A O 1
ATOM 2672 N N . TRP A 1 337 ? -2.341 -6.949 -25.447 1.00 91.38 337 TRP A N 1
ATOM 2673 C CA . TRP A 1 337 ? -0.888 -7.032 -25.567 1.00 91.38 337 TRP A CA 1
ATOM 2674 C C . TRP A 1 337 ? -0.416 -8.458 -25.917 1.00 91.38 337 TRP A C 1
ATOM 2676 O O . TRP A 1 337 ? 0.362 -8.646 -26.849 1.00 91.38 337 TRP A O 1
ATOM 2686 N N . ILE A 1 338 ? -0.949 -9.496 -25.266 1.00 90.31 338 ILE A N 1
ATOM 2687 C CA . ILE A 1 338 ? -0.625 -10.890 -25.619 1.00 90.31 338 ILE A CA 1
ATOM 2688 C C . ILE A 1 338 ? -1.099 -11.226 -27.038 1.00 90.31 338 ILE A C 1
ATOM 2690 O O . ILE A 1 338 ? -0.392 -11.918 -27.762 1.00 90.31 338 ILE A O 1
ATOM 2694 N N . ALA A 1 339 ? -2.271 -10.743 -27.457 1.00 92.12 339 ALA A N 1
ATOM 2695 C CA . ALA A 1 339 ? -2.827 -11.035 -28.778 1.00 92.12 339 ALA A CA 1
ATOM 2696 C C . ALA A 1 339 ? -2.039 -10.380 -29.926 1.00 92.12 339 ALA A C 1
ATOM 2698 O O . ALA A 1 339 ? -1.934 -10.961 -31.004 1.00 92.12 339 ALA A O 1
ATOM 2699 N N . VAL A 1 340 ? -1.481 -9.186 -29.703 1.00 92.19 340 VAL A N 1
ATOM 2700 C CA . VAL A 1 340 ? -0.658 -8.472 -30.694 1.00 92.19 340 VAL A CA 1
ATOM 2701 C C . VAL A 1 340 ? 0.781 -8.997 -30.718 1.00 92.19 340 VAL A C 1
ATOM 2703 O O . VAL A 1 340 ? 1.416 -8.981 -31.770 1.00 92.19 340 VAL A O 1
ATOM 2706 N N . GLY A 1 341 ? 1.283 -9.526 -29.600 1.00 89.62 341 GLY A N 1
ATOM 2707 C CA . GLY A 1 341 ? 2.661 -10.007 -29.471 1.00 89.62 341 GLY A CA 1
ATOM 2708 C C . GLY A 1 341 ? 3.143 -10.971 -30.569 1.00 89.62 341 GLY A C 1
ATOM 2709 O O . GLY A 1 341 ? 4.222 -10.729 -31.107 1.00 89.62 341 GLY A O 1
ATOM 2710 N N . PRO A 1 342 ? 2.370 -11.997 -30.988 1.00 92.19 342 PRO A N 1
ATOM 2711 C CA . PRO A 1 342 ? 2.755 -12.892 -32.080 1.00 92.19 342 PRO A CA 1
ATOM 2712 C C . PRO A 1 342 ? 2.977 -12.187 -33.421 1.00 92.19 342 PRO A C 1
ATOM 2714 O O . PRO A 1 342 ? 3.805 -12.632 -34.206 1.00 92.19 342 PRO A O 1
ATOM 2717 N N . ILE A 1 343 ? 2.258 -11.089 -33.686 1.00 91.25 343 ILE A N 1
ATOM 2718 C CA . ILE A 1 343 ? 2.403 -10.303 -34.923 1.00 91.25 343 ILE A CA 1
ATOM 2719 C C . ILE A 1 343 ? 3.746 -9.557 -34.932 1.00 91.25 343 ILE A C 1
ATOM 2721 O O . ILE A 1 343 ? 4.304 -9.303 -35.994 1.00 91.25 343 ILE A O 1
ATOM 2725 N N . LEU A 1 344 ? 4.267 -9.219 -33.750 1.00 86.06 344 LEU A N 1
ATOM 2726 C CA . LEU A 1 344 ? 5.509 -8.467 -33.554 1.00 86.06 344 LEU A CA 1
ATOM 2727 C C . LEU A 1 344 ? 6.656 -9.339 -33.016 1.00 86.06 344 LEU A C 1
ATOM 2729 O O . LEU A 1 344 ? 7.652 -8.813 -32.521 1.00 86.06 344 LEU A O 1
ATOM 2733 N N . GLU A 1 345 ? 6.498 -10.665 -33.090 1.00 88.88 345 GLU A N 1
ATOM 2734 C CA . GLU A 1 345 ? 7.487 -11.681 -32.695 1.00 88.88 345 GLU A CA 1
ATOM 2735 C C . GLU A 1 345 ? 7.996 -11.568 -31.244 1.00 88.88 345 GLU A C 1
ATOM 2737 O O . GLU A 1 345 ? 9.018 -12.155 -30.899 1.00 88.88 345 GLU A O 1
ATOM 2742 N N . PHE A 1 346 ? 7.288 -10.838 -30.372 1.00 85.62 346 PHE A N 1
ATOM 2743 C CA . PHE A 1 346 ? 7.730 -10.526 -29.005 1.00 85.62 346 PHE A CA 1
ATOM 2744 C C . PHE A 1 346 ? 9.177 -10.001 -28.920 1.00 85.62 346 PHE A C 1
ATOM 2746 O O . PHE A 1 346 ? 9.912 -10.344 -27.992 1.00 85.62 346 PHE A O 1
ATOM 2753 N N . ASN A 1 347 ? 9.586 -9.169 -29.880 1.00 88.69 347 ASN A N 1
ATOM 2754 C CA . ASN A 1 347 ? 10.927 -8.585 -29.893 1.00 88.69 347 ASN A CA 1
ATOM 2755 C C . ASN A 1 347 ? 11.178 -7.619 -28.714 1.00 88.69 347 ASN A C 1
ATOM 2757 O O . ASN A 1 347 ? 10.262 -7.238 -27.979 1.00 88.69 347 ASN A O 1
ATOM 2761 N N . ASP A 1 348 ? 12.429 -7.186 -28.553 1.00 87.31 348 ASP A N 1
ATOM 2762 C CA . ASP A 1 348 ? 12.841 -6.304 -27.454 1.00 87.31 348 ASP A CA 1
ATOM 2763 C C . ASP A 1 348 ? 12.032 -4.992 -27.417 1.00 87.31 348 ASP A C 1
ATOM 2765 O O . ASP A 1 348 ? 11.588 -4.557 -26.353 1.00 87.31 348 ASP A O 1
ATOM 2769 N N . ASN A 1 349 ? 11.732 -4.405 -28.583 1.00 86.69 349 ASN A N 1
ATOM 2770 C CA . ASN A 1 349 ? 10.904 -3.198 -28.686 1.00 86.69 349 ASN A CA 1
ATOM 2771 C C . ASN A 1 349 ? 9.477 -3.420 -28.158 1.00 86.69 349 ASN A C 1
ATOM 2773 O O . ASN A 1 349 ? 8.916 -2.544 -27.499 1.00 86.69 349 ASN A O 1
ATOM 2777 N N . TRP A 1 350 ? 8.883 -4.588 -28.414 1.00 90.06 350 TRP A N 1
ATOM 2778 C CA . TRP A 1 350 ? 7.547 -4.932 -27.927 1.00 90.06 350 TRP A CA 1
ATOM 2779 C C . TRP A 1 350 ? 7.488 -5.035 -26.399 1.00 90.06 350 TRP A C 1
ATOM 2781 O O . TRP A 1 350 ? 6.530 -4.566 -25.775 1.00 90.06 350 TRP A O 1
ATOM 2791 N N . TRP A 1 351 ? 8.531 -5.604 -25.790 1.00 87.12 351 TRP A N 1
ATOM 2792 C CA . TRP A 1 351 ? 8.678 -5.663 -24.336 1.00 87.12 351 TRP A CA 1
ATOM 2793 C C . TRP A 1 351 ? 8.882 -4.280 -23.713 1.00 87.12 351 TRP A C 1
ATOM 2795 O O . TRP A 1 351 ? 8.264 -3.974 -22.691 1.00 87.12 351 TRP A O 1
ATOM 2805 N N . LEU A 1 352 ? 9.683 -3.421 -24.348 1.00 86.38 352 LEU A N 1
ATOM 2806 C CA . LEU A 1 352 ? 9.956 -2.068 -23.857 1.00 86.38 352 LEU A CA 1
ATOM 2807 C C . LEU A 1 352 ? 8.714 -1.168 -23.847 1.00 86.38 352 LEU A C 1
ATOM 2809 O O . LEU A 1 352 ? 8.547 -0.370 -22.922 1.00 86.38 352 LEU A O 1
ATOM 2813 N N . ILE A 1 353 ? 7.819 -1.300 -24.834 1.00 85.94 353 ILE A N 1
ATOM 2814 C CA . ILE A 1 353 ? 6.581 -0.502 -24.896 1.00 85.94 353 ILE A CA 1
ATOM 2815 C C . ILE A 1 353 ? 5.717 -0.747 -23.657 1.00 85.94 353 ILE A C 1
ATOM 2817 O O . ILE A 1 353 ? 5.289 0.208 -23.002 1.00 85.94 353 ILE A O 1
ATOM 2821 N N . ILE A 1 354 ? 5.465 -2.017 -23.319 1.00 87.88 354 ILE A N 1
ATOM 2822 C CA . ILE A 1 354 ? 4.595 -2.335 -22.184 1.00 87.88 354 ILE A CA 1
ATOM 2823 C C . ILE A 1 354 ? 5.244 -1.944 -20.863 1.00 87.88 354 ILE A C 1
ATOM 2825 O O . ILE A 1 354 ? 4.567 -1.342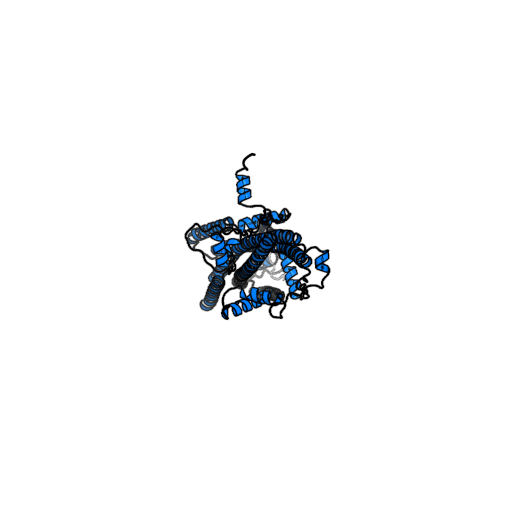 -20.034 1.00 87.88 354 ILE A O 1
ATOM 2829 N N . GLY A 1 355 ? 6.542 -2.206 -20.685 1.00 87.81 355 GLY A N 1
ATOM 2830 C CA . GLY A 1 355 ? 7.200 -1.891 -19.423 1.00 87.81 355 GLY A CA 1
ATOM 2831 C C . GLY A 1 355 ? 7.385 -0.398 -19.187 1.00 87.81 355 GLY A C 1
ATOM 2832 O O . GLY A 1 355 ? 7.287 0.051 -18.048 1.00 87.81 355 GLY A O 1
ATOM 2833 N N . THR A 1 356 ? 7.547 0.399 -20.247 1.00 87.75 356 THR A N 1
ATOM 2834 C CA . THR A 1 356 ? 7.525 1.866 -20.132 1.00 87.75 356 THR A CA 1
ATOM 2835 C C . THR A 1 356 ? 6.158 2.342 -19.646 1.00 87.75 356 THR A C 1
ATOM 2837 O O . THR A 1 356 ? 6.076 3.142 -18.715 1.00 87.75 356 THR A O 1
ATOM 2840 N N . PHE A 1 357 ? 5.070 1.815 -20.220 1.00 88.88 357 PHE A N 1
ATOM 2841 C CA . PHE A 1 357 ? 3.716 2.152 -19.782 1.00 88.88 357 PHE A CA 1
ATOM 2842 C C . PHE A 1 357 ? 3.460 1.736 -18.327 1.00 88.88 357 PHE A C 1
ATOM 2844 O O . PHE A 1 357 ? 3.045 2.570 -17.521 1.00 88.88 357 PHE A O 1
ATOM 2851 N N . THR A 1 358 ? 3.733 0.478 -17.966 1.00 90.19 358 THR A N 1
ATOM 2852 C CA . THR A 1 358 ? 3.487 -0.020 -16.604 1.00 90.19 358 THR A CA 1
ATOM 2853 C C . THR A 1 358 ? 4.410 0.619 -15.574 1.00 90.19 358 THR A C 1
ATOM 2855 O O . THR A 1 358 ? 3.977 0.867 -14.455 1.00 90.19 358 THR A O 1
ATOM 2858 N N . GLY A 1 359 ? 5.647 0.960 -15.945 1.00 88.69 359 GLY A N 1
ATOM 2859 C CA . GLY A 1 359 ? 6.572 1.698 -15.087 1.00 88.69 359 GLY A CA 1
ATOM 2860 C C . GLY A 1 359 ? 6.097 3.122 -14.788 1.00 88.69 359 GLY A C 1
ATOM 2861 O O . GLY A 1 359 ? 6.118 3.542 -13.633 1.00 88.69 359 GLY A O 1
ATOM 2862 N N . LEU A 1 360 ? 5.613 3.854 -15.799 1.00 89.88 360 LEU A N 1
ATOM 2863 C CA . LEU A 1 360 ? 5.055 5.199 -15.611 1.00 89.88 360 LEU A CA 1
ATOM 2864 C C . LEU A 1 360 ? 3.751 5.175 -14.803 1.00 89.88 360 LEU A C 1
ATOM 2866 O O . LEU A 1 360 ? 3.562 6.015 -13.924 1.00 89.88 360 LEU A O 1
ATOM 2870 N N . ALA A 1 361 ? 2.871 4.207 -15.075 1.00 89.25 361 ALA A N 1
ATOM 2871 C CA . ALA A 1 361 ? 1.642 4.020 -14.309 1.00 89.25 361 ALA A CA 1
ATOM 2872 C C . ALA A 1 361 ? 1.950 3.690 -12.840 1.00 89.25 361 ALA A C 1
ATOM 2874 O O . ALA A 1 361 ? 1.471 4.395 -11.957 1.00 89.25 361 ALA A O 1
ATOM 2875 N N . GLY A 1 362 ? 2.833 2.716 -12.585 1.00 89.56 362 GLY A N 1
ATOM 2876 C CA . GLY A 1 362 ? 3.276 2.349 -11.236 1.00 89.56 362 GLY A CA 1
ATOM 2877 C C . GLY A 1 362 ? 3.952 3.503 -10.488 1.00 89.56 362 GLY A C 1
ATOM 2878 O O . GLY A 1 362 ? 3.733 3.695 -9.296 1.00 89.56 362 GLY A O 1
ATOM 2879 N N . PHE A 1 363 ? 4.718 4.349 -11.187 1.00 90.44 363 PHE A N 1
ATOM 2880 C CA . PHE A 1 363 ? 5.294 5.555 -10.588 1.00 90.44 363 PHE A CA 1
ATOM 2881 C C . PHE A 1 363 ? 4.214 6.510 -10.059 1.00 90.44 363 PHE A C 1
ATOM 2883 O O . PHE A 1 363 ? 4.330 6.989 -8.932 1.00 90.44 363 PHE A O 1
ATOM 2890 N N . ILE A 1 364 ? 3.154 6.768 -10.834 1.00 92.00 364 ILE A N 1
ATOM 2891 C CA . ILE A 1 364 ? 2.017 7.588 -10.384 1.00 92.00 364 ILE A CA 1
ATOM 2892 C C . ILE A 1 364 ? 1.273 6.880 -9.243 1.00 92.00 364 ILE A C 1
ATOM 2894 O O . ILE A 1 364 ? 1.016 7.500 -8.205 1.00 92.00 364 ILE A O 1
ATOM 2898 N N . ASP A 1 365 ? 0.966 5.592 -9.423 1.00 89.88 365 ASP A N 1
ATOM 2899 C CA . ASP A 1 365 ? 0.218 4.775 -8.468 1.00 89.88 365 ASP A CA 1
ATOM 2900 C C . ASP A 1 365 ? 0.896 4.766 -7.097 1.00 89.88 365 ASP A C 1
ATOM 2902 O O . ASP A 1 365 ? 0.219 4.965 -6.094 1.00 89.88 365 ASP A O 1
ATOM 2906 N N . GLY A 1 366 ? 2.225 4.650 -7.029 1.00 90.75 366 GLY A N 1
ATOM 2907 C CA . GLY A 1 366 ? 2.969 4.664 -5.769 1.00 90.75 366 GLY A CA 1
ATOM 2908 C C . GLY A 1 366 ? 2.774 5.943 -4.940 1.00 90.75 366 GLY A C 1
ATOM 2909 O O . GLY A 1 366 ? 2.618 5.873 -3.715 1.00 90.75 366 GLY A O 1
ATOM 2910 N N . PHE A 1 367 ? 2.724 7.120 -5.579 1.00 93.31 367 PHE A N 1
ATOM 2911 C CA . PHE A 1 367 ? 2.447 8.380 -4.871 1.00 93.31 367 PHE A CA 1
ATOM 2912 C C . PHE A 1 367 ? 0.985 8.492 -4.451 1.00 93.31 367 PHE A C 1
ATOM 2914 O O . PHE A 1 367 ? 0.706 8.871 -3.311 1.00 93.31 367 PHE A O 1
ATOM 2921 N N . VAL A 1 368 ? 0.059 8.118 -5.338 1.00 93.56 368 VAL A N 1
ATOM 2922 C CA . VAL A 1 368 ? -1.375 8.116 -5.022 1.00 93.56 368 VAL A CA 1
ATOM 2923 C C . VAL A 1 368 ? -1.666 7.166 -3.861 1.00 93.56 368 VAL A C 1
ATOM 2925 O O . VAL A 1 368 ? -2.329 7.554 -2.898 1.00 93.56 368 VAL A O 1
ATOM 2928 N N . LEU A 1 369 ? -1.099 5.962 -3.899 1.00 92.31 369 LEU A N 1
ATOM 2929 C CA . LEU A 1 369 ? -1.169 4.964 -2.843 1.00 92.31 369 LEU A CA 1
ATOM 2930 C C . LEU A 1 369 ? -0.702 5.560 -1.515 1.00 92.31 369 LEU A C 1
ATOM 2932 O O . LEU A 1 369 ? -1.429 5.510 -0.523 1.00 92.31 369 LEU A O 1
ATOM 2936 N N . ARG A 1 370 ? 0.481 6.186 -1.492 1.00 92.62 370 ARG A N 1
ATOM 2937 C CA . ARG A 1 370 ? 1.028 6.784 -0.269 1.00 92.62 370 ARG A CA 1
ATOM 2938 C C . ARG A 1 370 ? 0.167 7.937 0.259 1.00 92.62 370 ARG A C 1
ATOM 2940 O O . ARG A 1 370 ? -0.013 8.024 1.474 1.00 92.62 370 ARG A O 1
ATOM 2947 N N . ASN A 1 371 ? -0.369 8.789 -0.616 1.00 93.75 371 ASN A N 1
ATOM 2948 C CA . ASN A 1 371 ? -1.273 9.879 -0.238 1.00 93.75 371 ASN A CA 1
ATOM 2949 C C . ASN A 1 371 ? -2.565 9.356 0.403 1.00 93.75 371 ASN A C 1
ATOM 2951 O O . ASN A 1 371 ? -2.926 9.797 1.496 1.00 93.75 371 ASN A O 1
ATOM 2955 N N . VAL A 1 372 ? -3.229 8.395 -0.246 1.00 91.38 372 VAL A N 1
ATOM 2956 C CA . VAL A 1 372 ? -4.486 7.807 0.239 1.00 91.38 372 VAL A CA 1
ATOM 2957 C C . VAL A 1 372 ? -4.267 7.100 1.574 1.00 91.38 372 VAL A C 1
ATOM 2959 O O . VAL A 1 372 ? -4.997 7.376 2.525 1.00 91.38 372 VAL A O 1
ATOM 2962 N N . TYR A 1 373 ? -3.221 6.274 1.688 1.00 90.81 373 TYR A N 1
ATOM 2963 C CA . TYR A 1 373 ? -2.883 5.600 2.946 1.00 90.81 373 TYR A CA 1
ATOM 2964 C C . TYR A 1 373 ? -2.633 6.584 4.085 1.00 90.81 373 TYR A C 1
ATOM 2966 O O . TYR A 1 373 ? -3.164 6.404 5.175 1.00 90.81 373 TYR A O 1
ATOM 2974 N N . TYR A 1 374 ? -1.835 7.626 3.847 1.00 92.00 374 TYR A N 1
ATOM 2975 C CA . TYR A 1 374 ? -1.509 8.606 4.881 1.00 92.00 374 TYR A CA 1
ATOM 2976 C C . TYR A 1 374 ? -2.748 9.370 5.363 1.00 92.00 374 TYR A C 1
ATOM 2978 O O . TYR A 1 374 ? -2.922 9.592 6.562 1.00 92.00 374 TYR A O 1
ATOM 2986 N N . ARG A 1 375 ? -3.635 9.755 4.439 1.00 91.12 375 ARG A N 1
ATOM 2987 C CA . ARG A 1 375 ? -4.900 10.417 4.781 1.00 91.12 375 ARG A CA 1
ATOM 2988 C C . ARG A 1 375 ? -5.816 9.492 5.581 1.00 91.12 375 ARG A C 1
ATOM 2990 O O . ARG A 1 375 ? -6.403 9.938 6.563 1.00 91.12 375 ARG A O 1
ATOM 2997 N N . ASP A 1 376 ? -5.904 8.222 5.201 1.00 90.00 376 ASP A N 1
ATOM 2998 C CA . ASP A 1 376 ? -6.729 7.236 5.902 1.00 90.00 376 ASP A CA 1
ATOM 2999 C C . ASP A 1 376 ? -6.180 6.898 7.295 1.00 90.00 376 ASP A C 1
ATOM 3001 O O . ASP A 1 376 ? -6.951 6.827 8.252 1.00 90.00 376 ASP A O 1
ATOM 3005 N N . GLU A 1 377 ? -4.857 6.801 7.445 1.00 89.94 377 GLU A N 1
ATOM 3006 C CA . GLU A 1 377 ? -4.186 6.652 8.741 1.00 89.94 377 GLU A CA 1
ATOM 3007 C C . GLU A 1 377 ? -4.505 7.834 9.668 1.00 89.94 377 GLU A C 1
ATOM 3009 O O . GLU A 1 377 ? -4.868 7.628 10.824 1.00 89.94 377 GLU A O 1
ATOM 3014 N N . LYS A 1 378 ? -4.466 9.069 9.149 1.00 91.06 378 LYS A N 1
ATOM 3015 C CA . LYS A 1 378 ? -4.816 10.275 9.917 1.00 91.06 378 LYS A CA 1
ATOM 3016 C C . LYS A 1 378 ? -6.272 10.291 10.367 1.00 91.06 378 LYS A C 1
ATOM 3018 O O . LYS A 1 378 ? -6.564 10.703 11.488 1.00 91.06 378 LYS A O 1
ATOM 3023 N N . VAL A 1 379 ? -7.195 9.846 9.514 1.00 91.44 379 VAL A N 1
ATOM 3024 C CA . VAL A 1 379 ? -8.608 9.728 9.896 1.00 91.44 379 VAL A CA 1
ATOM 3025 C C . VAL A 1 379 ? -8.773 8.672 10.988 1.00 91.44 379 VAL A C 1
ATOM 3027 O O . VAL A 1 379 ? -9.466 8.936 11.969 1.00 91.44 379 VAL A O 1
ATOM 3030 N N . ALA A 1 380 ? -8.130 7.511 10.850 1.00 91.38 380 ALA A N 1
ATOM 3031 C CA . ALA A 1 380 ? -8.184 6.450 11.850 1.00 91.38 380 ALA A CA 1
ATOM 3032 C C . ALA A 1 380 ? -7.598 6.892 13.202 1.00 91.38 380 ALA A C 1
ATOM 3034 O O . ALA A 1 380 ? -8.238 6.672 14.226 1.00 91.38 380 ALA A O 1
ATOM 3035 N N . GLU A 1 381 ? -6.441 7.565 13.205 1.00 92.25 381 GLU A N 1
ATOM 3036 C CA . GLU A 1 381 ? -5.781 8.119 14.400 1.00 92.25 381 GLU A CA 1
ATOM 3037 C C . GLU A 1 381 ? -6.742 9.009 15.203 1.00 92.25 381 GLU A C 1
ATOM 3039 O O . GLU A 1 381 ? -6.975 8.763 16.385 1.00 92.25 381 GLU A O 1
ATOM 3044 N N . VAL A 1 382 ? -7.415 9.953 14.534 1.00 92.56 382 VAL A N 1
ATOM 3045 C CA . VAL A 1 382 ? -8.400 10.844 15.173 1.00 92.56 382 VAL A CA 1
ATOM 3046 C C . VAL A 1 382 ? -9.590 10.077 15.760 1.00 92.56 382 VAL A C 1
ATOM 3048 O O . VAL A 1 382 ? -10.130 10.468 16.794 1.00 92.56 382 VAL A O 1
ATOM 3051 N N . GLN A 1 383 ? -10.058 9.004 15.114 1.00 93.19 383 GLN A N 1
ATOM 3052 C CA . GLN A 1 383 ? -11.165 8.223 15.677 1.00 93.19 383 GLN A CA 1
ATOM 3053 C C . GLN A 1 383 ? -10.722 7.342 16.848 1.00 93.19 383 GLN A C 1
ATOM 3055 O O . GLN A 1 383 ? -11.492 7.178 17.793 1.00 93.19 383 GLN A O 1
ATOM 3060 N N . PHE A 1 384 ? -9.497 6.813 16.820 1.00 91.75 384 PHE A N 1
ATOM 3061 C CA . PHE A 1 384 ? -8.929 6.089 17.954 1.00 91.75 384 PHE A CA 1
ATOM 3062 C C . PHE A 1 384 ? -8.778 6.992 19.178 1.00 91.75 384 PHE A C 1
ATOM 3064 O O . PHE A 1 384 ? -9.188 6.586 20.260 1.00 91.75 384 PHE A O 1
ATOM 3071 N N . GLU A 1 385 ? -8.292 8.225 19.014 1.00 91.44 385 GLU A N 1
ATOM 3072 C CA . GLU A 1 385 ? -8.228 9.205 20.109 1.00 91.44 385 GLU A CA 1
ATOM 3073 C C . GLU A 1 385 ? -9.605 9.443 20.744 1.00 91.44 385 GLU A C 1
ATOM 3075 O O . GLU A 1 385 ? -9.732 9.460 21.966 1.00 91.44 385 GLU A O 1
ATOM 3080 N N . LYS A 1 386 ? -10.665 9.536 19.930 1.00 91.62 386 LYS A N 1
ATOM 3081 C CA . LYS A 1 386 ? -12.043 9.668 20.433 1.00 91.62 386 LYS A CA 1
ATOM 3082 C C . LYS A 1 386 ? -12.547 8.427 21.168 1.00 91.62 386 LYS A C 1
ATOM 3084 O O . LYS A 1 386 ? -13.349 8.565 22.087 1.00 91.62 386 LYS A O 1
ATOM 3089 N N . ILE A 1 387 ? -12.151 7.223 20.743 1.00 91.00 387 ILE A N 1
ATOM 3090 C CA . ILE A 1 387 ? -12.473 5.988 21.477 1.00 91.00 387 ILE A CA 1
ATOM 3091 C C . ILE A 1 387 ? -11.782 6.010 22.836 1.00 91.00 387 ILE A C 1
ATOM 3093 O O . ILE A 1 387 ? -12.462 5.822 23.835 1.00 91.00 387 ILE A O 1
ATOM 3097 N N . VAL A 1 388 ? -10.482 6.313 22.876 1.00 90.00 388 VAL A N 1
ATOM 3098 C CA . VAL A 1 388 ? -9.714 6.390 24.129 1.00 90.00 388 VAL A CA 1
ATOM 3099 C C . VAL A 1 388 ? -10.339 7.403 25.085 1.00 90.00 388 VAL A C 1
ATOM 3101 O O . VAL A 1 388 ? -10.601 7.070 26.234 1.00 90.00 388 VAL A O 1
ATOM 3104 N N . GLU A 1 389 ? -10.684 8.600 24.603 1.00 89.94 389 GLU A N 1
ATOM 3105 C CA . GLU A 1 389 ? -11.370 9.605 25.423 1.00 89.94 389 GLU A CA 1
ATOM 3106 C C . GLU A 1 389 ? -12.734 9.104 25.933 1.00 89.94 389 GLU A C 1
ATOM 3108 O O . GLU A 1 389 ? -13.129 9.382 27.066 1.00 89.94 389 GLU A O 1
ATOM 3113 N N . SER A 1 390 ? -13.477 8.363 25.106 1.00 89.50 390 SER A N 1
ATOM 3114 C CA . SER A 1 390 ? -14.748 7.763 25.514 1.00 89.50 390 SER A CA 1
ATOM 3115 C C . SER A 1 390 ? -14.559 6.674 26.570 1.00 89.50 390 SER A C 1
ATOM 3117 O O . SER A 1 390 ? -15.359 6.614 27.499 1.00 89.50 390 SER A O 1
ATOM 3119 N N . ASP A 1 391 ? -13.541 5.828 26.438 1.00 90.19 391 ASP A N 1
ATOM 3120 C CA . ASP A 1 391 ? -13.232 4.756 27.388 1.00 90.19 391 ASP A CA 1
ATOM 3121 C C . ASP A 1 391 ? -12.749 5.326 28.722 1.00 90.19 391 ASP A C 1
ATOM 3123 O O . ASP A 1 391 ? -13.225 4.899 29.774 1.00 90.19 391 ASP A O 1
ATOM 3127 N N . ASP A 1 392 ? -11.896 6.354 28.696 1.00 88.75 392 ASP A N 1
ATOM 3128 C CA . ASP A 1 392 ? -11.449 7.068 29.896 1.00 88.75 392 ASP A CA 1
ATOM 3129 C C . ASP A 1 392 ? -12.647 7.619 30.684 1.00 88.75 392 ASP A C 1
ATOM 3131 O O . ASP A 1 392 ? -12.732 7.438 31.897 1.00 88.75 392 ASP A O 1
ATOM 3135 N N . ARG A 1 393 ? -13.653 8.183 29.999 1.00 87.31 393 ARG A N 1
ATOM 3136 C CA . ARG A 1 393 ? -14.898 8.633 30.650 1.00 87.31 393 ARG A CA 1
ATOM 3137 C C . ARG A 1 393 ? -15.679 7.486 31.297 1.00 87.31 393 ARG A C 1
ATOM 3139 O O . ARG A 1 393 ? -16.294 7.692 32.344 1.00 87.31 393 ARG A O 1
ATOM 3146 N N . LEU A 1 394 ? -15.697 6.295 30.691 1.00 89.25 394 LEU A N 1
ATOM 3147 C CA . LEU A 1 394 ? -16.344 5.117 31.282 1.00 89.25 394 LEU A CA 1
ATOM 3148 C C . LEU A 1 394 ? -15.594 4.647 32.534 1.00 89.25 394 LEU A C 1
ATOM 3150 O O . LEU A 1 394 ? -16.226 4.315 33.537 1.00 89.25 394 LEU A O 1
ATOM 3154 N N . LEU A 1 395 ? -14.260 4.648 32.495 1.00 88.56 395 LEU A N 1
ATOM 3155 C CA . LEU A 1 395 ? -13.419 4.286 33.636 1.00 88.56 395 LEU A CA 1
ATOM 3156 C C . LEU A 1 395 ? -13.542 5.299 34.781 1.00 88.56 395 LEU A C 1
ATOM 3158 O O . LEU A 1 395 ? -13.655 4.893 35.940 1.00 88.56 395 LEU A O 1
ATOM 3162 N N . ASP A 1 396 ? -13.640 6.590 34.465 1.00 85.19 396 ASP A N 1
ATOM 3163 C CA . ASP A 1 396 ? -13.883 7.660 35.436 1.00 85.19 396 ASP A CA 1
ATOM 3164 C C . ASP A 1 396 ? -15.232 7.488 36.153 1.00 85.19 396 ASP A C 1
ATOM 3166 O O . ASP A 1 396 ? -15.315 7.637 37.375 1.00 85.19 396 ASP A O 1
ATOM 3170 N N . LEU A 1 397 ? -16.297 7.104 35.430 1.00 85.19 397 LEU A N 1
ATOM 3171 C CA . LEU A 1 397 ? -17.604 6.786 36.033 1.00 85.19 397 LEU A CA 1
ATOM 3172 C C . LEU A 1 397 ? -17.531 5.620 37.030 1.00 85.19 397 LEU A C 1
ATOM 3174 O O . LEU A 1 397 ? -18.362 5.535 37.939 1.00 85.19 397 LEU A O 1
ATOM 3178 N N . LEU A 1 398 ? -16.545 4.739 36.864 1.00 85.94 398 LEU A N 1
ATOM 3179 C CA . LEU A 1 398 ? -16.289 3.576 37.708 1.00 85.94 398 LEU A CA 1
ATOM 3180 C C . LEU A 1 398 ? -15.185 3.816 38.756 1.00 85.94 398 LEU A C 1
ATOM 3182 O O . LEU A 1 398 ? -14.949 2.932 39.578 1.00 85.94 398 LEU A O 1
ATOM 3186 N N . ASN A 1 399 ? -14.530 4.987 38.760 1.00 85.06 399 ASN A N 1
ATOM 3187 C CA . ASN A 1 399 ? -13.367 5.309 39.602 1.00 85.06 399 ASN A CA 1
ATOM 3188 C C . ASN A 1 399 ? -12.239 4.263 39.470 1.00 85.06 399 ASN A C 1
ATOM 3190 O O . ASN A 1 399 ? -11.604 3.849 40.449 1.00 85.06 399 ASN A O 1
ATOM 3194 N N . ILE A 1 400 ? -12.015 3.815 38.233 1.00 84.94 400 ILE A N 1
ATOM 3195 C CA . ILE A 1 400 ? -10.909 2.941 37.843 1.00 84.94 400 ILE A CA 1
ATOM 3196 C C . ILE A 1 400 ? -9.846 3.831 37.190 1.00 84.94 400 ILE A C 1
ATOM 3198 O O . ILE A 1 400 ? -10.178 4.597 36.288 1.00 84.94 400 ILE A O 1
ATOM 3202 N N . PRO A 1 401 ? -8.573 3.769 37.616 1.00 80.62 401 PRO A N 1
ATOM 3203 C CA . PRO A 1 401 ? -7.527 4.563 36.984 1.00 80.62 401 PRO A CA 1
ATOM 3204 C C . PRO A 1 401 ? -7.321 4.114 35.531 1.00 80.62 401 PRO A C 1
ATOM 3206 O O . PRO A 1 401 ? -7.227 2.914 35.273 1.00 80.62 401 PRO A O 1
ATOM 3209 N N . SER A 1 402 ? -7.215 5.070 34.604 1.00 74.81 402 SER A N 1
ATOM 3210 C CA . SER A 1 402 ? -6.925 4.778 33.195 1.00 74.81 402 SER A CA 1
ATOM 3211 C C . SER A 1 402 ? -5.582 4.030 33.050 1.00 74.81 402 SER A C 1
ATOM 3213 O O . SER A 1 402 ? -4.574 4.464 33.633 1.00 74.81 402 SER A O 1
ATOM 3215 N N . PRO A 1 403 ? -5.541 2.904 32.309 1.00 68.38 403 PRO A N 1
ATOM 3216 C CA . PRO A 1 403 ? -4.312 2.175 32.025 1.00 68.38 403 PRO A CA 1
ATOM 3217 C C . PRO A 1 403 ? -3.317 3.048 31.246 1.00 68.38 403 PRO A C 1
ATOM 3219 O O . PRO A 1 403 ? -3.589 3.467 30.130 1.00 68.38 403 PRO A O 1
ATOM 3222 N N . TYR A 1 404 ? -2.143 3.286 31.836 1.00 59.12 404 TYR A N 1
ATOM 3223 C CA . TYR A 1 404 ? -0.888 3.744 31.214 1.00 59.12 404 TYR A CA 1
ATOM 3224 C C . TYR A 1 404 ? -0.979 4.667 29.971 1.00 59.12 404 TYR A C 1
ATOM 3226 O O . TYR A 1 404 ? -1.121 4.217 28.836 1.00 59.12 404 TYR A O 1
ATOM 3234 N N . GLN A 1 405 ? -0.671 5.957 30.142 1.00 55.03 405 GLN A N 1
ATOM 3235 C CA . GLN A 1 405 ? -0.281 6.826 29.025 1.00 55.03 405 GLN A CA 1
ATOM 3236 C C . GLN A 1 405 ? 1.009 6.312 28.380 1.00 55.03 405 GLN A C 1
ATOM 3238 O O . GLN A 1 405 ? 2.056 6.245 29.029 1.00 55.03 405 GLN A O 1
ATOM 3243 N N . THR A 1 406 ? 0.960 5.987 27.086 1.00 51.41 406 THR A N 1
ATOM 3244 C CA . THR A 1 406 ? 2.153 5.675 26.295 1.00 51.41 406 THR A CA 1
ATOM 3245 C C . THR A 1 406 ? 3.204 6.762 26.491 1.00 51.41 406 THR A C 1
ATOM 3247 O O . THR A 1 406 ? 3.055 7.886 26.011 1.00 51.41 406 THR A O 1
ATOM 3250 N N . THR A 1 407 ? 4.300 6.426 27.173 1.00 46.62 407 THR A N 1
ATOM 3251 C CA . THR A 1 407 ? 5.496 7.264 27.176 1.00 46.62 407 THR A CA 1
ATOM 3252 C C . THR A 1 407 ? 5.993 7.340 25.738 1.00 46.62 407 THR A C 1
ATOM 3254 O O . THR A 1 407 ? 6.498 6.362 25.182 1.00 46.62 407 THR A O 1
ATOM 3257 N N . ILE A 1 408 ? 5.804 8.499 25.102 1.00 56.91 408 ILE A N 1
ATOM 3258 C CA . ILE A 1 408 ? 6.299 8.762 23.752 1.00 56.91 408 ILE A CA 1
ATOM 3259 C C . ILE A 1 408 ? 7.821 8.655 23.823 1.00 56.91 408 ILE A C 1
ATOM 3261 O O . ILE A 1 408 ? 8.507 9.584 24.252 1.00 56.91 408 ILE A O 1
ATOM 3265 N N . LYS A 1 409 ? 8.373 7.497 23.443 1.00 63.91 409 LYS A N 1
ATOM 3266 C CA . LYS A 1 409 ? 9.823 7.356 23.316 1.00 63.91 409 LYS A CA 1
ATOM 3267 C C . LYS A 1 409 ? 10.302 8.411 22.316 1.00 63.91 409 LYS A C 1
ATOM 3269 O O . LYS A 1 409 ? 9.722 8.504 21.228 1.00 63.91 409 LYS A O 1
ATOM 3274 N N . PRO A 1 410 ? 11.345 9.195 22.641 1.00 66.44 410 PRO A N 1
ATOM 3275 C CA . PRO A 1 410 ? 11.861 10.187 21.713 1.00 66.44 410 PRO A CA 1
ATOM 3276 C C . PRO A 1 410 ? 12.269 9.491 20.413 1.00 66.44 410 PRO A C 1
ATOM 3278 O O . PRO A 1 410 ? 12.992 8.493 20.419 1.00 66.44 410 PRO A O 1
ATOM 3281 N N . ARG A 1 411 ? 11.762 9.992 19.283 1.00 74.25 411 ARG A N 1
ATOM 3282 C CA . ARG A 1 411 ? 12.074 9.437 17.964 1.00 74.25 411 ARG A CA 1
ATOM 3283 C C . ARG A 1 411 ? 13.548 9.691 17.641 1.00 74.25 411 ARG A C 1
ATOM 3285 O O . ARG A 1 411 ? 13.985 10.841 17.593 1.00 74.25 411 ARG A O 1
ATOM 3292 N N . ASN A 1 412 ? 14.293 8.625 17.350 1.00 85.62 412 ASN A N 1
ATOM 3293 C CA . ASN A 1 412 ? 15.665 8.717 16.845 1.00 85.62 412 ASN A CA 1
ATOM 3294 C C . ASN A 1 412 ? 15.707 9.516 15.527 1.00 85.62 412 ASN A C 1
ATOM 3296 O O . ASN A 1 412 ? 14.724 9.542 14.784 1.00 85.62 412 ASN A O 1
ATOM 3300 N N . PHE A 1 413 ? 16.858 10.115 15.192 1.00 84.81 413 PHE A N 1
ATOM 3301 C CA . PHE A 1 413 ? 17.034 10.886 13.949 1.00 84.81 413 PHE A CA 1
ATOM 3302 C C . PHE A 1 413 ? 16.582 10.110 12.702 1.00 84.81 413 PHE A C 1
ATOM 3304 O O . PHE A 1 413 ? 15.795 10.627 11.916 1.00 84.81 413 PHE A O 1
ATOM 3311 N N . SER A 1 414 ? 16.986 8.839 12.573 1.00 83.50 414 SER A N 1
ATOM 3312 C CA . SER A 1 414 ? 16.562 7.971 11.463 1.00 83.50 414 SER A CA 1
ATOM 3313 C C . SER A 1 414 ? 15.041 7.844 11.355 1.00 83.50 414 SER A C 1
ATOM 3315 O O . SER A 1 414 ? 14.501 7.847 10.254 1.00 83.50 414 SER A O 1
ATOM 3317 N N . THR A 1 415 ? 14.340 7.726 12.484 1.00 83.94 415 THR A N 1
ATOM 3318 C CA . THR A 1 415 ? 12.876 7.604 12.511 1.00 83.94 415 THR A CA 1
ATOM 3319 C C . THR A 1 415 ? 12.210 8.922 12.132 1.00 83.94 415 THR A C 1
ATOM 3321 O O . THR A 1 415 ? 11.215 8.915 11.420 1.00 83.94 415 THR A O 1
ATOM 3324 N N . ARG A 1 416 ? 12.771 10.056 12.569 1.00 87.25 416 ARG A N 1
ATOM 3325 C CA . ARG A 1 416 ? 12.274 11.391 12.205 1.00 87.25 416 ARG A CA 1
ATOM 3326 C C . ARG A 1 416 ? 12.457 11.677 10.717 1.00 87.25 416 ARG A C 1
ATOM 3328 O O . ARG A 1 416 ? 11.521 12.138 10.082 1.00 87.25 416 ARG A O 1
ATOM 3335 N N . ALA A 1 417 ? 13.635 11.379 10.171 1.00 86.56 417 ALA A N 1
ATOM 3336 C CA . ALA A 1 417 ? 13.932 11.577 8.756 1.00 86.56 417 ALA A CA 1
ATOM 3337 C C . ALA A 1 417 ? 13.058 10.683 7.861 1.00 86.56 417 ALA A C 1
ATOM 3339 O O . ALA A 1 417 ? 12.487 11.169 6.891 1.00 86.56 417 ALA A O 1
ATOM 3340 N N . SER A 1 418 ? 12.897 9.404 8.221 1.00 86.69 418 SER A N 1
ATOM 3341 C CA . SER A 1 418 ? 12.021 8.471 7.497 1.00 86.69 418 SER A CA 1
ATOM 3342 C C . SER A 1 418 ? 10.550 8.910 7.548 1.00 86.69 418 SER A C 1
ATOM 3344 O O . SER A 1 418 ? 9.879 8.927 6.518 1.00 86.69 418 SER A O 1
ATOM 3346 N N . ALA A 1 419 ? 10.066 9.374 8.709 1.00 86.12 419 ALA A N 1
ATOM 3347 C CA . ALA A 1 419 ? 8.720 9.937 8.831 1.00 86.12 419 ALA A CA 1
ATOM 3348 C C . ALA A 1 419 ? 8.536 11.188 7.956 1.00 86.12 419 ALA A C 1
ATOM 3350 O O . ALA A 1 419 ? 7.576 11.253 7.197 1.00 86.12 419 ALA A O 1
ATOM 3351 N N . ALA A 1 420 ? 9.485 12.128 7.990 1.00 88.75 420 ALA A N 1
ATOM 3352 C CA . ALA A 1 420 ? 9.431 13.340 7.174 1.00 88.75 420 ALA A CA 1
ATOM 3353 C C . ALA A 1 420 ? 9.438 13.033 5.665 1.00 88.75 420 ALA A C 1
ATOM 3355 O O . ALA A 1 420 ? 8.662 13.618 4.914 1.00 88.75 420 ALA A O 1
ATOM 3356 N N . ALA A 1 421 ? 10.264 12.081 5.215 1.00 87.50 421 ALA A N 1
ATOM 3357 C CA . ALA A 1 421 ? 10.253 11.620 3.826 1.00 87.50 421 ALA A CA 1
ATOM 3358 C C . ALA A 1 421 ? 8.906 10.971 3.461 1.00 87.50 421 ALA A C 1
ATOM 3360 O O . ALA A 1 421 ? 8.343 11.244 2.403 1.00 87.50 421 ALA A O 1
ATOM 3361 N N . GLY A 1 422 ? 8.353 10.158 4.365 1.00 87.50 422 GLY A N 1
ATOM 3362 C CA . GLY A 1 422 ? 7.047 9.531 4.191 1.00 87.50 422 GLY A CA 1
ATOM 3363 C C . GLY A 1 422 ? 5.884 10.525 4.139 1.00 87.50 422 GLY A C 1
ATOM 3364 O O . GLY A 1 422 ? 4.928 10.268 3.410 1.00 87.50 422 GLY A O 1
ATOM 3365 N N . GLU A 1 423 ? 5.950 11.626 4.891 1.00 91.44 423 GLU A N 1
ATOM 3366 C CA . GLU A 1 423 ? 4.983 12.734 4.866 1.00 91.44 423 GLU A CA 1
ATOM 3367 C C . GLU A 1 423 ? 5.112 13.562 3.581 1.00 91.44 423 GLU A C 1
ATOM 3369 O O . GLU A 1 423 ? 4.105 13.905 2.963 1.00 91.44 423 GLU A O 1
ATOM 3374 N N . PHE A 1 424 ? 6.341 13.818 3.123 1.00 92.38 424 PHE A N 1
ATOM 3375 C CA . PHE A 1 424 ? 6.593 14.500 1.853 1.00 92.38 424 PHE A CA 1
ATOM 3376 C C . PHE A 1 424 ? 6.004 13.720 0.668 1.00 92.38 424 PHE A C 1
ATOM 3378 O O . PHE A 1 424 ? 5.217 14.277 -0.101 1.00 92.38 424 PHE A O 1
ATOM 3385 N N . CYS A 1 425 ? 6.302 12.419 0.567 1.00 90.81 425 CYS A N 1
ATOM 3386 C CA . CYS A 1 425 ? 5.761 11.550 -0.485 1.00 90.81 425 CYS A CA 1
ATOM 3387 C C . CYS A 1 425 ? 4.238 11.378 -0.399 1.00 90.81 425 CYS A C 1
ATOM 3389 O O . CYS A 1 425 ? 3.598 11.100 -1.406 1.00 90.81 425 CYS A O 1
ATOM 3391 N N . ALA A 1 426 ? 3.655 11.540 0.790 1.00 93.31 426 ALA A N 1
ATOM 3392 C CA . ALA A 1 426 ? 2.212 11.488 0.987 1.00 93.31 426 ALA A CA 1
ATOM 3393 C C . ALA A 1 426 ? 1.496 12.797 0.633 1.00 93.31 426 ALA A C 1
ATOM 3395 O O . ALA A 1 426 ? 0.268 12.832 0.628 1.00 93.31 426 ALA A O 1
ATOM 3396 N N . SER A 1 427 ? 2.214 13.889 0.370 1.00 94.25 427 SER A N 1
ATOM 3397 C CA . SER A 1 427 ? 1.571 15.170 0.090 1.00 94.25 427 SER A CA 1
ATOM 3398 C C . SER A 1 427 ? 0.834 15.156 -1.255 1.00 94.25 427 SER A C 1
ATOM 3400 O O . SER A 1 427 ? 1.310 14.618 -2.259 1.00 94.25 427 SER A O 1
ATOM 3402 N N . SER A 1 428 ? -0.339 15.788 -1.293 1.00 93.81 428 SER A N 1
ATOM 3403 C CA . SER A 1 428 ? -1.179 15.836 -2.496 1.00 93.81 428 SER A CA 1
ATOM 3404 C C . SER A 1 428 ? -0.486 16.575 -3.644 1.00 93.81 428 SER A C 1
ATOM 3406 O O . SER A 1 428 ? -0.611 16.183 -4.801 1.00 93.81 428 SER A O 1
ATOM 3408 N N . SER A 1 429 ? 0.324 17.592 -3.326 1.00 91.69 429 SER A N 1
ATOM 3409 C CA . SER A 1 429 ? 1.147 18.309 -4.305 1.00 91.69 429 SER A CA 1
ATOM 3410 C C . SER A 1 429 ? 2.173 17.401 -4.977 1.00 91.69 429 SER A C 1
ATOM 3412 O O . SER A 1 429 ? 2.346 17.494 -6.186 1.00 91.69 429 SER A O 1
ATOM 3414 N N . VAL A 1 430 ? 2.824 16.502 -4.229 1.00 94.06 430 VAL A N 1
ATOM 3415 C CA . VAL A 1 430 ? 3.806 15.562 -4.795 1.00 94.06 430 VAL A CA 1
ATOM 3416 C C . VAL A 1 430 ? 3.122 14.517 -5.680 1.00 94.06 430 VAL A C 1
ATOM 3418 O O . VAL A 1 430 ? 3.644 14.192 -6.743 1.00 94.06 430 VAL A O 1
ATOM 3421 N N . SER A 1 431 ? 1.917 14.067 -5.316 1.00 92.75 431 SER A N 1
ATOM 3422 C CA . SER A 1 431 ? 1.120 13.163 -6.165 1.00 92.75 431 SER A CA 1
ATOM 3423 C C . SER A 1 431 ? 0.694 13.803 -7.491 1.00 92.75 431 SER A C 1
ATOM 3425 O O . SER A 1 431 ? 0.630 13.126 -8.507 1.00 92.75 431 SER A O 1
ATOM 3427 N N . VAL A 1 432 ? 0.417 15.111 -7.519 1.00 92.31 432 VAL A N 1
ATOM 3428 C CA . VAL A 1 432 ? 0.145 15.827 -8.781 1.00 92.31 432 VAL A CA 1
ATOM 3429 C C . VAL A 1 432 ? 1.438 16.109 -9.544 1.00 92.31 432 VAL A C 1
ATOM 3431 O O . VAL A 1 432 ? 1.476 15.989 -10.769 1.00 92.31 432 VAL A O 1
ATOM 3434 N N . ALA A 1 433 ? 2.511 16.457 -8.831 1.00 92.56 433 ALA A N 1
ATOM 3435 C CA . ALA A 1 433 ? 3.815 16.702 -9.430 1.00 92.56 433 ALA A CA 1
ATOM 3436 C C . ALA A 1 433 ? 4.367 15.455 -10.131 1.00 92.56 433 ALA A C 1
ATOM 3438 O O . ALA A 1 433 ? 5.018 15.608 -11.154 1.00 92.56 433 ALA A O 1
ATOM 3439 N N . SER A 1 434 ? 4.075 14.236 -9.661 1.00 93.31 434 SER A N 1
ATOM 3440 C CA . SER A 1 434 ? 4.505 13.006 -10.345 1.00 93.31 434 SER A CA 1
ATOM 3441 C C . SER A 1 434 ? 3.931 12.898 -11.766 1.00 93.31 434 SER A C 1
ATOM 3443 O O . SER A 1 434 ? 4.660 12.572 -12.700 1.00 93.31 434 SER A O 1
ATOM 3445 N N . VAL A 1 435 ? 2.662 13.270 -11.962 1.00 91.88 435 VAL A N 1
ATOM 3446 C CA . VAL A 1 435 ? 2.039 13.374 -13.293 1.00 91.88 435 VAL A CA 1
ATOM 3447 C C . VAL A 1 435 ? 2.663 14.521 -14.091 1.00 91.88 435 VAL A C 1
ATOM 3449 O O . VAL A 1 435 ? 2.959 14.367 -15.277 1.00 91.88 435 VAL A O 1
ATOM 3452 N N . GLY A 1 436 ? 2.901 15.659 -13.431 1.00 90.44 436 GLY A N 1
ATOM 3453 C CA . GLY A 1 436 ? 3.573 16.819 -14.015 1.00 90.44 436 GLY A CA 1
ATOM 3454 C C . GLY A 1 436 ? 4.951 16.479 -14.580 1.00 90.44 436 GLY A C 1
ATOM 3455 O O . GLY A 1 436 ? 5.213 16.798 -15.730 1.00 90.44 436 GLY A O 1
ATOM 3456 N N . VAL A 1 437 ? 5.781 15.744 -13.834 1.00 91.12 437 VAL A N 1
ATOM 3457 C CA . VAL A 1 437 ? 7.126 15.310 -14.249 1.00 91.12 437 VAL A CA 1
ATOM 3458 C C . VAL A 1 437 ? 7.080 14.484 -15.535 1.00 91.12 437 VAL A C 1
ATOM 3460 O O . VAL A 1 437 ? 7.928 14.659 -16.407 1.00 91.12 437 VAL A O 1
ATOM 3463 N N . ILE A 1 438 ? 6.077 13.618 -15.695 1.00 89.62 438 ILE A N 1
ATOM 3464 C CA . ILE A 1 438 ? 5.914 12.814 -16.915 1.00 89.62 438 ILE A CA 1
ATOM 3465 C C . ILE A 1 438 ? 5.556 13.710 -18.106 1.00 89.62 438 ILE A C 1
ATOM 3467 O O . ILE A 1 438 ? 6.141 13.582 -19.182 1.00 89.62 438 ILE A O 1
ATOM 3471 N N . ILE A 1 439 ? 4.618 14.641 -17.914 1.00 89.19 439 ILE A N 1
ATOM 3472 C CA . ILE A 1 439 ? 4.189 15.575 -18.963 1.00 89.19 439 ILE A CA 1
ATOM 3473 C C . ILE A 1 439 ? 5.331 16.522 -19.342 1.00 89.19 439 ILE A C 1
ATOM 3475 O O . ILE A 1 439 ? 5.612 16.697 -20.524 1.00 89.19 439 ILE A O 1
ATOM 3479 N N . GLU A 1 440 ? 6.006 17.114 -18.360 1.00 87.88 440 GLU A N 1
ATOM 3480 C CA . GLU A 1 440 ? 7.151 18.003 -18.558 1.00 87.88 440 GLU A CA 1
ATOM 3481 C C . GLU A 1 440 ? 8.299 17.280 -19.257 1.00 87.88 440 GLU A C 1
ATOM 3483 O O . GLU A 1 440 ? 8.860 17.819 -20.208 1.00 87.88 440 GLU A O 1
ATOM 3488 N N . GLY A 1 441 ? 8.599 16.039 -18.860 1.00 86.12 441 GLY A N 1
ATOM 3489 C CA . GLY A 1 441 ? 9.584 15.202 -19.538 1.00 86.12 441 GLY A CA 1
ATOM 3490 C C . GLY A 1 441 ? 9.234 14.978 -21.011 1.00 86.12 441 GLY A C 1
ATOM 3491 O O . GLY A 1 441 ? 10.081 15.159 -21.885 1.00 86.12 441 GLY A O 1
ATOM 3492 N N . PHE A 1 442 ? 7.971 14.667 -21.313 1.00 86.56 442 PHE A N 1
ATOM 3493 C CA . PHE A 1 442 ? 7.509 14.499 -22.693 1.00 86.56 442 PHE A CA 1
ATOM 3494 C C . PHE A 1 442 ? 7.572 15.805 -23.503 1.00 86.56 442 PHE A C 1
ATOM 3496 O O . PHE A 1 442 ? 8.029 15.812 -24.647 1.00 86.56 442 PHE A O 1
ATOM 3503 N N . LEU A 1 443 ? 7.172 16.932 -22.908 1.00 87.44 443 LEU A N 1
ATOM 3504 C CA . LEU A 1 443 ? 7.275 18.249 -23.538 1.00 87.44 443 LEU A CA 1
ATOM 3505 C C . LEU A 1 443 ? 8.732 18.638 -23.803 1.00 87.44 443 LEU A C 1
ATOM 3507 O O . LEU A 1 443 ? 9.035 19.180 -24.865 1.00 87.44 443 LEU A O 1
ATOM 3511 N N . LEU A 1 444 ? 9.641 18.329 -22.877 1.00 89.94 444 LEU A N 1
ATOM 3512 C CA . LEU A 1 444 ? 11.068 18.576 -23.046 1.00 89.94 444 LEU A CA 1
ATOM 3513 C C . LEU A 1 444 ? 11.635 17.772 -24.221 1.00 89.94 444 LEU A C 1
ATOM 3515 O O . LEU A 1 444 ? 12.377 18.331 -25.025 1.00 89.94 444 LEU A O 1
ATOM 3519 N N . LEU A 1 445 ? 11.243 16.503 -24.379 1.00 88.38 445 LEU A N 1
ATOM 3520 C CA . LEU A 1 445 ? 11.640 15.689 -25.534 1.00 88.38 445 LEU A CA 1
ATOM 3521 C C . LEU A 1 445 ? 11.169 16.305 -26.856 1.00 88.38 445 LEU A C 1
ATOM 3523 O O . LEU A 1 445 ? 11.952 16.394 -27.802 1.00 88.38 445 LEU A O 1
ATOM 3527 N N . ILE A 1 446 ? 9.928 16.797 -26.911 1.00 90.06 446 ILE A N 1
ATOM 3528 C CA . ILE A 1 446 ? 9.403 17.498 -28.093 1.00 90.06 446 ILE A CA 1
ATOM 3529 C C . ILE A 1 446 ? 10.225 18.758 -28.390 1.00 90.06 446 ILE A C 1
ATOM 3531 O O . ILE A 1 446 ? 10.574 19.011 -29.545 1.00 90.06 446 ILE A O 1
ATOM 3535 N N . LEU A 1 447 ? 10.559 19.546 -27.364 1.00 90.81 447 LEU A N 1
ATOM 3536 C CA . LEU A 1 447 ? 11.357 20.765 -27.522 1.00 90.81 447 LEU A CA 1
ATOM 3537 C C . LEU A 1 447 ? 12.777 20.463 -28.011 1.00 90.81 447 LEU A C 1
ATOM 3539 O O . LEU A 1 447 ? 13.266 21.143 -28.914 1.00 90.81 447 LEU A O 1
ATOM 3543 N N . ILE A 1 448 ? 13.419 19.430 -27.462 1.00 91.12 448 ILE A N 1
ATOM 3544 C CA . ILE A 1 448 ? 14.745 18.978 -27.899 1.00 91.12 448 ILE A CA 1
ATOM 3545 C C . ILE A 1 448 ? 14.682 18.502 -29.351 1.00 91.12 448 ILE A C 1
ATOM 3547 O O . ILE A 1 448 ? 15.511 18.902 -30.165 1.00 91.12 448 ILE A O 1
ATOM 3551 N N . GLN A 1 449 ? 13.675 17.710 -29.719 1.00 91.06 449 GLN A N 1
ATOM 3552 C CA . GLN A 1 449 ? 13.524 17.241 -31.094 1.00 91.06 449 GLN A CA 1
ATOM 3553 C C . GLN A 1 449 ? 13.307 18.403 -32.072 1.00 91.06 449 GLN A C 1
ATOM 3555 O O . GLN A 1 449 ? 13.934 18.441 -33.131 1.00 91.06 449 GLN A O 1
ATOM 3560 N N . ALA A 1 450 ? 12.479 19.384 -31.709 1.00 90.31 450 ALA A N 1
ATOM 3561 C CA . ALA A 1 450 ? 12.288 20.592 -32.505 1.00 90.31 450 ALA A CA 1
ATOM 3562 C C . ALA A 1 450 ? 13.597 21.386 -32.664 1.00 90.31 450 ALA A C 1
ATOM 3564 O O . ALA A 1 450 ? 13.905 21.860 -33.760 1.00 90.31 450 ALA A O 1
ATOM 3565 N N . HIS A 1 451 ? 14.397 21.489 -31.597 1.00 91.06 451 HIS A N 1
ATOM 3566 C CA . HIS A 1 451 ? 15.712 22.125 -31.639 1.00 91.06 451 HIS A CA 1
ATOM 3567 C C . HIS A 1 451 ? 16.686 21.376 -32.560 1.00 91.06 451 HIS A C 1
ATOM 3569 O O . HIS A 1 451 ? 17.332 22.003 -33.399 1.00 91.06 451 HIS A O 1
ATOM 3575 N N . ASN A 1 452 ? 16.740 20.045 -32.464 1.00 90.56 452 ASN A N 1
ATOM 3576 C CA . ASN A 1 452 ? 17.605 19.202 -33.291 1.00 90.56 452 ASN A CA 1
ATOM 3577 C C . ASN A 1 452 ? 17.248 19.311 -34.777 1.00 90.56 452 ASN A C 1
ATOM 3579 O O . ASN A 1 452 ? 18.135 19.481 -35.612 1.00 90.56 452 ASN A O 1
ATOM 3583 N N . ILE A 1 453 ? 15.954 19.299 -35.115 1.00 92.94 453 ILE A N 1
ATOM 3584 C CA . ILE A 1 453 ? 15.489 19.513 -36.493 1.00 92.94 453 ILE A CA 1
ATOM 3585 C C . ILE A 1 453 ? 15.896 20.910 -36.983 1.00 92.94 453 ILE A C 1
ATOM 3587 O O . ILE A 1 453 ? 16.422 21.045 -38.087 1.00 92.94 453 ILE A O 1
ATOM 3591 N N . ALA A 1 454 ? 15.712 21.951 -36.165 1.00 90.88 454 ALA A N 1
ATOM 3592 C CA . ALA A 1 454 ? 16.120 23.307 -36.526 1.00 90.88 454 ALA A CA 1
ATOM 3593 C C . ALA A 1 454 ? 17.642 23.427 -36.733 1.00 90.88 454 ALA A C 1
ATOM 3595 O O . ALA A 1 454 ? 18.080 24.115 -37.655 1.00 90.88 454 ALA A O 1
ATOM 3596 N N . ASN A 1 455 ? 18.453 22.746 -35.918 1.00 90.75 455 ASN A N 1
ATOM 3597 C CA . ASN A 1 455 ? 19.906 22.674 -36.096 1.00 90.75 455 ASN A CA 1
ATOM 3598 C C . ASN A 1 455 ? 20.292 21.949 -37.383 1.00 90.75 455 ASN A C 1
ATOM 3600 O O . ASN A 1 455 ? 21.130 22.460 -38.119 1.00 90.75 455 ASN A O 1
ATOM 3604 N N . ALA A 1 456 ? 19.653 20.821 -37.694 1.00 90.06 456 ALA A N 1
ATOM 3605 C CA . ALA A 1 456 ? 19.906 20.086 -38.930 1.00 90.06 456 ALA A CA 1
ATOM 3606 C C . ALA A 1 456 ? 19.598 20.939 -40.174 1.00 90.06 456 ALA A C 1
ATOM 3608 O O . ALA A 1 456 ? 20.406 20.994 -41.102 1.00 90.06 456 ALA A O 1
ATOM 3609 N N . VAL A 1 457 ? 18.476 21.670 -40.168 1.00 91.06 457 VAL A N 1
ATOM 3610 C CA . VAL A 1 457 ? 18.118 22.605 -41.249 1.00 91.06 457 VAL A CA 1
ATOM 3611 C C . VAL A 1 457 ? 19.143 23.736 -41.359 1.00 91.06 457 VAL A C 1
ATOM 3613 O O . VAL A 1 457 ? 19.659 23.982 -42.448 1.00 91.06 457 VAL A O 1
ATOM 3616 N N . ARG A 1 458 ? 19.514 24.373 -40.237 1.00 90.88 458 ARG A N 1
ATOM 3617 C CA . ARG A 1 458 ? 20.573 25.399 -40.220 1.00 90.88 458 ARG A CA 1
ATOM 3618 C C . ARG A 1 458 ? 21.893 24.859 -40.771 1.00 90.88 458 ARG A C 1
ATOM 3620 O O . ARG A 1 458 ? 22.540 25.534 -41.567 1.00 90.88 458 ARG A O 1
ATOM 3627 N N . GLY A 1 459 ? 22.283 23.647 -40.382 1.00 88.62 459 GLY A N 1
ATOM 3628 C CA . GLY A 1 459 ? 23.487 22.978 -40.871 1.00 88.62 459 GLY A CA 1
ATOM 3629 C C . GLY A 1 459 ? 23.462 22.765 -42.385 1.00 88.62 459 GLY A C 1
ATOM 3630 O O . GLY A 1 459 ? 24.445 23.070 -43.063 1.00 88.62 459 GLY A O 1
ATOM 3631 N N . ALA A 1 460 ? 22.327 22.327 -42.936 1.00 89.75 460 ALA A N 1
ATOM 3632 C CA . ALA A 1 460 ? 22.143 22.173 -44.379 1.00 89.75 460 ALA A CA 1
ATOM 3633 C C . ALA A 1 460 ? 22.253 23.515 -45.130 1.00 89.75 460 ALA A C 1
ATOM 3635 O O . ALA A 1 460 ? 22.922 23.595 -46.166 1.00 89.75 460 ALA A O 1
ATOM 3636 N N . ASP A 1 461 ? 21.668 24.586 -44.585 1.00 92.25 461 ASP A N 1
ATOM 3637 C CA . ASP A 1 461 ? 21.772 25.936 -45.150 1.00 92.25 461 ASP A CA 1
ATOM 3638 C C . ASP A 1 461 ? 23.218 26.454 -45.136 1.00 92.25 461 ASP A C 1
ATOM 3640 O O . ASP A 1 461 ? 23.706 26.972 -46.148 1.00 92.25 461 ASP A O 1
ATOM 3644 N N . PHE A 1 462 ? 23.946 26.258 -44.030 1.00 91.38 462 PHE A N 1
ATOM 3645 C CA . PHE A 1 462 ? 25.365 26.610 -43.931 1.00 91.38 462 PHE A CA 1
ATOM 3646 C C . PHE A 1 462 ? 26.222 25.829 -44.928 1.00 91.38 462 PHE A C 1
ATOM 3648 O O . PHE A 1 462 ? 27.052 26.429 -45.613 1.00 91.38 462 PHE A O 1
ATOM 3655 N N . GLN A 1 463 ? 26.001 24.519 -45.075 1.00 88.69 463 GLN A N 1
ATOM 3656 C CA . GLN A 1 463 ? 26.701 23.711 -46.078 1.00 88.69 463 GLN A CA 1
ATOM 3657 C C . GLN A 1 463 ? 26.419 24.198 -47.507 1.00 88.69 463 GLN A C 1
ATOM 3659 O O . GLN A 1 463 ? 27.335 24.271 -48.329 1.00 88.69 463 GLN A O 1
ATOM 3664 N N . SER A 1 464 ? 25.172 24.567 -47.812 1.00 91.94 464 SER A N 1
ATOM 3665 C CA . SER A 1 464 ? 24.787 25.139 -49.109 1.00 91.94 464 SER A CA 1
ATOM 3666 C C . SER A 1 464 ? 25.495 26.471 -49.377 1.00 91.94 464 SER A C 1
ATOM 3668 O O . SER A 1 464 ? 26.051 26.683 -50.460 1.00 91.94 464 SER A O 1
ATOM 3670 N N . LEU A 1 465 ? 25.540 27.359 -48.380 1.00 93.44 465 LEU A N 1
ATOM 3671 C CA . LEU A 1 465 ? 26.247 28.635 -48.470 1.00 93.44 465 LEU A CA 1
ATOM 3672 C C . LEU A 1 465 ? 27.758 28.435 -48.653 1.00 93.44 465 LEU A C 1
ATOM 3674 O O . LEU A 1 465 ? 28.358 29.085 -49.510 1.00 93.44 465 LEU A O 1
ATOM 3678 N N . LEU A 1 466 ? 28.361 27.512 -47.901 1.00 91.81 466 LEU A N 1
ATOM 3679 C CA . LEU A 1 466 ? 29.781 27.186 -48.003 1.00 91.81 466 LEU A CA 1
ATOM 3680 C C . LEU A 1 466 ? 30.131 26.668 -49.402 1.00 91.81 466 LEU A C 1
ATOM 3682 O O . LEU A 1 466 ? 31.061 27.181 -50.020 1.00 91.81 466 LEU A O 1
ATOM 3686 N N . LYS A 1 467 ? 29.340 25.735 -49.953 1.00 92.50 467 LYS A N 1
ATOM 3687 C CA . LYS A 1 467 ? 29.509 25.249 -51.334 1.00 92.50 467 LYS A CA 1
ATOM 3688 C C . LYS A 1 467 ? 29.467 26.393 -52.349 1.00 92.50 467 LYS A C 1
ATOM 3690 O O . LYS A 1 467 ? 30.339 26.474 -53.210 1.00 92.50 467 LYS A O 1
ATOM 3695 N N . LYS A 1 468 ? 28.504 27.316 -52.228 1.00 94.56 468 LYS A N 1
ATOM 3696 C CA . LYS A 1 468 ? 28.417 28.499 -53.108 1.00 94.56 468 LYS A CA 1
ATOM 3697 C C . LYS A 1 468 ? 29.649 29.401 -52.993 1.00 94.56 468 LYS A C 1
ATOM 3699 O O . LYS A 1 468 ? 30.137 29.888 -54.008 1.00 94.56 468 LYS A O 1
ATOM 3704 N N . ARG A 1 469 ? 30.161 29.628 -51.777 1.00 93.50 469 ARG A N 1
ATOM 3705 C CA . ARG A 1 469 ? 31.364 30.449 -51.543 1.00 93.50 469 ARG A CA 1
ATOM 3706 C C . ARG A 1 469 ? 32.628 29.794 -52.094 1.00 93.50 469 ARG A C 1
ATOM 3708 O O . ARG A 1 469 ? 33.432 30.498 -52.693 1.00 93.50 469 ARG A O 1
ATOM 3715 N N . LEU A 1 470 ? 32.772 28.477 -51.949 1.00 91.75 470 LEU A N 1
ATOM 3716 C CA . LEU A 1 470 ? 33.891 27.721 -52.517 1.00 91.75 470 LEU A CA 1
ATOM 3717 C C . LEU A 1 470 ? 33.895 27.775 -54.048 1.00 91.75 470 LEU A C 1
ATOM 3719 O O . LEU A 1 470 ? 34.930 28.072 -54.635 1.00 91.75 470 LEU A O 1
ATOM 3723 N N . LEU A 1 471 ? 32.736 27.574 -54.687 1.00 92.75 471 LEU A N 1
ATOM 3724 C CA . LEU A 1 471 ? 32.601 27.698 -56.144 1.00 92.75 471 LEU A CA 1
ATOM 3725 C C . LEU A 1 471 ? 32.961 29.105 -56.635 1.00 92.75 471 LEU A C 1
ATOM 3727 O O . LEU A 1 471 ? 33.688 29.250 -57.614 1.00 92.75 471 LEU A O 1
ATOM 3731 N N . LEU A 1 472 ? 32.485 30.143 -55.938 1.00 92.69 472 LEU A N 1
ATOM 3732 C CA . LEU A 1 472 ? 32.814 31.526 -56.275 1.00 92.69 472 LEU A CA 1
ATOM 3733 C C . LEU A 1 472 ? 34.317 31.799 -56.135 1.00 92.69 472 LEU A C 1
ATOM 3735 O O . LEU A 1 472 ? 34.899 32.434 -57.008 1.00 92.69 472 LEU A O 1
ATOM 3739 N N . ASN A 1 473 ? 34.939 31.312 -55.058 1.00 92.56 473 ASN A N 1
ATOM 3740 C CA . ASN A 1 473 ? 36.373 31.474 -54.835 1.00 92.56 473 ASN A CA 1
ATOM 3741 C C . ASN A 1 473 ? 37.188 30.804 -55.947 1.00 92.56 473 ASN A C 1
ATOM 3743 O O . ASN A 1 473 ? 38.067 31.434 -56.521 1.00 92.56 473 ASN A O 1
ATOM 3747 N N . HIS A 1 474 ? 36.840 29.564 -56.301 1.00 91.88 474 HIS A N 1
ATOM 3748 C CA . HIS A 1 474 ? 37.507 28.829 -57.374 1.00 91.88 474 HIS A CA 1
ATOM 3749 C C . HIS A 1 474 ? 37.414 29.565 -58.718 1.00 91.88 474 HIS A C 1
ATOM 3751 O O . HIS A 1 474 ? 38.426 29.775 -59.379 1.00 91.88 474 HIS A O 1
ATOM 3757 N N . TYR A 1 475 ? 36.223 30.053 -59.074 1.00 92.12 475 TYR A N 1
ATOM 3758 C CA . TYR A 1 475 ? 36.018 30.812 -60.309 1.00 92.12 475 TYR A CA 1
ATOM 3759 C C . TYR A 1 475 ? 36.800 32.139 -60.337 1.00 92.12 475 TYR A C 1
ATOM 3761 O O . TYR A 1 475 ? 37.341 32.530 -61.370 1.00 92.12 475 TYR A O 1
ATOM 3769 N N . ILE A 1 476 ? 36.893 32.843 -59.202 1.00 90.50 476 ILE A N 1
ATOM 3770 C CA . ILE A 1 476 ? 37.700 34.070 -59.094 1.00 90.50 476 ILE A CA 1
ATOM 3771 C C . ILE A 1 476 ? 39.195 33.758 -59.257 1.00 90.50 476 ILE A C 1
ATOM 3773 O O . ILE A 1 476 ? 39.892 34.508 -59.943 1.00 90.50 476 ILE A O 1
ATOM 3777 N N . CYS A 1 477 ? 39.686 32.658 -58.680 1.00 85.94 477 CYS A N 1
ATOM 3778 C CA . CYS A 1 477 ? 41.066 32.211 -58.868 1.00 85.94 477 CYS A CA 1
ATOM 3779 C C . CYS A 1 477 ? 41.371 31.907 -60.346 1.00 85.94 477 CYS A C 1
ATOM 3781 O O . CYS A 1 477 ? 42.359 32.421 -60.867 1.00 85.94 477 CYS A O 1
ATOM 3783 N N . GLU A 1 478 ? 40.495 31.181 -61.053 1.00 86.12 478 GLU A N 1
ATOM 3784 C CA . GLU A 1 478 ? 40.651 30.926 -62.498 1.00 86.12 478 GLU A CA 1
ATOM 3785 C C . GLU A 1 478 ? 40.667 32.219 -63.330 1.00 86.12 478 GLU A C 1
ATOM 3787 O O . GLU A 1 478 ? 41.466 32.364 -64.259 1.00 86.12 478 GLU A O 1
ATOM 3792 N N . LEU A 1 479 ? 39.803 33.189 -63.008 1.00 85.88 479 LEU A N 1
ATOM 3793 C CA . LEU A 1 479 ? 39.807 34.496 -63.672 1.00 85.88 479 LEU A CA 1
ATOM 3794 C C . LEU A 1 479 ? 41.116 35.258 -63.432 1.00 85.88 479 LEU A C 1
ATOM 3796 O O . LEU A 1 479 ? 41.636 35.880 -64.360 1.00 85.88 479 LEU A O 1
ATOM 3800 N N . SER A 1 480 ? 41.661 35.199 -62.214 1.00 78.94 480 SER A N 1
ATOM 3801 C CA . SER A 1 480 ? 42.943 35.822 -61.872 1.00 78.94 480 SER A CA 1
ATOM 3802 C C . SER A 1 480 ? 44.103 35.190 -62.647 1.00 78.94 480 SER A C 1
ATOM 3804 O O . SER A 1 480 ? 44.949 35.908 -63.181 1.00 78.94 480 SER A O 1
ATOM 3806 N N . GLU A 1 481 ? 44.137 33.861 -62.761 1.00 75.31 481 GLU A N 1
ATOM 3807 C CA . GLU A 1 481 ? 45.166 33.156 -63.535 1.00 75.31 481 GLU A CA 1
ATOM 3808 C C . GLU A 1 481 ? 45.076 33.462 -65.035 1.00 75.31 481 GLU A C 1
ATOM 3810 O O . GLU A 1 481 ? 46.093 33.730 -65.681 1.00 75.31 481 GLU A O 1
ATOM 3815 N N . ASN A 1 482 ? 43.865 33.491 -65.596 1.00 72.12 482 ASN A N 1
ATOM 3816 C CA . ASN A 1 482 ? 43.656 33.823 -67.005 1.00 72.12 482 ASN A CA 1
ATOM 3817 C C . ASN A 1 482 ? 43.970 35.294 -67.317 1.00 72.12 482 ASN A C 1
ATOM 3819 O O . ASN A 1 482 ? 44.548 35.587 -68.366 1.00 72.12 482 ASN A O 1
ATOM 3823 N N . SER A 1 483 ? 43.667 36.214 -66.396 1.00 70.25 483 SER A N 1
ATOM 3824 C CA . SER A 1 483 ? 44.082 37.616 -66.495 1.00 70.25 483 SER A CA 1
ATOM 3825 C C . SER A 1 483 ? 45.608 37.731 -66.538 1.00 70.25 483 SER A C 1
ATOM 3827 O O . SER A 1 483 ? 46.138 38.356 -67.456 1.00 70.25 483 SER A O 1
ATOM 3829 N N . ASN A 1 484 ? 46.318 37.055 -65.627 1.00 59.31 484 ASN A N 1
ATOM 3830 C CA . ASN A 1 484 ? 47.784 37.058 -65.581 1.00 59.31 484 ASN A CA 1
ATOM 3831 C C . ASN A 1 484 ? 48.431 36.439 -66.834 1.00 59.31 484 ASN A C 1
ATOM 3833 O O . ASN A 1 484 ? 49.484 36.904 -67.272 1.00 59.31 484 ASN A O 1
ATOM 3837 N N . ARG A 1 485 ? 47.793 35.437 -67.461 1.00 56.84 485 ARG A N 1
ATOM 3838 C CA . ARG A 1 485 ? 48.229 34.883 -68.758 1.00 56.84 485 ARG A CA 1
ATOM 3839 C C . ARG A 1 485 ? 48.012 35.848 -69.927 1.00 56.84 485 ARG A C 1
ATOM 3841 O O . ARG A 1 485 ? 48.817 35.857 -70.853 1.00 56.84 485 ARG A O 1
ATOM 3848 N N . SER A 1 486 ? 46.961 36.669 -69.892 1.00 53.94 486 SER A N 1
ATOM 3849 C CA . SER A 1 486 ? 46.663 37.652 -70.948 1.00 53.94 486 SER A CA 1
ATOM 3850 C C . SER A 1 486 ? 47.548 38.908 -70.906 1.00 53.94 486 SER A C 1
ATOM 3852 O O . SER A 1 486 ? 47.678 39.602 -71.912 1.00 53.94 486 SER A O 1
ATOM 3854 N N . SER A 1 487 ? 48.194 39.184 -69.769 1.00 51.47 487 SER A N 1
ATOM 3855 C CA . SER A 1 487 ? 49.049 40.357 -69.545 1.00 51.47 487 SER A CA 1
ATOM 3856 C C . SER A 1 487 ? 50.554 40.113 -69.741 1.00 51.47 487 SER A C 1
ATOM 3858 O O . SER A 1 487 ? 51.348 40.953 -69.325 1.00 51.47 487 SER A O 1
ATOM 3860 N N . SER A 1 488 ? 50.977 39.008 -70.373 1.00 42.59 488 SER A N 1
ATOM 3861 C CA . SER A 1 488 ? 52.397 38.741 -70.672 1.00 42.59 488 SER A CA 1
ATOM 3862 C C . SER A 1 488 ? 52.734 38.951 -72.157 1.00 42.59 488 SER A C 1
ATOM 3864 O O . SER A 1 488 ? 52.318 38.142 -72.989 1.00 42.59 488 SER A O 1
ATOM 3866 N N . PRO A 1 489 ? 53.502 40.003 -72.517 1.00 45.41 489 PRO A N 1
ATOM 3867 C CA . PRO A 1 489 ? 53.999 40.187 -73.872 1.00 45.41 489 PRO A CA 1
ATOM 3868 C C . PRO A 1 489 ? 55.538 40.183 -73.962 1.00 45.41 489 PRO A C 1
ATOM 3870 O O . PRO A 1 489 ? 56.061 41.072 -74.610 1.00 45.41 489 PRO A O 1
ATOM 3873 N N . TYR A 1 490 ? 56.299 39.249 -73.367 1.00 40.56 490 TYR A N 1
ATOM 3874 C CA . TYR A 1 490 ? 57.749 39.127 -73.667 1.00 40.56 490 TYR A CA 1
ATOM 3875 C C . TYR A 1 490 ? 58.293 37.687 -73.532 1.00 40.56 490 TYR A C 1
ATOM 3877 O O . TYR A 1 490 ? 57.787 36.924 -72.710 1.00 40.56 490 TYR A O 1
ATOM 3885 N N . PRO A 1 491 ? 59.302 37.283 -74.342 1.00 45.97 491 PRO A N 1
ATOM 3886 C CA . PRO A 1 491 ? 59.838 35.923 -74.346 1.00 45.97 491 PRO A CA 1
ATOM 3887 C C . PRO A 1 491 ? 60.753 35.670 -73.138 1.00 45.97 491 PRO A C 1
ATOM 3889 O O . PRO A 1 491 ? 61.488 36.554 -72.705 1.00 45.97 491 PRO A O 1
ATOM 3892 N N . HIS A 1 492 ? 60.706 34.441 -72.621 1.00 48.09 492 HIS A N 1
ATOM 3893 C CA . HIS A 1 492 ? 61.479 33.968 -71.468 1.00 48.09 492 HIS A CA 1
ATOM 3894 C C . HIS A 1 492 ? 62.992 34.224 -71.599 1.00 48.09 492 HIS A C 1
ATOM 3896 O O . HIS A 1 492 ? 63.622 33.782 -72.561 1.00 48.09 492 HIS A O 1
ATOM 3902 N N . ASN A 1 493 ? 63.571 34.866 -70.580 1.00 39.72 493 ASN A N 1
ATOM 3903 C CA . ASN A 1 493 ? 65.012 34.964 -70.342 1.00 39.72 493 ASN A CA 1
ATOM 3904 C C . ASN A 1 493 ? 65.442 33.828 -69.377 1.00 39.72 493 ASN A C 1
ATOM 3906 O O . ASN A 1 493 ? 64.753 33.646 -68.371 1.00 39.72 493 ASN A O 1
ATOM 3910 N N . PRO A 1 494 ? 66.515 33.046 -69.627 1.00 44.66 494 PRO A N 1
ATOM 3911 C CA . PRO A 1 494 ? 66.791 31.825 -68.854 1.00 44.66 494 PRO A CA 1
ATOM 3912 C C . PRO A 1 494 ? 67.452 32.037 -67.481 1.00 44.66 494 PRO A C 1
ATOM 3914 O O . PRO A 1 494 ? 67.593 31.066 -66.746 1.00 44.66 494 PRO A O 1
ATOM 3917 N N . ASP A 1 495 ? 67.854 33.261 -67.123 1.00 41.16 495 ASP A N 1
ATOM 3918 C CA . ASP A 1 495 ? 68.729 33.511 -65.960 1.00 41.16 495 ASP A CA 1
ATOM 3919 C C . ASP A 1 495 ? 68.108 34.369 -64.844 1.00 41.16 495 ASP A C 1
ATOM 3921 O O . ASP A 1 495 ? 68.802 34.826 -63.932 1.00 41.16 495 ASP A O 1
ATOM 3925 N N . GLU A 1 496 ? 66.793 34.580 -64.854 1.00 39.59 496 GLU A N 1
ATOM 3926 C CA . GLU A 1 496 ? 66.139 35.376 -63.815 1.00 39.59 496 GLU A CA 1
ATOM 3927 C C . GLU A 1 496 ? 65.626 34.472 -62.685 1.00 39.59 496 GLU A C 1
ATOM 3929 O O . GLU A 1 496 ? 64.561 33.862 -62.768 1.00 39.59 496 GLU A O 1
ATOM 3934 N N . ARG A 1 497 ? 66.413 34.367 -61.604 1.00 47.69 497 ARG A N 1
ATOM 3935 C CA . ARG A 1 497 ? 65.933 33.840 -60.319 1.00 47.69 497 ARG A CA 1
ATOM 3936 C C . ARG A 1 497 ? 64.816 34.751 -59.817 1.00 47.69 497 ARG A C 1
ATOM 3938 O O . ARG A 1 497 ? 65.087 35.799 -59.231 1.00 47.69 497 ARG A O 1
ATOM 3945 N N . SER A 1 498 ? 63.571 34.340 -60.031 1.00 35.75 498 SER A N 1
ATOM 3946 C CA . SER A 1 498 ? 62.426 34.936 -59.358 1.00 35.75 498 SER A CA 1
ATOM 3947 C C . SER A 1 498 ? 62.538 34.649 -57.866 1.00 35.75 498 SER A C 1
ATOM 3949 O O . SER A 1 498 ? 62.618 33.498 -57.443 1.00 35.75 498 SER A O 1
ATOM 3951 N N . ILE A 1 499 ? 62.579 35.722 -57.089 1.00 36.06 499 ILE A N 1
ATOM 3952 C CA . ILE A 1 499 ? 62.483 35.708 -55.636 1.00 36.06 499 ILE A CA 1
ATOM 3953 C C . ILE A 1 499 ? 61.159 35.031 -55.269 1.00 36.06 499 ILE A C 1
ATOM 3955 O O . ILE A 1 499 ? 60.089 35.519 -55.635 1.00 36.06 499 ILE A O 1
ATOM 3959 N N . ASP A 1 500 ? 61.260 33.898 -54.577 1.00 39.59 500 ASP A N 1
ATOM 3960 C CA . ASP A 1 500 ? 60.146 33.208 -53.942 1.00 39.59 500 ASP A CA 1
ATOM 3961 C C . ASP A 1 500 ? 59.452 34.168 -52.971 1.00 39.59 500 ASP A C 1
ATOM 3963 O O . ASP A 1 500 ? 59.922 34.400 -51.860 1.00 39.59 500 ASP A O 1
ATOM 3967 N N . ASN A 1 501 ? 58.286 34.680 -53.360 1.00 34.81 501 ASN A N 1
ATOM 3968 C CA . ASN A 1 501 ? 57.258 35.041 -52.388 1.00 34.81 501 ASN A CA 1
ATOM 3969 C C . ASN A 1 501 ? 56.499 33.759 -52.020 1.00 34.81 501 ASN A C 1
ATOM 3971 O O . ASN A 1 501 ? 55.307 33.609 -52.281 1.00 34.81 501 ASN A O 1
ATOM 3975 N N . ALA A 1 502 ? 57.241 32.812 -51.448 1.00 41.41 502 ALA A N 1
ATOM 3976 C CA . ALA A 1 502 ? 56.697 31.723 -50.670 1.00 41.41 502 ALA A CA 1
ATOM 3977 C C . ALA A 1 502 ? 56.325 32.304 -49.306 1.00 41.41 502 ALA A C 1
ATOM 3979 O O . ALA A 1 502 ? 57.182 32.445 -48.449 1.00 41.41 502 ALA A O 1
ATOM 3980 N N . ASP A 1 503 ? 55.066 32.707 -49.157 1.00 36.75 503 ASP A N 1
ATOM 3981 C CA . ASP A 1 503 ? 54.379 32.773 -47.865 1.00 36.75 503 ASP A CA 1
ATOM 3982 C C . ASP A 1 503 ? 52.870 32.892 -48.110 1.00 36.75 503 ASP A C 1
ATOM 3984 O O . ASP A 1 503 ? 52.221 33.876 -47.770 1.00 36.75 503 ASP A O 1
ATOM 3988 N N . PHE A 1 504 ? 52.287 31.871 -48.740 1.00 35.34 504 PHE A N 1
ATOM 3989 C CA . PHE A 1 504 ? 50.907 31.482 -48.457 1.00 35.34 504 PHE A CA 1
ATOM 3990 C C . PHE A 1 504 ? 50.752 29.990 -48.773 1.00 35.34 504 PHE A C 1
ATOM 3992 O O . PHE A 1 504 ? 50.889 29.580 -49.919 1.00 35.34 504 PHE A O 1
ATOM 3999 N N . TYR A 1 505 ? 50.574 29.211 -47.702 1.00 30.47 505 TYR A N 1
ATOM 4000 C CA . TYR A 1 505 ? 50.413 27.755 -47.593 1.00 30.47 505 TYR A CA 1
ATOM 4001 C C . TYR A 1 505 ? 50.417 26.921 -48.894 1.00 30.47 505 TYR A C 1
ATOM 4003 O O . TYR A 1 505 ? 49.490 27.049 -49.697 1.00 30.47 505 TYR A O 1
ATOM 4011 N N . PRO A 1 506 ? 51.356 25.965 -49.046 1.00 31.80 506 PRO A N 1
ATOM 4012 C CA . PRO A 1 506 ? 51.215 24.908 -50.033 1.00 31.80 506 PRO A CA 1
ATOM 4013 C C . PRO A 1 506 ? 50.094 23.968 -49.572 1.00 31.80 506 PRO A C 1
ATOM 4015 O O . PRO A 1 506 ? 50.131 23.439 -48.460 1.00 31.80 506 PRO A O 1
ATOM 4018 N N . ILE A 1 507 ? 49.088 23.752 -50.419 1.00 34.44 507 ILE A N 1
ATOM 4019 C CA . ILE A 1 507 ? 48.347 22.492 -50.367 1.00 34.44 507 ILE A CA 1
ATOM 4020 C C . ILE A 1 507 ? 49.252 21.504 -51.095 1.00 34.44 507 ILE A C 1
ATOM 4022 O O . ILE A 1 507 ? 49.356 21.530 -52.318 1.00 34.44 507 ILE A O 1
ATOM 4026 N N . ASP A 1 508 ? 49.998 20.744 -50.300 1.00 31.70 508 ASP A N 1
ATOM 4027 C CA . ASP A 1 508 ? 50.841 19.650 -50.755 1.00 31.70 508 ASP A CA 1
ATOM 4028 C C . ASP A 1 508 ? 49.937 18.602 -51.422 1.00 31.70 508 ASP A C 1
ATOM 4030 O O . ASP A 1 508 ? 49.010 18.075 -50.803 1.00 31.70 508 ASP A O 1
ATOM 4034 N N . ASP A 1 509 ? 50.188 18.338 -52.700 1.00 39.84 509 ASP A N 1
ATOM 4035 C CA . ASP A 1 509 ? 49.424 17.422 -53.553 1.00 39.84 509 ASP A CA 1
ATOM 4036 C C . ASP A 1 509 ? 49.929 15.973 -53.379 1.00 39.84 509 ASP A C 1
ATOM 4038 O O . ASP A 1 509 ? 50.110 15.222 -54.337 1.00 39.84 509 ASP A O 1
ATOM 4042 N N . ASN A 1 510 ? 50.208 15.579 -52.131 1.00 32.94 510 ASN A N 1
ATOM 4043 C CA . ASN A 1 510 ? 50.675 14.242 -51.773 1.00 32.94 510 ASN A CA 1
ATOM 4044 C C . ASN A 1 510 ? 49.698 13.579 -50.797 1.00 32.94 510 ASN A C 1
ATOM 4046 O O . ASN A 1 510 ? 49.735 13.790 -49.589 1.00 32.94 510 ASN A O 1
ATOM 4050 N N . ASP A 1 511 ? 48.809 12.782 -51.379 1.00 42.09 511 ASP A N 1
ATOM 4051 C CA . ASP A 1 511 ? 48.279 11.505 -50.891 1.00 42.09 511 ASP A CA 1
ATOM 4052 C C . ASP A 1 511 ? 48.618 11.143 -49.419 1.00 42.09 511 ASP A C 1
ATOM 4054 O O . ASP A 1 511 ? 49.545 10.382 -49.145 1.00 42.09 511 ASP A O 1
ATOM 4058 N N . ASN A 1 512 ? 47.894 11.740 -48.459 1.00 34.69 512 ASN A N 1
ATOM 4059 C CA . ASN A 1 512 ? 47.413 11.141 -47.200 1.00 34.69 512 ASN A CA 1
ATOM 4060 C C . ASN A 1 512 ? 46.710 12.196 -46.313 1.00 34.69 512 ASN A C 1
ATOM 4062 O O . ASN A 1 512 ? 47.326 13.121 -45.796 1.00 34.69 512 ASN A O 1
ATOM 4066 N N . ASP A 1 513 ? 45.406 11.992 -46.104 1.00 37.44 513 ASP A N 1
ATOM 4067 C CA . ASP A 1 513 ? 44.600 12.445 -44.960 1.00 37.44 513 ASP A CA 1
ATOM 4068 C C . ASP A 1 513 ? 44.649 13.933 -44.532 1.00 37.44 513 ASP A C 1
ATOM 4070 O O . ASP A 1 513 ? 45.160 14.293 -43.475 1.00 37.44 513 ASP A O 1
ATOM 4074 N N . ILE A 1 514 ? 43.868 14.774 -45.220 1.00 34.69 514 ILE A N 1
ATOM 4075 C CA . ILE A 1 514 ? 43.014 15.757 -44.522 1.00 34.69 514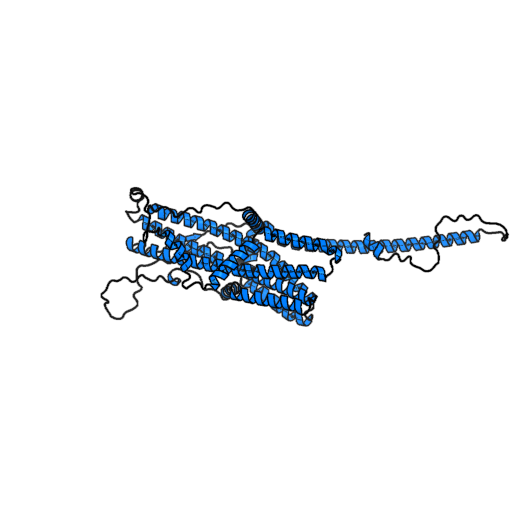 ILE A CA 1
ATOM 4076 C C . ILE A 1 514 ? 41.554 15.352 -44.744 1.00 34.69 514 ILE A C 1
ATOM 4078 O O . ILE A 1 514 ? 40.731 16.054 -45.331 1.00 34.69 514 ILE A O 1
ATOM 4082 N N . LYS A 1 515 ? 41.212 14.159 -44.248 1.00 32.03 515 LYS A N 1
ATOM 4083 C CA . LYS A 1 515 ? 39.847 13.879 -43.809 1.00 32.03 515 LYS A CA 1
ATOM 4084 C C . LYS A 1 515 ? 39.625 14.707 -42.551 1.00 32.03 515 LYS A C 1
ATOM 4086 O O . LYS A 1 515 ? 39.883 14.240 -41.444 1.00 32.03 515 LYS A O 1
ATOM 4091 N N . ILE A 1 516 ? 39.091 15.917 -42.698 1.00 36.06 516 ILE A N 1
ATOM 4092 C CA . ILE A 1 516 ? 38.274 16.459 -41.611 1.00 36.06 516 ILE A CA 1
ATOM 4093 C C . ILE A 1 516 ? 37.077 15.517 -41.542 1.00 36.06 516 ILE A C 1
ATOM 4095 O O . ILE A 1 516 ? 36.149 15.595 -42.348 1.00 36.06 516 ILE A O 1
ATOM 4099 N N . SER A 1 517 ? 37.182 14.521 -40.662 1.00 31.95 517 SER A N 1
ATOM 4100 C CA . SER A 1 517 ? 36.102 13.577 -40.439 1.00 31.95 517 SER A CA 1
ATOM 4101 C C . SER A 1 517 ? 34.879 14.377 -40.007 1.00 31.95 517 SER A C 1
ATOM 4103 O O . SER A 1 517 ? 34.988 15.309 -39.207 1.00 31.95 517 SER A O 1
ATOM 4105 N N . VAL A 1 518 ? 33.717 14.008 -40.537 1.00 39.09 518 VAL A N 1
ATOM 4106 C CA . VAL A 1 518 ? 32.413 14.584 -40.179 1.00 39.09 518 VAL A CA 1
ATOM 4107 C C . VAL A 1 518 ? 32.217 14.631 -38.648 1.00 39.09 518 VAL A C 1
ATOM 4109 O O . VAL A 1 518 ? 31.574 15.546 -38.142 1.00 39.09 518 VAL A O 1
ATOM 4112 N N . HIS A 1 519 ? 32.906 13.755 -37.908 1.00 35.31 519 HIS A N 1
ATOM 4113 C CA . HIS A 1 519 ? 32.951 13.727 -36.448 1.00 35.31 519 HIS A CA 1
ATOM 4114 C C . HIS A 1 519 ? 33.566 14.961 -35.764 1.00 35.31 519 HIS A C 1
ATOM 4116 O O . HIS A 1 519 ? 33.115 15.335 -34.689 1.00 35.31 519 HIS A O 1
ATOM 4122 N N . GLN A 1 520 ? 34.547 15.653 -36.358 1.00 34.66 520 GLN A N 1
ATOM 4123 C CA . GLN A 1 520 ? 35.148 16.840 -35.718 1.00 34.66 520 GLN A CA 1
ATOM 4124 C C . GLN A 1 520 ? 34.260 18.094 -35.777 1.00 34.66 520 GLN A C 1
ATOM 4126 O O . GLN A 1 520 ? 34.544 19.077 -35.091 1.00 34.66 520 GLN A O 1
ATOM 4131 N N . ILE A 1 521 ? 33.196 18.072 -36.586 1.00 42.22 521 ILE A N 1
ATOM 4132 C CA . ILE A 1 521 ? 32.205 19.153 -36.664 1.00 42.22 521 ILE A CA 1
ATOM 4133 C C . ILE A 1 521 ? 30.985 18.841 -35.779 1.00 42.22 521 ILE A C 1
ATOM 4135 O O . ILE A 1 521 ? 30.380 19.776 -35.260 1.00 42.22 521 ILE A O 1
ATOM 4139 N N . GLU A 1 522 ? 30.667 17.563 -35.541 1.00 39.88 522 GLU A N 1
ATOM 4140 C CA . GLU A 1 522 ? 29.609 17.148 -34.602 1.00 39.88 522 GLU A CA 1
ATOM 4141 C C . GLU A 1 522 ? 29.947 17.448 -33.131 1.00 39.88 522 GLU A C 1
ATOM 4143 O O . GLU A 1 522 ? 29.057 17.826 -32.386 1.00 39.88 522 GLU A O 1
ATOM 4148 N N . ASP A 1 523 ? 31.215 17.385 -32.712 1.00 33.28 523 ASP A N 1
ATOM 4149 C CA . ASP A 1 523 ? 31.593 17.597 -31.298 1.00 33.28 523 ASP A CA 1
ATOM 4150 C C . ASP A 1 523 ? 31.654 19.079 -30.851 1.00 33.28 523 ASP A C 1
ATOM 4152 O O . ASP A 1 523 ? 32.001 19.379 -29.704 1.00 33.28 523 ASP A O 1
ATOM 4156 N N . ARG A 1 524 ? 31.357 20.043 -31.736 1.00 39.88 524 ARG A N 1
ATOM 4157 C CA . ARG A 1 524 ? 31.425 21.492 -31.430 1.00 39.88 524 ARG A CA 1
ATOM 4158 C C . ARG A 1 524 ? 30.143 22.290 -31.713 1.00 39.88 524 ARG A C 1
ATOM 4160 O O . ARG A 1 524 ? 30.178 23.517 -31.588 1.00 39.88 524 ARG A O 1
ATOM 4167 N N . VAL A 1 525 ? 29.032 21.628 -32.040 1.00 34.41 525 VAL A N 1
ATOM 4168 C CA . VAL A 1 525 ? 27.680 22.211 -32.185 1.00 34.41 525 VAL A CA 1
ATOM 4169 C C . VAL A 1 525 ? 26.717 21.404 -31.338 1.00 34.41 525 VAL A C 1
ATOM 4171 O O . VAL A 1 525 ? 25.916 22.041 -30.617 1.00 34.41 525 VAL A O 1
#